Protein 4WRQ (pdb70)

Sequence (462 aa):
MDKNELVQKAKLAEQAERYDDMAACMKSVTEQGAELSNEERNLLSVAYKNVVGARRSSWRVVSSIEQMAREYREKIETELRDICNDVLSLLEKFLIPNASQAESKVFYLKMKGDYYRYLAEVAAGDDKKGIVDQSQQAYQEAFEISKKEMQPTHPIRLGLALNFSVFYYEILNSPEKACSLAKTAFDEAIAELDTLSEESYKDSTLIMQLLRDNLTLWTSMDKNELVQKAKLAEQAERYDDMAACMKSVTEQGAELSNEERNLLSVAYKNVVGARRSSWRVVSSIEQKTEGAEKKQQMAREYREKIETELRDICNDVLSLLEKFLIPNASQAESKVFYLKMKGDYYRYLAEVAAGDDKKGIVDQSQQAYQEAFEISKKEMQPTHPIRLGLALNFSVFYYEILNSPEKACSLAKTAFDEAIAELDTLSEESYKDSTLIMQLLRDNLTLWTSALSNLSALSNLH

Foldseek 3Di:
DDLVVLLVVLVVCVVVVNLVSNLVSLLVSLVVQAADDPSSLVSNVVSLCVVLVVLLVVLVVLVVVPVVSVVVNVVSLVSNVVSLCSLLVSLVPHQCVNPPDLLSNLLSLLVQLVSLLSVLVPDDPVVSVVSLVRSLVSLVVSQVSCVVPHQLLALSNLVSLQVVLVSCCPRVVHLPVSLVSLVVSLVSCVVCVVPDDPVPNVSSVVSSVSSVVSNVVSVD/DDLVVLLVVLVVCVVVVNLVSNLVSLLVNLVVFAADDPSSLVSNVVSLCVVLVVLLVVLVVLVVQLVVCVVPVVSNVVSVVVSVVSLVSNLVSLCSLLVSLVPHQQVNDDDLLSNLVSLLVQLVSLVSVLVPDDPPCNVVSLVSSLVSLVVSQVSCVVPHQLLALSNLVSLLVNLVSCCPRVVDLVVSLVSLVVSLVSCVVPVVPDDPVRNVSSVVSSVSSVVSNVVSD/DAVVPD/DQVVPPD

Secondary structu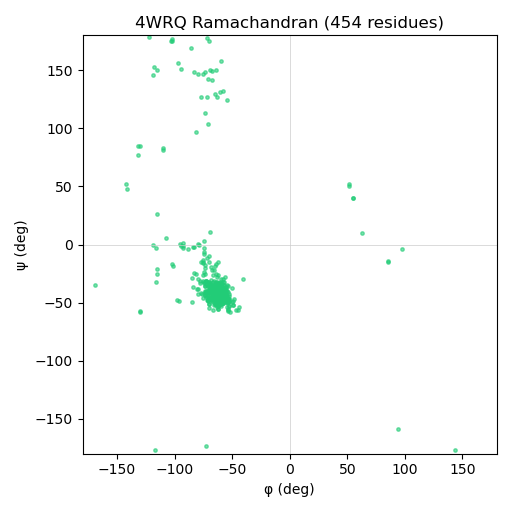re (DSSP, 8-state):
--HHHHHHHHHHHHHTT-HHHHHHHHHHHHHT-SPP-HHHHHHHHHHHHHHHHHHHHHHHHHHHH--HHHHHHHHHHHHHHHHHHHHHHHIIIIITTT--SHHHHHHHHHHHHHHHHHHHHH--STTHHHHHHHHHHHHHHHHHHHHHHS-TT-HHHHHHHHHHHHIIIIIS--HHHHHHHHHHHHHHHHTTGGG--TTTHHHHHHHHHHHHHHHHHHT-/--HHHHHHHHHHHHHTT-HHHHHHHHHHHHHT-SPP-HHHHHHHHHHHHHHHHHHHHHHHHHHHHHHTTTT-HHHHHHHHHHHHHHHHHHHHHHHHHHHHIIIIITTT--SHHHHHHHHHHHHHHHHHHHHH--SSSHHHHHHHHHHHHHHHHHHHHHHS-TT-HHHHHHHHHHHHIIIIIS--HHHHHHHHHHHHHHHHTTGGG--TTTHHHHHHHHHHHHHHHHHH-/------/---TT--

GO terms:
  GO:0005829 cytosol (C, IDA)
  GO:0042149 cellular response to glucose starvation (P, IDA)
  GO:0045824 negative regulation of innate immune response (P, IDA)
  GO:1904262 negative regulation of TORC1 signaling (P, IDA)
  GO:1900181 negative regulation of protein localization to nucleus (P, IDA)
  GO:0140311 protein sequestering activity (F, IDA)
  GO:0044325 transmembrane transporter binding (F, IPI)
  GO:0019903 protein phosphatase binding (F, IPI)
  GO:0031625 ubiquitin protein ligase binding (F, IPI)
  GO:0050815 phosphoserine residue binding (F, IDA)
  GO:0070372 regulation of ERK1 and ERK2 cascade (P, IDA)
  GO:0042470 melanosome (C, EXP)
  GO:0005737 cytoplasm (C, EXP)
  GO:0006468 protein phosphorylation (P, IMP)
  GO:0007165 signal transduction (P, IMP)
  GO:0005515 protein binding (F, IPI)
  GO:0005737 cytoplasm (C, TAS)
  GO:0043066 negative regulation of apoptotic process (P, TAS)
  GO:0007165 signal transduction (P, TAS)
  GO:0005634 nucleus (C, IDA)

Structure (mmCIF, N/CA/C/O backbone):
data_4WRQ
#
_entry.id   4WRQ
#
_cell.length_a   70.830
_cell.length_b   71.960
_cell.length_c   130.990
_cell.angle_alpha   90.000
_cell.angle_beta   90.000
_cell.angle_gamma   90.000
#
_symmetry.space_group_name_H-M   'P 21 21 21'
#
loop_
_entity.id
_entity.type
_entity.pdbx_description
1 polymer '14-3-3 protein zeta/delta'
2 polymer Chibby
3 water water
#
loop_
_atom_site.group_PDB
_atom_site.id
_atom_site.type_symbol
_atom_site.label_atom_id
_atom_site.label_alt_id
_atom_site.label_comp_id
_atom_site.label_asym_id
_atom_site.label_entity_id
_atom_site.label_seq_id
_atom_site.pdbx_PDB_ins_code
_atom_site.Cartn_x
_atom_site.Cartn_y
_atom_site.Cartn_z
_atom_site.occupancy
_atom_site.B_iso_or_equiv
_atom_site.auth_seq_id
_atom_site.auth_comp_id
_atom_site.auth_asym_id
_atom_site.auth_atom_id
_atom_site.pdbx_PDB_model_num
ATOM 1 N N . MET A 1 2 ? -6.705 8.931 51.259 1.00 60.25 1 MET A N 1
ATOM 2 C CA . MET A 1 2 ? -6.100 8.755 49.935 1.00 66.41 1 MET A CA 1
ATOM 3 C C . MET A 1 2 ? -6.488 7.476 49.181 1.00 61.34 1 MET A C 1
ATOM 4 O O . MET A 1 2 ? -7.012 6.521 49.757 1.00 66.87 1 MET A O 1
ATOM 9 N N . ASP A 1 3 ? -6.201 7.478 47.881 1.00 54.29 2 ASP A N 1
ATOM 10 C CA . ASP A 1 3 ? -6.521 6.358 47.002 1.00 47.82 2 ASP A CA 1
ATOM 11 C C . ASP A 1 3 ? -5.293 5.784 46.289 1.00 42.80 2 ASP A C 1
ATOM 12 O O . ASP A 1 3 ? -4.171 6.281 46.450 1.00 38.31 2 ASP A O 1
ATOM 17 N N . LYS A 1 4 ? -5.526 4.741 45.492 1.00 44.44 3 LYS A N 1
ATOM 18 C CA . LYS A 1 4 ? -4.478 4.080 44.715 1.00 35.30 3 LYS A CA 1
ATOM 19 C C . LYS A 1 4 ? -3.681 5.084 43.876 1.00 37.59 3 LYS A C 1
ATOM 20 O O . LYS A 1 4 ? -2.466 5.217 44.050 1.00 39.16 3 LYS A O 1
ATOM 26 N N . ASN A 1 5 ? -4.368 5.815 42.999 1.00 35.73 4 ASN A N 1
ATOM 27 C CA . ASN A 1 5 ? -3.693 6.726 42.080 1.00 36.60 4 ASN A CA 1
ATOM 28 C C . ASN A 1 5 ? -2.879 7.812 42.792 1.00 33.87 4 ASN A C 1
ATOM 29 O O . ASN A 1 5 ? -1.814 8.205 42.328 1.00 30.43 4 ASN A O 1
ATOM 34 N N . GLU A 1 6 ? -3.375 8.291 43.921 1.00 32.90 5 GLU A N 1
ATOM 35 C CA . GLU A 1 6 ? -2.661 9.321 44.652 1.00 34.62 5 GLU A CA 1
ATOM 36 C C . GLU A 1 6 ? -1.395 8.724 45.272 1.00 31.67 5 GLU A C 1
ATOM 37 O O . GLU A 1 6 ? -0.287 9.257 45.109 1.00 25.60 5 GLU A O 1
ATOM 43 N N . LEU A 1 7 ? -1.570 7.613 45.975 1.00 24.46 6 LEU A N 1
ATOM 44 C CA . LEU A 1 7 ? -0.456 6.891 46.554 1.00 27.04 6 LEU A CA 1
ATOM 45 C C . LEU A 1 7 ? 0.610 6.540 45.517 1.00 23.68 6 LEU A C 1
ATOM 46 O O . LEU A 1 7 ? 1.797 6.700 45.774 1.00 21.93 6 LEU A O 1
ATOM 51 N N . VAL A 1 8 ? 0.190 6.066 44.350 1.00 21.72 7 VAL A N 1
ATOM 52 C CA . VAL A 1 8 ? 1.143 5.703 43.307 1.00 17.95 7 VAL A CA 1
ATOM 53 C C . VAL A 1 8 ? 1.907 6.926 42.828 1.00 20.71 7 VAL A C 1
ATOM 54 O O . VAL A 1 8 ? 3.134 6.880 42.599 1.00 18.16 7 VAL A O 1
ATOM 58 N N . GLN A 1 9 ? 1.181 8.031 42.720 1.00 19.38 8 GLN A N 1
ATOM 59 C CA . GLN A 1 9 ? 1.753 9.280 42.254 1.00 21.30 8 GLN A CA 1
ATOM 60 C C . GLN A 1 9 ? 2.738 9.823 43.302 1.00 19.34 8 GLN A C 1
ATOM 61 O O . GLN A 1 9 ? 3.800 10.348 42.946 1.00 12.07 8 GLN A O 1
ATOM 67 N N . LYS A 1 10 ? 2.392 9.678 44.585 1.00 17.44 9 LYS A N 1
ATOM 68 C CA . LYS A 1 10 ? 3.307 10.061 45.664 1.00 18.56 9 LYS A CA 1
ATOM 69 C C . LYS A 1 10 ? 4.570 9.206 45.667 1.00 15.95 9 LYS A C 1
ATOM 70 O O . LYS A 1 10 ? 5.672 9.706 45.946 1.00 15.56 9 LYS A O 1
ATOM 76 N N . ALA A 1 11 ? 4.402 7.911 45.414 1.00 16.04 10 ALA A N 1
ATOM 77 C CA . ALA A 1 11 ? 5.530 6.992 45.291 1.00 13.24 10 ALA A CA 1
ATOM 78 C C . ALA A 1 11 ? 6.487 7.425 44.171 1.00 12.69 10 ALA A C 1
ATOM 79 O O . ALA A 1 11 ? 7.707 7.350 44.330 1.00 12.37 10 ALA A O 1
ATOM 81 N N . LYS A 1 12 ? 5.942 7.911 43.054 1.00 11.50 11 LYS A N 1
ATOM 82 C CA . LYS A 1 12 ? 6.783 8.426 41.967 1.00 13.64 11 LYS A CA 1
ATOM 83 C C . LYS A 1 12 ? 7.535 9.698 42.391 1.00 13.64 11 LYS A C 1
ATOM 84 O O . LYS A 1 12 ? 8.702 9.887 42.022 1.00 13.58 11 LYS A O 1
ATOM 90 N N . LEU A 1 13 ? 6.871 10.566 43.156 1.00 11.00 12 LEU A N 1
ATOM 91 C CA . LEU A 1 13 ? 7.539 11.711 43.759 1.00 11.34 12 LEU A CA 1
ATOM 92 C C . LEU A 1 13 ? 8.646 11.282 44.716 1.00 9.33 12 LEU A C 1
ATOM 93 O O . LEU A 1 13 ? 9.759 11.779 44.624 1.00 8.50 12 LEU A O 1
ATOM 98 N N . ALA A 1 14 ? 8.318 10.401 45.659 1.00 8.65 13 ALA A N 1
ATOM 99 C CA . ALA A 1 14 ? 9.322 9.841 46.571 1.00 10.29 13 ALA A CA 1
ATOM 100 C C . ALA A 1 14 ? 10.558 9.307 45.839 1.00 10.00 13 ALA A C 1
ATOM 101 O O . ALA A 1 14 ? 11.685 9.632 46.207 1.00 10.05 13 ALA A O 1
ATOM 103 N N . GLU A 1 15 ? 10.347 8.511 44.793 1.00 10.68 14 GLU A N 1
ATOM 104 C CA . GLU A 1 15 ? 11.458 8.033 43.975 1.00 10.86 14 GLU A CA 1
ATOM 105 C C . GLU A 1 15 ? 12.327 9.172 43.421 1.00 11.93 14 GLU A C 1
ATOM 106 O O . GLU A 1 15 ? 13.558 9.140 43.527 1.00 12.07 14 GLU A O 1
ATOM 112 N N . GLN A 1 16 ? 11.694 10.181 42.849 1.00 8.44 15 GLN A N 1
ATOM 113 C CA . GLN A 1 16 ? 12.448 11.287 42.261 1.00 13.46 15 GLN A CA 1
ATOM 114 C C . GLN A 1 16 ? 13.271 11.989 43.346 1.00 13.83 15 GLN A C 1
ATOM 115 O O . GLN A 1 16 ? 14.356 12.493 43.092 1.00 10.03 15 GLN A O 1
ATOM 121 N N . ALA A 1 17 ? 12.728 12.020 44.561 1.00 11.18 16 ALA A N 1
ATOM 122 C CA . ALA A 1 17 ? 13.381 12.675 45.678 1.00 9.72 16 ALA A CA 1
ATOM 123 C C . ALA A 1 17 ? 14.405 11.749 46.358 1.00 9.96 16 ALA A C 1
ATOM 124 O O . ALA A 1 17 ? 15.063 12.143 47.325 1.00 5.77 16 ALA A O 1
ATOM 126 N N . GLU A 1 18 ? 14.506 10.517 45.858 1.00 10.32 17 GLU A N 1
ATOM 127 C CA . GLU A 1 18 ? 15.326 9.476 46.472 1.00 10.73 17 GLU A CA 1
ATOM 128 C C . GLU A 1 18 ? 14.989 9.231 47.947 1.00 9.48 17 GLU A C 1
ATOM 129 O O . GLU A 1 18 ? 15.877 9.029 48.773 1.00 5.34 17 GLU A O 1
ATOM 135 N N . ARG A 1 19 ? 13.693 9.264 48.254 1.00 9.09 18 ARG A N 1
ATOM 136 C CA . ARG A 1 19 ? 13.192 9.026 49.601 1.00 8.08 18 ARG A CA 1
ATOM 137 C C . ARG A 1 19 ? 12.475 7.688 49.616 1.00 8.57 18 ARG A C 1
ATOM 138 O O . ARG A 1 19 ? 11.248 7.629 49.483 1.00 11.88 18 ARG A O 1
ATOM 146 N N . TYR A 1 20 ? 13.244 6.614 49.759 1.00 8.43 19 TYR A N 1
ATOM 147 C CA . TYR A 1 20 ? 12.718 5.255 49.540 1.00 10.03 19 TYR A CA 1
ATOM 148 C C . TYR A 1 20 ? 11.833 4.698 50.639 1.00 6.87 19 TYR A C 1
ATOM 149 O O . TYR A 1 20 ? 10.969 3.887 50.363 1.00 8.08 19 TYR A O 1
ATOM 158 N N . ASP A 1 21 ? 12.006 5.155 51.870 1.00 7.29 20 ASP A N 1
ATOM 159 C CA . ASP A 1 21 ? 11.041 4.807 52.908 1.00 9.16 20 ASP A CA 1
ATOM 160 C C . ASP A 1 21 ? 9.654 5.340 52.571 1.00 9.58 20 ASP A C 1
ATOM 161 O O . ASP A 1 21 ? 8.649 4.660 52.793 1.00 12.21 20 ASP A O 1
ATOM 166 N N . ASP A 1 22 ? 9.579 6.576 52.083 1.00 9.96 21 ASP A N 1
ATOM 167 C CA . ASP A 1 22 ? 8.291 7.103 51.633 1.00 8.36 21 ASP A CA 1
ATOM 168 C C . ASP A 1 22 ? 7.768 6.237 50.486 1.00 8.38 21 ASP A C 1
ATOM 169 O O . ASP A 1 22 ? 6.582 5.919 50.416 1.00 10.13 21 ASP A O 1
ATOM 174 N N . MET A 1 23 ? 8.662 5.891 49.571 1.00 5.55 22 MET A N 1
ATOM 175 C CA . MET A 1 23 ? 8.274 5.144 48.405 1.00 8.84 22 MET A CA 1
ATOM 176 C C . MET A 1 23 ? 7.758 3.755 48.833 1.00 11.80 22 MET A C 1
ATOM 177 O O . MET A 1 23 ? 6.690 3.327 48.393 1.00 10.25 22 MET A O 1
ATOM 182 N N . ALA A 1 24 ? 8.470 3.082 49.737 1.00 9.36 23 ALA A N 1
ATOM 183 C CA . ALA A 1 24 ? 8.042 1.751 50.175 1.00 10.34 23 ALA A CA 1
ATOM 184 C C . ALA A 1 24 ? 6.710 1.798 50.898 1.00 10.46 23 ALA A C 1
ATOM 185 O O . ALA A 1 24 ? 5.844 0.961 50.655 1.00 13.69 23 ALA A O 1
ATOM 187 N N . ALA A 1 25 ? 6.555 2.767 51.795 1.00 10.26 24 ALA A N 1
ATOM 188 C CA . ALA A 1 25 ? 5.319 2.930 52.559 1.00 8.01 24 ALA A CA 1
ATOM 189 C C . ALA A 1 25 ? 4.128 3.183 51.642 1.00 9.96 24 ALA A C 1
ATOM 190 O O . ALA A 1 25 ? 3.066 2.595 51.810 1.00 14.35 24 ALA A O 1
ATOM 192 N N . CYS A 1 26 ? 4.318 4.029 50.637 1.00 10.54 25 CYS A N 1
ATOM 193 C CA . CYS A 1 26 ? 3.260 4.300 49.670 1.00 13.47 25 CYS A CA 1
ATOM 194 C C . CYS A 1 26 ? 2.825 3.031 48.945 1.00 21.57 25 CYS A C 1
ATOM 195 O O . CYS A 1 26 ? 1.622 2.764 48.798 1.00 22.16 25 CYS A O 1
ATOM 198 N N . MET A 1 27 ? 3.803 2.255 48.478 1.00 13.52 26 MET A N 1
ATOM 199 C CA . MET A 1 27 ? 3.486 1.085 47.678 1.00 18.52 26 MET A CA 1
ATOM 200 C C . MET A 1 27 ? 2.940 -0.054 48.539 1.00 17.61 26 MET A C 1
ATOM 201 O O . MET A 1 27 ? 2.079 -0.807 48.095 1.00 13.91 26 MET A O 1
ATOM 206 N N . LYS A 1 28 ? 3.425 -0.143 49.774 1.00 16.30 27 LYS A N 1
ATOM 207 C CA . LYS A 1 28 ? 2.889 -1.082 50.750 1.00 18.59 27 LYS A CA 1
ATOM 208 C C . LYS A 1 28 ? 1.386 -0.850 50.928 1.00 19.56 27 LYS A C 1
ATOM 209 O O . LYS A 1 28 ? 0.595 -1.792 50.882 1.00 22.78 27 LYS A O 1
ATOM 215 N N . SER A 1 29 ? 1.006 0.415 51.104 1.00 19.29 28 SER A N 1
ATOM 216 C CA . SER A 1 29 ? -0.393 0.809 51.269 1.00 23.00 28 SER A CA 1
ATOM 217 C C . SER A 1 29 ? -1.249 0.469 50.052 1.00 24.06 28 SER A C 1
ATOM 218 O O . SER A 1 29 ? -2.401 0.021 50.195 1.00 23.39 28 SER A O 1
ATOM 221 N N . VAL A 1 30 ? -0.702 0.730 48.863 1.00 21.44 29 VAL A N 1
ATOM 222 C CA . VAL A 1 30 ? -1.341 0.317 47.615 1.00 22.40 29 VAL A CA 1
ATOM 223 C C . VAL A 1 30 ? -1.561 -1.193 47.633 1.00 21.22 29 VAL A C 1
ATOM 224 O O . VAL A 1 30 ? -2.649 -1.674 47.342 1.00 29.46 29 VAL A O 1
ATOM 228 N N . THR A 1 31 ? -0.519 -1.930 47.993 1.00 17.01 30 THR A N 1
ATOM 229 C CA . THR A 1 31 ? -0.577 -3.384 48.054 1.00 23.86 30 THR A CA 1
ATOM 230 C C . THR A 1 31 ? -1.638 -3.864 49.043 1.00 26.05 30 THR A C 1
ATOM 231 O O . THR A 1 31 ? -2.287 -4.890 48.835 1.00 24.18 30 THR A O 1
ATOM 235 N N . GLU A 1 32 ? -1.831 -3.107 50.114 1.00 28.41 31 GLU A N 1
ATOM 236 C CA . GLU A 1 32 ? -2.745 -3.541 51.164 1.00 28.43 31 GLU A CA 1
ATOM 237 C C . GLU A 1 32 ? -4.231 -3.392 50.808 1.00 27.78 31 GLU A C 1
ATOM 238 O O . GLU A 1 32 ? -5.092 -3.966 51.482 1.00 27.04 31 GLU A O 1
ATOM 244 N N . GLN A 1 33 ? -4.524 -2.653 49.739 1.00 24.15 32 GLN A N 1
ATOM 245 C CA . GLN A 1 33 ? -5.904 -2.492 49.276 1.00 29.23 32 GLN A CA 1
ATOM 246 C C . GLN A 1 33 ? -6.446 -3.744 48.580 1.00 34.05 32 GLN A C 1
ATOM 247 O O . GLN A 1 33 ? -7.618 -3.791 48.209 1.00 35.00 32 GLN A O 1
ATOM 253 N N . GLY A 1 34 ? -5.603 -4.763 48.425 1.00 36.24 33 GLY A N 1
ATOM 254 C CA . GLY A 1 34 ? -6.067 -6.080 48.013 1.00 35.28 33 GLY A CA 1
ATOM 255 C C . GLY A 1 34 ? -6.211 -6.307 46.518 1.00 35.92 33 GLY A C 1
ATOM 256 O O . GLY A 1 34 ? -6.350 -7.445 46.063 1.00 41.91 33 GLY A O 1
ATOM 257 N N . ALA A 1 35 ? -6.192 -5.230 45.745 1.00 29.56 34 ALA A N 1
ATOM 258 C CA . ALA A 1 35 ? -6.320 -5.356 44.304 1.00 32.80 34 ALA A CA 1
ATOM 259 C C . ALA A 1 35 ? -4.970 -5.754 43.728 1.00 40.29 34 ALA A C 1
ATOM 260 O O . ALA A 1 35 ? -3.923 -5.379 44.264 1.00 35.72 34 ALA A O 1
ATOM 262 N N . GLU A 1 36 ? -5.003 -6.535 42.655 1.00 37.27 35 GLU A N 1
ATOM 263 C CA . GLU A 1 36 ? -3.797 -6.903 41.930 1.00 34.77 35 GLU A CA 1
ATOM 264 C C . GLU A 1 36 ? -3.098 -5.653 41.383 1.00 31.12 35 GLU A C 1
ATOM 265 O O . GLU A 1 36 ? -3.734 -4.802 40.766 1.00 32.12 35 GLU A O 1
ATOM 271 N N . LEU A 1 37 ? -1.792 -5.544 41.614 1.00 26.62 36 LEU A N 1
ATOM 272 C CA . LEU A 1 37 ? -1.034 -4.381 41.154 1.00 30.05 36 LEU A CA 1
ATOM 273 C C . LEU A 1 37 ? -0.836 -4.461 39.653 1.00 27.43 36 LEU A C 1
ATOM 274 O O . LEU A 1 37 ? -0.721 -5.545 39.092 1.00 27.22 36 LEU A O 1
ATOM 279 N N . SER A 1 38 ? -0.786 -3.311 38.999 1.00 28.05 37 SER A N 1
ATOM 280 C CA . SER A 1 38 ? -0.418 -3.270 37.592 1.00 24.75 37 SER A CA 1
ATOM 281 C C . SER A 1 38 ? 1.063 -3.567 37.452 1.00 27.15 37 SER A C 1
ATOM 282 O O . SER A 1 38 ? 1.766 -3.750 38.444 1.00 28.17 37 SER A O 1
ATOM 285 N N . ASN A 1 39 ? 1.548 -3.611 36.220 1.00 29.51 38 ASN A N 1
ATOM 286 C CA . ASN A 1 39 ? 2.976 -3.773 35.999 1.00 28.71 38 ASN A CA 1
ATOM 287 C C . ASN A 1 39 ? 3.777 -2.572 36.514 1.00 26.55 38 ASN A C 1
ATOM 288 O O . ASN A 1 39 ? 4.886 -2.731 37.022 1.00 21.84 38 ASN A O 1
ATOM 293 N N . GLU A 1 40 ? 3.203 -1.376 36.368 1.00 27.81 39 GLU A N 1
ATOM 294 C CA . GLU A 1 40 ? 3.829 -0.138 36.829 1.00 24.72 39 GLU A CA 1
ATOM 295 C C . GLU A 1 40 ? 4.014 -0.126 38.340 1.00 22.31 39 GLU A C 1
ATOM 296 O O . GLU A 1 40 ? 5.102 0.143 38.852 1.00 19.61 39 GLU A O 1
ATOM 302 N N . GLU A 1 41 ? 2.930 -0.453 39.032 1.00 19.64 40 GLU A N 1
ATOM 303 C CA . GLU A 1 41 ? 2.881 -0.444 40.476 1.00 20.52 40 GLU A CA 1
ATOM 304 C C . GLU A 1 41 ? 3.817 -1.493 41.034 1.00 18.68 40 GLU A C 1
ATOM 305 O O . GLU A 1 41 ? 4.556 -1.240 41.973 1.00 18.86 40 GLU A O 1
ATOM 311 N N . ARG A 1 42 ? 3.773 -2.672 40.433 1.00 23.19 41 ARG A N 1
ATOM 312 C CA . ARG A 1 42 ? 4.616 -3.793 40.802 1.00 17.96 41 ARG A CA 1
ATOM 313 C C . ARG A 1 42 ? 6.074 -3.389 40.744 1.00 15.64 41 ARG A C 1
ATOM 314 O O . ARG A 1 42 ? 6.844 -3.712 41.632 1.00 16.75 41 ARG A O 1
ATOM 322 N N . ASN A 1 43 ? 6.462 -2.691 39.686 1.00 18.55 42 ASN A N 1
ATOM 323 C CA . ASN A 1 43 ? 7.835 -2.224 39.575 1.00 16.12 42 ASN A CA 1
ATOM 324 C C . ASN A 1 43 ? 8.184 -1.178 40.635 1.00 15.30 42 ASN A C 1
ATOM 325 O O . ASN A 1 43 ? 9.311 -1.146 41.134 1.00 16.50 42 ASN A O 1
ATOM 330 N N . LEU A 1 44 ? 7.222 -0.324 40.966 1.00 13.97 43 LEU A N 1
ATOM 331 C CA . LEU A 1 44 ? 7.433 0.719 41.960 1.00 15.42 43 LEU A CA 1
ATOM 332 C C . LEU A 1 44 ? 7.667 0.104 43.337 1.00 14.34 43 LEU A C 1
ATOM 333 O O . LEU A 1 44 ? 8.557 0.535 44.083 1.00 10.40 43 LEU A O 1
ATOM 338 N N . LEU A 1 45 ? 6.877 -0.919 43.649 1.00 13.08 44 LEU A N 1
ATOM 339 C CA . LEU A 1 45 ? 7.019 -1.660 44.891 1.00 11.08 44 LEU A CA 1
ATOM 340 C C . LEU A 1 45 ? 8.411 -2.287 44.964 1.00 12.88 44 LEU A C 1
ATOM 341 O O . LEU A 1 45 ? 9.154 -2.094 45.929 1.00 11.93 44 LEU A O 1
ATOM 346 N N . SER A 1 46 ? 8.766 -3.019 43.918 1.00 11.66 45 SER A N 1
ATOM 347 C CA . SER A 1 46 ? 10.045 -3.716 43.863 1.00 13.90 45 SER A CA 1
ATOM 348 C C . SER A 1 46 ? 11.258 -2.784 43.964 1.00 9.69 45 SER A C 1
ATOM 349 O O . SER A 1 46 ? 12.193 -3.050 44.722 1.00 8.96 45 SER A O 1
ATOM 352 N N . VAL A 1 47 ? 11.251 -1.708 43.187 1.00 9.52 46 VAL A N 1
ATOM 353 C CA . VAL A 1 47 ? 12.311 -0.700 43.266 1.00 10.91 46 VAL A CA 1
ATOM 354 C C . VAL A 1 47 ? 12.426 -0.075 44.664 1.00 11.68 46 VAL A C 1
ATOM 355 O O . VAL A 1 47 ? 13.533 0.135 45.170 1.00 8.56 46 VAL A O 1
ATOM 359 N N . ALA A 1 48 ? 11.276 0.209 45.281 1.00 13.58 47 ALA A N 1
ATOM 360 C CA . ALA A 1 48 ? 11.233 0.861 46.591 1.00 7.99 47 ALA A CA 1
ATOM 361 C C . ALA A 1 48 ? 11.955 0.016 47.621 1.00 10.27 47 ALA A C 1
ATOM 362 O O . ALA A 1 48 ? 12.825 0.510 48.351 1.00 11.65 47 ALA A O 1
ATOM 364 N N . TYR A 1 49 ? 11.597 -1.262 47.680 1.00 6.91 48 TYR A N 1
ATOM 365 C CA . TYR A 1 49 ? 12.148 -2.129 48.698 1.00 8.79 48 TYR A CA 1
ATOM 366 C C . TYR A 1 49 ? 13.551 -2.612 48.353 1.00 10.19 48 TYR A C 1
ATOM 367 O O . TYR A 1 49 ? 14.354 -2.861 49.246 1.00 9.42 48 TYR A O 1
ATOM 376 N N . LYS A 1 50 ? 13.847 -2.745 47.064 1.00 10.53 49 LYS A N 1
ATOM 377 C CA . LYS A 1 50 ? 15.208 -3.070 46.655 1.00 12.13 49 LYS A CA 1
ATOM 378 C C . LYS A 1 50 ? 16.191 -2.054 47.267 1.00 12.09 49 LYS A C 1
ATOM 379 O O . LYS A 1 50 ? 17.256 -2.412 47.772 1.00 10.57 49 LYS A O 1
ATOM 385 N N . ASN A 1 51 ? 15.796 -0.789 47.263 1.00 12.43 50 ASN A N 1
ATOM 386 C CA . ASN A 1 51 ? 16.616 0.271 47.816 1.00 8.27 50 ASN A CA 1
ATOM 387 C C . ASN A 1 51 ? 16.654 0.275 49.333 1.00 10.07 50 ASN A C 1
ATOM 388 O O . ASN A 1 51 ? 17.711 0.424 49.934 1.00 11.75 50 ASN A O 1
ATOM 393 N N . VAL A 1 52 ? 15.496 0.087 49.953 1.00 11.24 51 VAL A N 1
ATOM 394 C CA . VAL A 1 52 ? 15.410 0.058 51.410 1.00 11.32 51 VAL A CA 1
ATOM 395 C C . VAL A 1 52 ? 16.225 -1.091 51.996 1.00 12.57 51 VAL A C 1
ATOM 396 O O . VAL A 1 52 ? 16.996 -0.895 52.931 1.00 11.84 51 VAL A O 1
ATOM 400 N N . VAL A 1 53 ? 16.048 -2.287 51.438 1.00 13.80 52 VAL A N 1
ATOM 401 C CA . VAL A 1 53 ? 16.786 -3.460 51.885 1.00 9.91 52 VAL A CA 1
ATOM 402 C C . VAL A 1 53 ? 18.233 -3.341 51.466 1.00 12.77 52 VAL A C 1
ATOM 403 O O . VAL A 1 53 ? 19.119 -3.819 52.175 1.00 14.39 52 VAL A O 1
ATOM 407 N N . GLY A 1 54 ? 18.462 -2.699 50.318 1.00 9.98 53 GLY A N 1
ATOM 408 C CA . GLY A 1 54 ? 19.796 -2.546 49.760 1.00 10.76 53 GLY A CA 1
ATOM 409 C C . GLY A 1 54 ? 20.766 -1.778 50.650 1.00 16.90 53 GLY A C 1
ATOM 410 O O . GLY A 1 54 ? 21.943 -2.137 50.755 1.00 16.82 53 GLY A O 1
ATOM 411 N N . ALA A 1 55 ? 20.265 -0.717 51.288 1.00 18.81 54 ALA A N 1
ATOM 412 C CA . ALA A 1 55 ? 21.052 0.086 52.218 1.00 14.10 54 ALA A CA 1
ATOM 413 C C . ALA A 1 55 ? 21.480 -0.777 53.408 1.00 15.66 54 ALA A C 1
ATOM 414 O O . ALA A 1 55 ? 22.626 -0.735 53.843 1.00 16.15 54 ALA A O 1
ATOM 416 N N . ARG A 1 56 ? 20.564 -1.583 53.919 1.00 12.50 55 ARG A N 1
ATOM 417 C CA . ARG A 1 56 ? 20.912 -2.463 55.036 1.00 16.60 55 ARG A CA 1
ATOM 418 C C . ARG A 1 56 ? 21.950 -3.521 54.644 1.00 19.06 55 ARG A C 1
ATOM 419 O O . ARG A 1 56 ? 22.872 -3.790 55.411 1.00 20.76 55 ARG A O 1
ATOM 427 N N . ARG A 1 57 ? 21.817 -4.105 53.455 1.00 15.75 56 ARG A N 1
ATOM 428 C CA . ARG A 1 57 ? 22.739 -5.159 53.037 1.00 19.31 56 ARG A CA 1
ATOM 429 C C . ARG A 1 57 ? 24.133 -4.570 52.903 1.00 19.97 56 ARG A C 1
ATOM 430 O O . ARG A 1 57 ? 25.129 -5.187 53.290 1.00 19.13 56 ARG A O 1
ATOM 438 N N . SER A 1 58 ? 24.185 -3.356 52.368 1.00 18.62 57 SER A N 1
ATOM 439 C CA . SER A 1 58 ? 25.440 -2.652 52.199 1.00 16.35 57 SER A CA 1
ATOM 440 C C . SER A 1 58 ? 26.091 -2.306 53.557 1.00 19.71 57 SER A C 1
ATOM 441 O O . SER A 1 58 ? 27.275 -2.552 53.765 1.00 20.01 57 SER A O 1
ATOM 444 N N . SER A 1 59 ? 25.310 -1.757 54.482 1.00 17.24 58 SER A N 1
ATOM 445 C CA . SER A 1 59 ? 25.811 -1.445 55.818 1.00 20.38 58 SER A CA 1
ATOM 446 C C . SER A 1 59 ? 26.244 -2.698 56.589 1.00 22.84 58 SER A C 1
ATOM 447 O O . SER A 1 59 ? 27.182 -2.647 57.383 1.00 20.59 58 SER A O 1
ATOM 450 N N . TRP A 1 60 ? 25.545 -3.809 56.372 1.00 21.83 59 TRP A N 1
ATOM 451 C CA . TRP A 1 60 ? 25.860 -5.066 57.054 1.00 22.94 59 TRP A CA 1
ATOM 452 C C . TRP A 1 60 ? 27.255 -5.547 56.654 1.00 23.58 59 TRP A C 1
ATOM 453 O O . TRP A 1 60 ? 28.053 -5.955 57.497 1.00 24.51 59 TRP A O 1
ATOM 464 N N . ARG A 1 61 ? 27.562 -5.468 55.369 1.00 21.20 60 ARG A N 1
ATOM 465 C CA . ARG A 1 61 ? 28.834 -5.987 54.878 1.00 24.29 60 ARG A CA 1
ATOM 466 C C . ARG A 1 61 ? 30.047 -5.187 55.330 1.00 26.67 60 ARG A C 1
ATOM 467 O O . ARG A 1 61 ? 31.114 -5.748 55.608 1.00 28.62 60 ARG A O 1
ATOM 475 N N . VAL A 1 62 ? 29.887 -3.872 55.347 1.00 28.47 61 VAL A N 1
ATOM 476 C CA . VAL A 1 62 ? 30.900 -2.983 55.875 1.00 24.41 61 VAL A CA 1
ATOM 477 C C . VAL A 1 62 ? 31.144 -3.293 57.357 1.00 29.05 61 VAL A C 1
ATOM 478 O O . VAL A 1 62 ? 32.280 -3.510 57.778 1.00 31.87 61 VAL A O 1
ATOM 482 N N . VAL A 1 63 ? 30.064 -3.354 58.130 1.00 23.87 62 VAL A N 1
ATOM 483 C CA . VAL A 1 63 ? 30.158 -3.556 59.572 1.00 25.97 62 VAL A CA 1
ATOM 484 C C . VAL A 1 63 ? 30.591 -4.987 59.955 1.00 39.25 62 VAL A C 1
ATOM 485 O O . VAL A 1 63 ? 31.424 -5.172 60.851 1.00 40.56 62 VAL A O 1
ATOM 489 N N . SER A 1 64 ? 30.059 -5.990 59.259 1.00 34.17 63 SER A N 1
ATOM 490 C CA . SER A 1 64 ? 30.481 -7.370 59.477 1.00 34.55 63 SER A CA 1
ATOM 491 C C . SER A 1 64 ? 31.983 -7.499 59.204 1.00 36.54 63 SER A C 1
ATOM 492 O O . SER A 1 64 ? 32.708 -8.121 59.975 1.00 39.83 63 SER A O 1
ATOM 495 N N . SER A 1 65 ? 32.451 -6.865 58.134 1.00 30.53 64 SER A N 1
ATOM 496 C CA . SER A 1 65 ? 33.858 -6.920 57.764 1.00 28.44 64 SER A CA 1
ATOM 497 C C . SER A 1 65 ? 34.758 -6.310 58.828 1.00 39.63 64 SER A C 1
ATOM 498 O O . SER A 1 65 ? 35.764 -6.907 59.211 1.00 43.28 64 SER A O 1
ATOM 501 N N . ILE A 1 66 ? 34.404 -5.106 59.280 1.00 46.82 65 ILE A N 1
ATOM 502 C CA . ILE A 1 66 ? 35.137 -4.416 60.348 1.00 42.78 65 ILE A CA 1
ATOM 503 C C . ILE A 1 66 ? 35.244 -5.281 61.621 1.00 39.06 65 ILE A C 1
ATOM 504 O O . ILE A 1 66 ? 36.315 -5.375 62.225 1.00 47.58 65 ILE A O 1
ATOM 509 N N . GLU A 1 67 ? 34.151 -5.945 61.989 1.00 35.04 66 GLU A N 1
ATOM 510 C CA . GLU A 1 67 ? 34.124 -6.842 63.151 1.00 41.97 66 GLU A CA 1
ATOM 511 C C . GLU A 1 67 ? 35.099 -8.043 63.113 1.00 45.15 66 GLU A C 1
ATOM 512 O O . GLU A 1 67 ? 35.957 -8.170 62.228 1.00 43.55 66 GLU A O 1
ATOM 518 N N . GLN A 1 78 ? 33.235 -6.537 69.966 1.00 41.70 77 GLN A N 1
ATOM 519 C CA . GLN A 1 78 ? 33.482 -5.124 70.198 1.00 49.42 77 GLN A CA 1
ATOM 520 C C . GLN A 1 78 ? 32.193 -4.330 69.933 1.00 58.00 77 GLN A C 1
ATOM 521 O O . GLN A 1 78 ? 31.087 -4.884 70.008 1.00 54.62 77 GLN A O 1
ATOM 527 N N . MET A 1 79 ? 32.346 -3.033 69.667 1.00 50.31 78 MET A N 1
ATOM 528 C CA . MET A 1 79 ? 31.260 -2.142 69.281 1.00 54.49 78 MET A CA 1
ATOM 529 C C . MET A 1 79 ? 30.587 -2.671 68.027 1.00 49.75 78 MET A C 1
ATOM 530 O O . MET A 1 79 ? 29.363 -2.604 67.875 1.00 41.07 78 MET A O 1
ATOM 535 N N . ALA A 1 80 ? 31.422 -3.198 67.137 1.00 44.59 79 ALA A N 1
ATOM 536 C CA . ALA A 1 80 ? 30.985 -3.706 65.853 1.00 40.81 79 ALA A CA 1
ATOM 537 C C . ALA A 1 80 ? 29.882 -4.747 65.968 1.00 48.66 79 ALA A C 1
ATOM 538 O O . ALA A 1 80 ? 28.824 -4.577 65.355 1.00 44.93 79 ALA A O 1
ATOM 540 N N . ARG A 1 81 ? 30.116 -5.794 66.763 1.00 44.72 80 ARG A N 1
ATOM 541 C CA . ARG A 1 81 ? 29.143 -6.877 66.927 1.00 47.16 80 ARG A CA 1
ATOM 542 C C . ARG A 1 81 ? 27.780 -6.357 67.340 1.00 42.19 80 ARG A C 1
ATOM 543 O O . ARG A 1 81 ? 26.765 -6.768 66.790 1.00 47.40 80 ARG A O 1
ATOM 551 N N . GLU A 1 82 ? 27.761 -5.452 68.307 1.00 41.39 81 GLU A N 1
ATOM 552 C CA . GLU A 1 82 ? 26.506 -4.945 68.840 1.00 44.23 81 GLU A CA 1
ATOM 553 C C . GLU A 1 82 ? 25.731 -4.140 67.788 1.00 37.48 81 GLU A C 1
ATOM 554 O O . GLU A 1 82 ? 24.493 -4.169 67.744 1.00 33.37 81 GLU A O 1
ATOM 560 N N . TYR A 1 83 ? 26.480 -3.437 66.940 1.00 30.46 82 TYR A N 1
ATOM 561 C CA . TYR A 1 83 ? 25.921 -2.575 65.894 1.00 38.06 82 TYR A CA 1
ATOM 562 C C . TYR A 1 83 ? 25.485 -3.372 64.676 1.00 31.51 82 TYR A C 1
ATOM 563 O O . TYR A 1 83 ? 24.425 -3.115 64.092 1.00 26.09 82 TYR A O 1
ATOM 572 N N . ARG A 1 84 ? 26.324 -4.332 64.298 1.00 35.90 83 ARG A N 1
ATOM 573 C CA . ARG A 1 84 ? 26.035 -5.222 63.184 1.00 34.56 83 ARG A CA 1
ATOM 574 C C . ARG A 1 84 ? 24.717 -5.934 63.462 1.00 32.22 83 ARG A C 1
ATOM 575 O O . ARG A 1 84 ? 23.950 -6.212 62.545 1.00 34.86 83 ARG A O 1
ATOM 583 N N . GLU A 1 85 ? 24.468 -6.241 64.731 1.00 32.16 84 GLU A N 1
ATOM 584 C CA . GLU A 1 85 ? 23.232 -6.911 65.122 1.00 28.42 84 GLU A CA 1
ATOM 585 C C . GLU A 1 85 ? 22.036 -5.996 64.967 1.00 27.43 84 GLU A C 1
ATOM 586 O O . GLU A 1 85 ? 20.948 -6.434 64.591 1.00 30.22 84 GLU A O 1
ATOM 592 N N . LYS A 1 86 ? 22.241 -4.719 65.273 1.00 33.16 85 LYS A N 1
ATOM 593 C CA . LYS A 1 86 ? 21.198 -3.711 65.130 1.00 25.18 85 LYS A CA 1
ATOM 594 C C . LYS A 1 86 ? 20.729 -3.616 63.678 1.00 23.71 85 LYS A C 1
ATOM 595 O O . LYS A 1 86 ? 19.524 -3.640 63.396 1.00 21.43 85 LYS A O 1
ATOM 601 N N . ILE A 1 87 ? 21.699 -3.531 62.770 1.00 21.56 86 ILE A N 1
ATOM 602 C CA . ILE A 1 87 ? 21.445 -3.424 61.341 1.00 21.08 86 ILE A CA 1
ATOM 603 C C . ILE A 1 87 ? 20.732 -4.680 60.839 1.00 23.76 86 ILE A C 1
ATOM 604 O O . ILE A 1 87 ? 19.751 -4.600 60.095 1.00 19.24 86 ILE A O 1
ATOM 609 N N . GLU A 1 88 ? 21.217 -5.831 61.302 1.00 24.40 87 GLU A N 1
ATOM 610 C CA . GLU A 1 88 ? 20.678 -7.133 60.947 1.00 23.04 87 GLU A CA 1
ATOM 611 C C . GLU A 1 88 ? 19.203 -7.276 61.319 1.00 22.60 87 GLU A C 1
ATOM 612 O O . GLU A 1 88 ? 18.408 -7.794 60.528 1.00 27.31 87 GLU A O 1
ATOM 618 N N . THR A 1 89 ? 18.835 -6.822 62.513 1.00 17.40 88 THR A N 1
ATOM 619 C CA . THR A 1 89 ? 17.438 -6.826 62.935 1.00 15.56 88 THR A CA 1
ATOM 620 C C . THR A 1 89 ? 16.585 -5.946 62.005 1.00 23.47 88 THR A C 1
ATOM 621 O O . THR A 1 89 ? 15.453 -6.309 61.675 1.00 20.47 88 THR A O 1
ATOM 625 N N . GLU A 1 90 ? 17.134 -4.797 61.578 1.00 20.59 89 GLU A N 1
ATOM 626 C CA . GLU A 1 90 ? 16.456 -3.939 60.605 1.00 17.32 89 GLU A CA 1
ATOM 627 C C . GLU A 1 90 ? 16.277 -4.689 59.292 1.00 17.24 89 GLU A C 1
ATOM 628 O O . GLU A 1 90 ? 15.172 -4.781 58.741 1.00 16.73 89 GLU A O 1
ATOM 634 N N . LEU A 1 91 ? 17.391 -5.221 58.805 1.00 17.89 90 LEU A N 1
ATOM 635 C CA . LEU A 1 91 ? 17.432 -6.033 57.604 1.00 16.99 90 LEU A CA 1
ATOM 636 C C . LEU A 1 91 ? 16.415 -7.174 57.675 1.00 21.46 90 LEU A C 1
ATOM 637 O O . LEU A 1 91 ? 15.657 -7.391 56.729 1.00 22.83 90 LEU A O 1
ATOM 642 N N . ARG A 1 92 ? 16.378 -7.885 58.798 1.00 21.07 91 ARG A N 1
ATOM 643 C CA . ARG A 1 92 ? 15.403 -8.955 58.961 1.00 21.27 91 ARG A CA 1
ATOM 644 C C . ARG A 1 92 ? 13.971 -8.452 58.946 1.00 18.39 91 ARG A C 1
ATOM 645 O O . ARG A 1 92 ? 13.110 -9.084 58.337 1.00 19.09 91 ARG A O 1
ATOM 653 N N . ASP A 1 93 ? 13.714 -7.331 59.621 1.00 18.87 92 ASP A N 1
ATOM 654 C CA . ASP A 1 93 ? 12.369 -6.753 59.670 1.00 16.63 92 ASP A CA 1
ATOM 655 C C . ASP A 1 93 ? 11.884 -6.311 58.294 1.00 16.61 92 ASP A C 1
ATOM 656 O O . ASP A 1 93 ? 10.693 -6.410 57.974 1.00 14.47 92 ASP A O 1
ATOM 661 N N . ILE A 1 94 ? 12.806 -5.801 57.487 1.00 12.36 93 ILE A N 1
ATOM 662 C CA . ILE A 1 94 ? 12.456 -5.401 56.131 1.00 15.15 93 ILE A CA 1
ATOM 663 C C . ILE A 1 94 ? 12.108 -6.613 55.256 1.00 15.97 93 ILE A C 1
ATOM 664 O O . ILE A 1 94 ? 11.079 -6.615 54.566 1.00 12.81 93 ILE A O 1
ATOM 669 N N . CYS A 1 95 ? 12.949 -7.646 55.299 1.00 14.20 94 CYS A N 1
ATOM 670 C CA . CYS A 1 95 ? 12.665 -8.862 54.535 1.00 14.44 94 CYS A CA 1
ATOM 671 C C . CYS A 1 95 ? 11.322 -9.446 54.943 1.00 13.41 94 CYS A C 1
ATOM 672 O O . CYS A 1 95 ? 10.488 -9.745 54.092 1.00 16.22 94 CYS A O 1
ATOM 675 N N . ASN A 1 96 ? 11.089 -9.555 56.242 1.00 14.82 95 ASN A N 1
ATOM 676 C CA . ASN A 1 96 ? 9.814 -10.065 56.727 1.00 16.31 95 ASN A CA 1
ATOM 677 C C . ASN A 1 96 ? 8.611 -9.256 56.265 1.00 15.81 95 ASN A C 1
ATOM 678 O O . ASN A 1 96 ? 7.563 -9.811 55.969 1.00 22.48 95 ASN A O 1
ATOM 683 N N . ASP A 1 97 ? 8.778 -7.947 56.171 1.00 19.06 96 ASP A N 1
ATOM 684 C CA . ASP A 1 97 ? 7.723 -7.069 55.697 1.00 18.41 96 ASP A CA 1
ATOM 685 C C . ASP A 1 97 ? 7.339 -7.444 54.259 1.00 18.50 96 ASP A C 1
ATOM 686 O O . ASP A 1 97 ? 6.157 -7.576 53.923 1.00 18.95 96 ASP A O 1
ATOM 691 N N . VAL A 1 98 ? 8.352 -7.621 53.416 1.00 17.80 97 VAL A N 1
ATOM 692 C CA . VAL A 1 98 ? 8.148 -7.928 52.007 1.00 18.07 97 VAL A CA 1
ATOM 693 C C . VAL A 1 98 ? 7.633 -9.362 51.808 1.00 21.40 97 VAL A C 1
ATOM 694 O O . VAL A 1 98 ? 6.749 -9.610 50.987 1.00 21.19 97 VAL A O 1
ATOM 698 N N . LEU A 1 99 ? 8.196 -10.305 52.558 1.00 18.76 98 LEU A N 1
ATOM 699 C CA . LEU A 1 99 ? 7.753 -11.683 52.479 1.00 18.78 98 LEU A CA 1
ATOM 700 C C . LEU A 1 99 ? 6.312 -11.791 52.964 1.00 23.41 98 LEU A C 1
ATOM 701 O O . LEU A 1 99 ? 5.528 -12.569 52.418 1.00 26.43 98 LEU A O 1
ATOM 706 N N . SER A 1 100 ? 5.958 -10.991 53.967 1.00 20.70 99 SER A N 1
ATOM 707 C CA . SER A 1 100 ? 4.570 -10.943 54.429 1.00 24.64 99 SER A CA 1
ATOM 708 C C . SER A 1 100 ? 3.606 -10.435 53.342 1.00 22.71 99 SER A C 1
ATOM 709 O O . SER A 1 100 ? 2.553 -11.032 53.118 1.00 25.20 99 SER A O 1
ATOM 712 N N . LEU A 1 101 ? 3.973 -9.356 52.652 1.00 21.10 100 LEU A N 1
ATOM 713 C CA . LEU A 1 101 ? 3.122 -8.814 51.595 1.00 20.73 100 LEU A CA 1
ATOM 714 C C . LEU A 1 101 ? 2.963 -9.816 50.465 1.00 26.37 100 LEU A C 1
ATOM 715 O O . LEU A 1 101 ? 1.947 -9.805 49.756 1.00 22.50 100 LEU A O 1
ATOM 720 N N . LEU A 1 102 ? 3.971 -10.673 50.294 1.00 20.79 101 LEU A N 1
ATOM 721 C CA . LEU A 1 102 ? 3.955 -11.652 49.216 1.00 19.69 101 LEU A CA 1
ATOM 722 C C . LEU A 1 102 ? 2.963 -12.789 49.521 1.00 22.45 101 LEU A C 1
ATOM 723 O O . LEU A 1 102 ? 2.225 -13.220 48.640 1.00 19.77 101 LEU A O 1
ATOM 728 N N . GLU A 1 103 ? 2.938 -13.257 50.768 1.00 21.55 102 GLU A N 1
ATOM 729 C CA . GLU A 1 103 ? 1.991 -14.300 51.171 1.00 25.84 102 GLU A CA 1
ATOM 730 C C . GLU A 1 103 ? 0.554 -13.805 51.248 1.00 24.88 102 GLU A C 1
ATOM 731 O O . GLU A 1 103 ? -0.349 -14.452 50.726 1.00 27.80 102 GLU A O 1
ATOM 737 N N . LYS A 1 104 ? 0.346 -12.666 51.906 1.00 26.28 103 LYS A N 1
ATOM 738 C CA . LYS A 1 104 ? -0.998 -12.146 52.138 1.00 25.13 103 LYS A CA 1
ATOM 739 C C . LYS A 1 104 ? -1.674 -11.569 50.894 1.00 28.30 103 LYS A C 1
ATOM 740 O O . LYS A 1 104 ? -2.896 -11.634 50.778 1.00 34.26 103 LYS A O 1
ATOM 746 N N . PHE A 1 105 ? -0.904 -11.003 49.968 1.00 26.26 104 PHE A N 1
ATOM 747 C CA . PHE A 1 105 ? -1.516 -10.260 48.861 1.00 24.51 104 PHE A CA 1
ATOM 748 C C . PHE A 1 105 ? -1.033 -10.629 47.458 1.00 26.23 104 PHE A C 1
ATOM 749 O O . PHE A 1 105 ? -1.828 -11.002 46.597 1.00 26.17 104 PHE A O 1
ATOM 757 N N . LEU A 1 106 ? 0.271 -10.502 47.234 1.00 26.24 105 LEU A N 1
ATOM 758 C CA . LEU A 1 106 ? 0.832 -10.514 45.888 1.00 22.60 105 LEU A CA 1
ATOM 759 C C . LEU A 1 106 ? 0.822 -11.871 45.198 1.00 27.38 105 LEU A C 1
ATOM 760 O O . LEU A 1 106 ? 0.437 -11.983 44.040 1.00 24.54 105 LEU A O 1
ATOM 765 N N . ILE A 1 107 ? 1.259 -12.902 45.899 1.00 25.71 106 ILE A N 1
ATOM 766 C CA . ILE A 1 107 ? 1.274 -14.221 45.293 1.00 27.01 106 ILE A CA 1
ATOM 767 C C . ILE A 1 107 ? -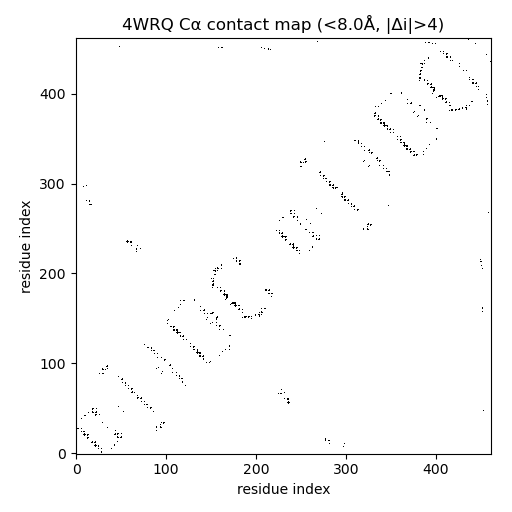0.132 -14.822 45.098 1.00 33.62 106 ILE A C 1
ATOM 768 O O . ILE A 1 107 ? -0.447 -15.300 44.003 1.00 33.54 106 ILE A O 1
ATOM 773 N N . PRO A 1 108 ? -0.990 -14.787 46.141 1.00 35.32 107 PRO A N 1
ATOM 774 C CA . PRO A 1 108 ? -2.332 -15.348 45.908 1.00 39.87 107 PRO A CA 1
ATOM 775 C C . PRO A 1 108 ? -3.158 -14.633 44.826 1.00 35.09 107 PRO A C 1
ATOM 776 O O . PRO A 1 108 ? -4.002 -15.278 44.214 1.00 39.33 107 PRO A O 1
ATOM 780 N N . ASN A 1 109 ? -2.904 -13.353 44.573 1.00 34.75 108 ASN A N 1
ATOM 781 C CA . ASN A 1 109 ? -3.667 -12.613 43.567 1.00 31.94 108 ASN A CA 1
ATOM 782 C C . ASN A 1 109 ? -3.004 -12.565 42.205 1.00 34.27 108 ASN A C 1
ATOM 783 O O . ASN A 1 109 ? -3.518 -11.941 41.279 1.00 37.08 108 ASN A O 1
ATOM 788 N N . ALA A 1 110 ? -1.842 -13.187 42.077 1.00 35.58 109 ALA A N 1
ATOM 789 C CA . ALA A 1 110 ? -1.180 -13.159 40.790 1.00 35.42 109 ALA A CA 1
ATOM 790 C C . ALA A 1 110 ? -1.989 -14.056 39.856 1.00 37.70 109 ALA A C 1
ATOM 791 O O . ALA A 1 110 ? -1.901 -15.285 39.925 1.00 33.34 109 ALA A O 1
ATOM 793 N N . SER A 1 111 ? -2.766 -13.426 38.978 1.00 35.26 110 SER A N 1
ATOM 794 C CA . SER A 1 111 ? -3.645 -14.149 38.061 1.00 36.51 110 SER A CA 1
ATOM 795 C C . SER A 1 111 ? -2.866 -14.588 36.837 1.00 35.20 110 SER A C 1
ATOM 796 O O . SER A 1 111 ? -3.118 -15.652 36.288 1.00 45.56 110 SER A O 1
ATOM 799 N N . GLN A 1 112 ? -1.933 -13.748 36.402 1.00 34.23 111 GLN A N 1
ATOM 800 C CA . GLN A 1 112 ? -1.165 -14.006 35.191 1.00 33.96 111 GLN A CA 1
ATOM 801 C C . GLN A 1 112 ? 0.163 -14.694 35.507 1.00 33.66 111 GLN A C 1
ATOM 802 O O . GLN A 1 112 ? 0.742 -14.487 36.573 1.00 30.82 111 GLN A O 1
ATOM 808 N N . ALA A 1 113 ? 0.656 -15.489 34.561 1.00 34.89 112 ALA A N 1
ATOM 809 C CA . ALA A 1 113 ? 1.899 -16.233 34.741 1.00 23.47 112 ALA A CA 1
ATOM 810 C C . ALA A 1 113 ? 3.098 -15.302 34.999 1.00 23.55 112 ALA A C 1
ATOM 811 O O . ALA A 1 113 ? 3.921 -15.582 35.859 1.00 23.50 112 ALA A O 1
ATOM 813 N N . GLU A 1 114 ? 3.184 -14.202 34.256 1.00 21.22 113 GLU A N 1
ATOM 814 C CA . GLU A 1 114 ? 4.278 -13.243 34.415 1.00 28.44 113 GLU A CA 1
ATOM 815 C C . GLU A 1 114 ? 4.413 -12.712 35.847 1.00 23.02 113 GLU A C 1
ATOM 816 O O . GLU A 1 114 ? 5.522 -12.561 36.356 1.00 21.74 113 GLU A O 1
ATOM 822 N N . SER A 1 115 ? 3.278 -12.452 36.484 1.00 20.26 114 SER A N 1
ATOM 823 C CA . SER A 1 115 ? 3.244 -11.899 37.830 1.00 21.32 114 SER A CA 1
ATOM 824 C C . SER A 1 115 ? 3.627 -12.948 38.850 1.00 20.81 114 SER A C 1
ATOM 825 O O . SER A 1 115 ? 4.238 -12.648 39.871 1.00 24.12 114 SER A O 1
ATOM 828 N N . LYS A 1 116 ? 3.218 -14.175 38.590 1.00 18.70 115 LYS A N 1
ATOM 829 C CA . LYS A 1 116 ? 3.508 -15.285 39.472 1.00 19.25 115 LYS A CA 1
ATOM 830 C C . LYS A 1 116 ? 5.024 -15.524 39.501 1.00 20.48 115 LYS A C 1
ATOM 831 O O . LYS A 1 116 ? 5.610 -15.748 40.560 1.00 17.90 115 LYS A O 1
ATOM 837 N N . VAL A 1 117 ? 5.655 -15.457 38.330 1.00 19.29 116 VAL A N 1
ATOM 838 C CA . VAL A 1 117 ? 7.108 -15.591 38.210 1.00 18.45 116 VAL A CA 1
ATOM 839 C C . VAL A 1 117 ? 7.828 -14.433 38.927 1.00 16.67 116 VAL A C 1
ATOM 840 O O . VAL A 1 117 ? 8.696 -14.646 39.793 1.00 11.33 116 VAL A O 1
ATOM 844 N N . PHE A 1 118 ? 7.426 -13.218 38.582 1.00 12.57 117 PHE A N 1
ATOM 845 C CA . PHE A 1 118 ? 7.932 -12.009 39.216 1.00 15.37 117 PHE A CA 1
ATOM 846 C C . PHE A 1 118 ? 7.891 -12.107 40.739 1.00 15.84 117 PHE A C 1
ATOM 847 O O . PHE A 1 118 ? 8.899 -11.872 41.405 1.00 17.01 117 PHE A O 1
ATOM 855 N N . TYR A 1 119 ? 6.731 -12.460 41.285 1.00 13.49 118 TYR A N 1
ATOM 856 C CA . TYR A 1 119 ? 6.560 -12.523 42.733 1.00 13.48 118 TYR A CA 1
ATOM 857 C C . TYR A 1 119 ? 7.270 -13.703 43.393 1.00 15.76 118 TYR A C 1
ATOM 858 O O . TYR A 1 119 ? 7.834 -13.566 44.474 1.00 17.20 118 TYR A O 1
ATOM 867 N N . LEU A 1 120 ? 7.239 -14.863 42.750 1.00 13.46 119 LEU A N 1
ATOM 868 C CA . LEU A 1 120 ? 7.964 -16.009 43.274 1.00 16.66 119 LEU A CA 1
ATOM 869 C C . LEU A 1 120 ? 9.472 -15.735 43.259 1.00 14.24 119 LEU A C 1
ATOM 870 O O . LEU A 1 120 ? 10.191 -16.162 44.174 1.00 14.49 119 LEU A O 1
ATOM 875 N N . LYS A 1 121 ? 9.939 -14.998 42.251 1.00 11.13 120 LYS A N 1
ATOM 876 C CA . LYS A 1 121 ? 11.345 -14.599 42.211 1.00 12.95 120 LYS A CA 1
ATOM 877 C C . LYS A 1 121 ? 11.663 -13.684 43.385 1.00 11.56 120 LYS A C 1
ATOM 878 O O . LYS A 1 121 ? 12.659 -13.871 44.098 1.00 10.02 120 LYS A O 1
ATOM 884 N N . MET A 1 122 ? 10.790 -12.708 43.594 1.00 16.03 121 MET A N 1
ATOM 885 C CA . MET A 1 122 ? 10.948 -11.746 44.687 1.00 15.80 121 MET A CA 1
ATOM 886 C C . MET A 1 122 ? 11.022 -12.468 46.028 1.00 13.70 121 MET A C 1
ATOM 887 O O . MET A 1 122 ? 11.876 -12.147 46.868 1.00 10.56 121 MET A O 1
ATOM 892 N N . LYS A 1 123 ? 10.170 -13.482 46.191 1.00 12.52 122 LYS A N 1
ATOM 893 C CA . LYS A 1 123 ? 10.183 -14.317 47.390 1.00 13.73 122 LYS A CA 1
ATOM 894 C C . LYS A 1 123 ? 11.511 -15.061 47.555 1.00 12.33 122 LYS A C 1
ATOM 895 O O . LYS A 1 123 ? 12.047 -15.163 48.656 1.00 12.91 122 LYS A O 1
ATOM 901 N N . GLY A 1 124 ? 12.030 -15.589 46.460 1.00 13.80 123 GLY A N 1
ATOM 902 C CA . GLY A 1 124 ? 13.345 -16.203 46.468 1.00 13.72 123 GLY A CA 1
ATOM 903 C C . GLY A 1 124 ? 14.410 -15.191 46.835 1.00 12.24 123 GLY A C 1
ATOM 904 O O . GLY A 1 124 ? 15.274 -15.472 47.663 1.00 10.00 123 GLY A O 1
ATOM 905 N N . ASP A 1 125 ? 14.349 -14.022 46.197 1.00 11.61 124 ASP A N 1
ATOM 906 C CA . ASP A 1 125 ? 15.295 -12.933 46.468 1.00 12.02 124 ASP A CA 1
ATOM 907 C C . ASP A 1 125 ? 15.365 -12.592 47.963 1.00 11.35 124 ASP A C 1
ATOM 908 O O . ASP A 1 125 ? 16.440 -12.575 48.557 1.00 13.14 124 ASP A O 1
ATOM 913 N N . TYR A 1 126 ? 14.211 -12.342 48.570 1.00 10.55 125 TYR A N 1
ATOM 914 C CA . TYR A 1 126 ? 14.161 -11.903 49.961 1.00 12.72 125 TYR A CA 1
ATOM 915 C C . TYR A 1 126 ? 14.465 -13.003 50.981 1.00 16.07 125 TYR A C 1
ATOM 916 O O . TYR A 1 126 ? 14.834 -12.709 52.119 1.00 20.19 125 TYR A O 1
ATOM 925 N N . TYR A 1 127 ? 14.327 -14.265 50.590 1.00 14.75 126 TYR A N 1
ATOM 926 C CA . TYR A 1 127 ? 14.865 -15.330 51.437 1.00 12.32 126 TYR A CA 1
ATOM 927 C C . TYR A 1 127 ? 16.352 -15.421 51.264 1.00 11.05 126 TYR A C 1
ATOM 928 O O . TYR A 1 127 ? 17.070 -15.716 52.216 1.00 15.00 126 TYR A O 1
ATOM 937 N N . ARG A 1 128 ? 16.830 -15.129 50.062 1.00 11.11 127 ARG A N 1
ATOM 938 C CA . ARG A 1 128 ? 18.275 -15.071 49.834 1.00 11.69 127 ARG A CA 1
ATOM 939 C C . ARG A 1 128 ? 18.915 -13.975 50.692 1.00 15.25 127 ARG A C 1
ATOM 940 O O . ARG A 1 128 ? 19.992 -14.174 51.266 1.00 16.25 127 ARG A O 1
ATOM 948 N N . TYR A 1 129 ? 18.244 -12.831 50.814 1.00 14.05 128 TYR A N 1
ATOM 949 C CA . TYR A 1 129 ? 18.809 -11.730 51.602 1.00 14.22 128 TYR A CA 1
ATOM 950 C C . TYR A 1 129 ? 18.835 -12.111 53.079 1.00 13.99 128 TYR A C 1
ATOM 951 O O . TYR A 1 129 ? 19.803 -11.834 53.777 1.00 19.10 128 TYR A O 1
ATOM 960 N N . LEU A 1 130 ? 17.784 -12.775 53.546 1.00 14.34 129 LEU A N 1
ATOM 961 C CA . LEU A 1 130 ? 17.798 -13.382 54.872 1.00 16.71 129 LEU A CA 1
ATOM 962 C C . LEU A 1 130 ? 18.938 -14.421 55.032 1.00 21.66 129 LEU A C 1
ATOM 963 O O . LEU A 1 130 ? 19.650 -14.425 56.039 1.00 21.72 129 LEU A O 1
ATOM 968 N N . ALA A 1 131 ? 19.133 -15.275 54.028 1.00 18.40 130 ALA A N 1
ATOM 969 C CA . ALA A 1 131 ? 20.195 -16.287 54.088 1.00 17.25 130 ALA A CA 1
ATOM 970 C C . ALA A 1 131 ? 21.584 -15.696 54.181 1.00 22.33 130 ALA A C 1
ATOM 971 O O . ALA A 1 131 ? 22.464 -16.286 54.807 1.00 24.94 130 ALA A O 1
ATOM 973 N N . GLU A 1 132 ? 21.781 -14.536 53.551 1.00 20.21 131 GLU A N 1
ATOM 974 C CA . GLU A 1 132 ? 23.072 -13.866 53.586 1.00 18.06 131 GLU A CA 1
ATOM 975 C C . GLU A 1 132 ? 23.541 -13.604 55.019 1.00 21.67 131 GLU A C 1
ATOM 976 O O . GLU A 1 132 ? 24.747 -13.568 55.275 1.00 22.25 131 GLU A O 1
ATOM 982 N N . VAL A 1 133 ? 22.596 -13.460 55.949 1.00 20.17 132 VAL A N 1
ATOM 983 C CA . VAL A 1 133 ? 22.928 -13.110 57.328 1.00 24.87 132 VAL A CA 1
ATOM 984 C C . VAL A 1 133 ? 22.569 -14.196 58.354 1.00 23.91 132 VAL A C 1
ATOM 985 O O . VAL A 1 133 ? 22.803 -14.023 59.547 1.00 27.31 132 VAL A O 1
ATOM 989 N N . ALA A 1 134 ? 21.959 -15.287 57.904 1.00 26.93 133 ALA A N 1
ATOM 990 C CA . ALA A 1 134 ? 21.627 -16.399 58.804 1.00 32.43 133 ALA A CA 1
ATOM 991 C C . ALA A 1 134 ? 22.887 -17.223 59.106 1.00 32.57 133 ALA A C 1
ATOM 992 O O . ALA A 1 134 ? 23.597 -17.646 58.187 1.00 32.06 133 ALA A O 1
ATOM 994 N N . ALA A 1 135 ? 23.173 -17.435 60.387 1.00 39.46 134 ALA A N 1
ATOM 995 C CA . ALA A 1 135 ? 24.346 -18.217 60.784 1.00 44.06 134 ALA A CA 1
ATOM 996 C C . ALA A 1 135 ? 24.014 -19.514 61.523 1.00 52.47 134 ALA A C 1
ATOM 997 O O . ALA A 1 135 ? 24.742 -20.503 61.404 1.00 57.69 134 ALA A O 1
ATOM 999 N N . GLY A 1 136 ? 22.925 -19.507 62.289 1.00 61.12 135 GLY A N 1
ATOM 1000 C CA . GLY A 1 136 ? 22.540 -20.662 63.087 1.00 55.77 135 GLY A CA 1
ATOM 1001 C C . GLY A 1 136 ? 22.008 -21.787 62.223 1.00 55.51 135 GLY A C 1
ATOM 1002 O O . GLY A 1 136 ? 22.046 -21.702 60.997 1.00 58.01 135 GLY A O 1
ATOM 1003 N N . ASP A 1 137 ? 21.506 -22.845 62.855 1.00 62.55 136 ASP A N 1
ATOM 1004 C CA . ASP A 1 137 ? 20.845 -23.939 62.130 1.00 63.02 136 ASP A CA 1
ATOM 1005 C C . ASP A 1 137 ? 19.498 -23.499 61.543 1.00 55.28 136 ASP A C 1
ATOM 1006 O O . ASP A 1 137 ? 18.698 -24.315 61.084 1.00 52.92 136 ASP A O 1
ATOM 1011 N N . ASP A 1 138 ? 19.274 -22.190 61.585 1.00 58.54 137 ASP A N 1
ATOM 1012 C CA . ASP A 1 138 ? 18.082 -21.534 61.083 1.00 48.05 137 ASP A CA 1
ATOM 1013 C C . ASP A 1 138 ? 18.260 -21.277 59.586 1.00 41.76 137 ASP A C 1
ATOM 1014 O O . ASP A 1 138 ? 17.292 -21.201 58.825 1.00 37.67 137 ASP A O 1
ATOM 1019 N N . LYS A 1 139 ? 19.519 -21.107 59.194 1.00 36.82 138 LYS A N 1
ATOM 1020 C CA . LYS A 1 139 ? 19.918 -20.853 57.816 1.00 32.62 138 LYS A CA 1
ATOM 1021 C C . LYS A 1 139 ? 19.306 -21.861 56.840 1.00 34.22 138 LYS A C 1
ATOM 1022 O O . LYS A 1 139 ? 18.744 -21.486 55.801 1.00 26.65 138 LYS A O 1
ATOM 1028 N N . LYS A 1 140 ? 19.459 -23.138 57.191 1.00 37.23 139 LYS A N 1
ATOM 1029 C CA . LYS A 1 140 ? 18.992 -24.299 56.424 1.00 34.61 139 LYS A CA 1
ATOM 1030 C C . LYS A 1 140 ? 17.565 -24.165 55.878 1.00 23.84 139 LYS A C 1
ATOM 1031 O O . LYS A 1 140 ? 17.334 -24.288 54.674 1.00 23.18 139 LYS A O 1
ATOM 1037 N N . GLY A 1 141 ? 16.617 -23.912 56.773 1.00 22.17 140 GLY A N 1
ATOM 1038 C CA . GLY A 1 141 ? 15.226 -23.732 56.396 1.00 19.69 140 GLY A CA 1
ATOM 1039 C C . GLY A 1 141 ? 15.025 -22.519 55.504 1.00 24.00 140 GLY A C 1
ATOM 1040 O O . GLY A 1 141 ? 14.223 -22.544 54.566 1.00 21.27 140 GLY A O 1
ATOM 1041 N N . ILE A 1 142 ? 15.762 -21.450 55.802 1.00 26.10 141 ILE A N 1
ATOM 1042 C CA . ILE A 1 142 ? 15.715 -20.232 55.004 1.00 21.79 141 ILE A CA 1
ATOM 1043 C C . ILE A 1 142 ? 16.250 -20.476 53.601 1.00 18.29 141 ILE A C 1
ATOM 1044 O O . ILE A 1 142 ? 15.588 -20.146 52.617 1.00 15.85 141 ILE A O 1
ATOM 1049 N N . VAL A 1 143 ? 17.447 -21.059 53.523 1.00 19.62 142 VAL A N 1
ATOM 1050 C CA . VAL A 1 143 ? 18.070 -21.392 52.247 1.00 18.20 142 VAL A CA 1
ATOM 1051 C C . VAL A 1 143 ? 17.125 -22.243 51.411 1.00 24.18 142 VAL A C 1
ATOM 1052 O O . VAL A 1 143 ? 16.952 -22.020 50.195 1.00 21.63 142 VAL A O 1
ATOM 1056 N N . ASP A 1 144 ? 16.453 -23.167 52.086 1.00 19.95 143 ASP A N 1
ATOM 1057 C CA . ASP A 1 144 ? 15.542 -24.072 51.408 1.00 23.93 143 ASP A CA 1
ATOM 1058 C C . ASP A 1 144 ? 14.334 -23.302 50.884 1.00 21.45 143 ASP A C 1
ATOM 1059 O O . ASP A 1 144 ? 13.853 -23.557 49.773 1.00 21.99 143 ASP A O 1
ATOM 1064 N N . GLN A 1 145 ? 13.844 -22.371 51.702 1.00 20.48 144 GLN A N 1
ATOM 1065 C CA . GLN A 1 145 ? 12.748 -21.477 51.323 1.00 20.89 144 GLN A CA 1
ATOM 1066 C C . GLN A 1 145 ? 13.073 -20.672 50.069 1.00 19.79 144 GLN A C 1
ATOM 1067 O O . GLN A 1 145 ? 12.229 -20.521 49.189 1.00 19.92 144 GLN A O 1
ATOM 1073 N N . SER A 1 146 ? 14.303 -20.178 49.978 1.00 16.62 145 SER A N 1
ATOM 1074 C CA . SER A 1 146 ? 14.711 -19.401 48.811 1.00 16.65 145 SER A CA 1
ATOM 1075 C C . SER A 1 146 ? 14.708 -20.301 47.575 1.00 17.22 145 SER A C 1
ATOM 1076 O O . SER A 1 146 ? 14.190 -19.933 46.515 1.00 17.48 145 SER A O 1
ATOM 1079 N N . GLN A 1 147 ? 15.266 -21.497 47.717 1.00 16.89 146 GLN A N 1
ATOM 1080 C CA . GLN A 1 147 ? 15.307 -22.422 46.589 1.00 16.07 146 GLN A CA 1
ATOM 1081 C C . GLN A 1 147 ? 13.932 -22.882 46.124 1.00 13.91 146 GLN A C 1
ATOM 1082 O O . GLN A 1 147 ? 13.690 -22.987 44.920 1.00 14.16 146 GLN A O 1
ATOM 1088 N N . GLN A 1 148 ? 13.032 -23.142 47.066 1.00 11.95 147 GLN A N 1
ATOM 1089 C CA . GLN A 1 148 ? 11.669 -23.531 46.698 1.00 20.26 147 GLN A CA 1
ATOM 1090 C C . GLN A 1 148 ? 10.964 -22.475 45.854 1.00 17.73 147 GLN A C 1
ATOM 1091 O O . GLN A 1 148 ? 10.353 -22.793 44.830 1.00 14.91 147 GLN A O 1
ATOM 1097 N N . ALA A 1 149 ? 11.072 -21.219 46.286 1.00 17.60 148 ALA A N 1
ATOM 1098 C CA . ALA A 1 149 ? 10.481 -20.096 45.565 1.00 14.73 148 ALA A CA 1
ATOM 1099 C C . ALA A 1 149 ? 11.109 -19.885 44.184 1.00 15.55 148 ALA A C 1
ATOM 1100 O O . ALA A 1 149 ? 10.394 -19.710 43.186 1.00 11.23 148 ALA A O 1
ATOM 1102 N N . TYR A 1 150 ? 12.441 -19.876 44.141 1.00 13.78 149 TYR A N 1
ATOM 1103 C CA . TYR A 1 150 ? 13.169 -19.812 42.875 1.00 14.87 149 TYR A CA 1
ATOM 1104 C C . TYR A 1 150 ? 12.802 -20.952 41.904 1.00 15.66 149 TYR A C 1
ATOM 1105 O O . TYR A 1 150 ? 12.555 -20.698 40.715 1.00 14.03 149 TYR A O 1
ATOM 1114 N N . GLN A 1 151 ? 12.784 -22.193 42.407 1.00 13.70 150 GLN A N 1
ATOM 1115 C CA . GLN A 1 151 ? 12.509 -23.384 41.575 1.00 15.81 150 GLN A CA 1
ATOM 1116 C C . GLN A 1 151 ? 11.134 -23.373 40.887 1.00 17.54 150 GLN A C 1
ATOM 1117 O O . GLN A 1 151 ? 11.018 -23.653 39.687 1.00 18.58 150 GLN A O 1
ATOM 1123 N N . GLU A 1 152 ? 10.096 -23.071 41.659 1.00 13.41 151 GLU A N 1
ATOM 1124 C CA . GLU A 1 152 ? 8.741 -23.000 41.134 1.00 16.89 151 GLU A CA 1
ATOM 1125 C C . GLU A 1 152 ? 8.581 -21.879 40.080 1.00 18.16 151 GLU A C 1
ATOM 1126 O O . GLU A 1 152 ? 7.955 -22.076 39.032 1.00 16.11 151 GLU A O 1
ATOM 1132 N N . ALA A 1 153 ? 9.152 -20.711 40.366 1.00 14.19 152 ALA A N 1
ATOM 1133 C CA . ALA A 1 153 ? 9.143 -19.582 39.434 1.00 14.94 152 ALA A CA 1
ATOM 1134 C C . ALA A 1 153 ? 9.840 -19.970 38.147 1.00 14.99 152 ALA A C 1
ATOM 1135 O O . ALA A 1 153 ? 9.378 -19.628 37.050 1.00 14.07 152 ALA A O 1
ATOM 1137 N N . PHE A 1 154 ? 10.967 -20.664 38.303 1.00 13.55 153 PHE A N 1
ATOM 1138 C CA . PHE A 1 154 ? 11.736 -21.177 37.184 1.00 15.75 153 PHE A CA 1
ATOM 1139 C C . PHE A 1 154 ? 10.870 -22.076 36.294 1.00 18.06 153 PHE A C 1
ATOM 1140 O O . PHE A 1 154 ? 10.830 -21.905 35.070 1.00 16.93 153 PHE A O 1
ATOM 1148 N N . GLU A 1 155 ? 10.137 -22.997 36.916 1.00 20.34 154 GLU A N 1
ATOM 1149 C CA . GLU A 1 155 ? 9.326 -23.945 36.151 1.00 19.33 154 GLU A CA 1
ATOM 1150 C C . GLU A 1 155 ? 8.221 -23.244 35.366 1.00 16.85 154 GLU A C 1
ATOM 1151 O O . GLU A 1 155 ? 7.993 -23.540 34.182 1.00 17.36 154 GLU A O 1
ATOM 1157 N N . ILE A 1 156 ? 7.573 -22.274 36.003 1.00 15.20 155 ILE A N 1
ATOM 1158 C CA . ILE A 1 156 ? 6.535 -21.495 35.325 1.00 17.64 155 ILE A CA 1
ATOM 1159 C C . ILE A 1 156 ? 7.087 -20.646 34.181 1.00 13.73 155 ILE A C 1
ATOM 1160 O O . I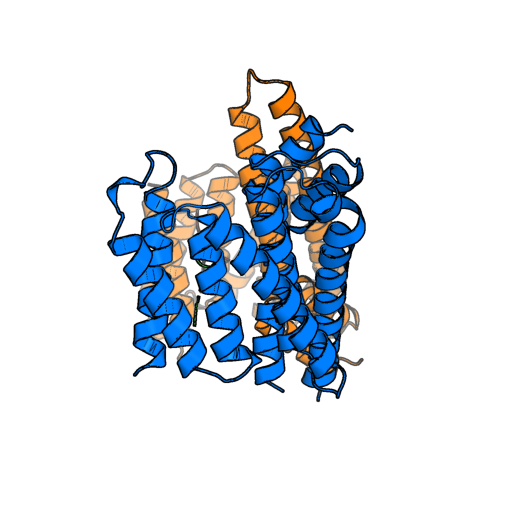LE A 1 156 ? 6.494 -20.615 33.115 1.00 16.54 155 ILE A O 1
ATOM 1165 N N . SER A 1 157 ? 8.235 -20.000 34.368 1.00 16.71 156 SER A N 1
ATOM 1166 C CA . SER A 1 157 ? 8.812 -19.182 33.294 1.00 15.03 156 SER A CA 1
ATOM 1167 C C . SER A 1 157 ? 9.235 -20.007 32.071 1.00 18.22 156 SER A C 1
ATOM 1168 O O . SER A 1 157 ? 9.129 -19.540 30.927 1.00 17.09 156 SER A O 1
ATOM 1171 N N . LYS A 1 158 ? 9.721 -21.222 32.313 1.00 17.24 157 LYS A N 1
ATOM 1172 C CA . LYS A 1 158 ? 10.094 -22.130 31.220 1.00 23.23 157 LYS A CA 1
ATOM 1173 C C . LYS A 1 158 ? 8.863 -22.573 30.427 1.00 23.19 157 LYS A C 1
ATOM 1174 O O . LYS A 1 158 ? 8.847 -22.565 29.192 1.00 21.26 157 LYS A O 1
ATOM 1180 N N . LYS A 1 159 ? 7.821 -22.934 31.159 1.00 19.24 158 LYS A N 1
ATOM 1181 C CA . LYS A 1 159 ? 6.555 -23.293 30.547 1.00 21.36 158 LYS A CA 1
ATOM 1182 C C . LYS A 1 159 ? 5.898 -22.119 29.827 1.00 19.35 158 LYS A C 1
ATOM 1183 O O . LYS A 1 159 ? 5.470 -22.249 28.684 1.00 18.70 158 LYS A O 1
ATOM 1189 N N . GLU A 1 160 ? 5.855 -20.960 30.473 1.00 18.64 159 GLU A N 1
ATOM 1190 C CA . GLU A 1 160 ? 4.995 -19.886 29.978 1.00 17.43 159 GLU A CA 1
ATOM 1191 C C . GLU A 1 160 ? 5.670 -18.757 29.219 1.00 16.71 159 GLU A C 1
ATOM 1192 O O . GLU A 1 160 ? 4.992 -18.021 28.509 1.00 15.98 159 GLU A O 1
ATOM 1198 N N . MET A 1 161 ? 6.990 -18.621 29.342 1.00 16.98 160 MET A N 1
ATOM 1199 C CA . MET A 1 161 ? 7.671 -17.465 28.740 1.00 25.98 160 MET A CA 1
ATOM 1200 C C . MET A 1 161 ? 8.714 -17.813 27.655 1.00 22.79 160 MET A C 1
ATOM 1201 O O . MET A 1 161 ? 9.286 -18.908 27.649 1.00 17.13 160 MET A O 1
ATOM 1206 N N . GLN A 1 162 ? 8.933 -16.877 26.735 1.00 17.28 161 GLN A N 1
ATOM 1207 C CA . GLN A 1 162 ? 10.017 -16.990 25.770 1.00 22.76 161 GLN A CA 1
ATOM 1208 C C . GLN A 1 162 ? 11.342 -16.874 26.531 1.00 17.49 161 GLN A C 1
ATOM 1209 O O . GLN A 1 162 ? 11.395 -16.202 27.561 1.00 15.04 161 GLN A O 1
ATOM 1215 N N . PRO A 1 163 ? 12.399 -17.544 26.037 1.00 18.47 162 PRO A N 1
ATOM 1216 C CA . PRO A 1 163 ? 13.747 -17.509 26.632 1.00 17.78 162 PRO A CA 1
ATOM 1217 C C . PRO A 1 163 ? 14.401 -16.120 26.596 1.00 16.06 162 PRO A C 1
ATOM 1218 O O . PRO A 1 163 ? 15.365 -15.873 27.327 1.00 16.50 162 PRO A O 1
ATOM 1222 N N . THR A 1 164 ? 13.870 -15.227 25.767 1.00 14.99 163 THR A N 1
ATOM 1223 C CA . THR A 1 164 ? 14.327 -13.843 25.708 1.00 13.41 163 THR A CA 1
ATOM 1224 C C . THR A 1 164 ? 13.539 -12.907 26.611 1.00 16.15 163 THR A C 1
ATOM 1225 O O . THR A 1 164 ? 13.823 -11.711 26.667 1.00 17.05 163 THR A O 1
ATOM 1229 N N . HIS A 1 165 ? 12.540 -13.434 27.298 1.00 13.74 164 HIS A N 1
ATOM 1230 C CA . HIS A 1 165 ? 11.728 -12.587 28.155 1.00 19.14 164 HIS A CA 1
ATOM 1231 C C . HIS A 1 165 ? 12.579 -12.033 29.296 1.00 14.64 164 HIS A C 1
ATOM 1232 O O . HIS A 1 165 ? 13.264 -12.789 29.972 1.00 15.28 164 HIS A O 1
ATOM 1239 N N . PRO A 1 166 ? 12.538 -10.711 29.511 1.00 15.84 165 PRO A N 1
ATOM 1240 C CA . PRO A 1 166 ? 13.362 -10.128 30.581 1.00 17.72 165 PRO A CA 1
ATOM 1241 C C . PRO A 1 166 ? 13.117 -10.709 31.985 1.00 13.33 165 PRO A C 1
ATOM 1242 O O . PRO A 1 166 ? 14.083 -10.896 32.716 1.00 11.00 165 PRO A O 1
ATOM 1246 N N . ILE A 1 167 ? 11.874 -11.020 32.334 1.00 15.66 166 ILE A N 1
ATOM 1247 C CA . ILE A 1 167 ? 11.552 -11.536 33.665 1.00 13.17 166 ILE A CA 1
ATOM 1248 C C . ILE A 1 167 ? 12.117 -12.952 33.822 1.00 13.75 166 ILE A C 1
ATOM 1249 O O . ILE A 1 167 ? 12.565 -13.346 34.900 1.00 12.18 166 ILE A O 1
ATOM 1254 N N . ARG A 1 168 ? 12.120 -13.706 32.731 1.00 13.39 167 ARG A N 1
ATOM 1255 C CA . ARG A 1 168 ? 12.655 -15.064 32.758 1.00 15.57 167 ARG A CA 1
ATOM 1256 C C . ARG A 1 168 ? 14.187 -15.035 32.858 1.00 12.45 167 ARG A C 1
ATOM 1257 O O . ARG A 1 168 ? 14.786 -15.771 33.650 1.00 12.22 167 ARG A O 1
ATOM 1265 N N . LEU A 1 169 ? 14.814 -14.179 32.058 1.00 9.53 168 LEU A N 1
ATOM 1266 C CA . LEU A 1 169 ? 16.269 -13.992 32.106 1.00 9.76 168 LEU A CA 1
ATOM 1267 C C . LEU A 1 169 ? 16.755 -13.497 33.472 1.00 10.84 168 LEU A C 1
ATOM 1268 O O . LEU A 1 169 ? 17.813 -13.930 33.958 1.00 7.17 168 LEU A O 1
ATOM 1273 N N . GLY A 1 170 ? 15.992 -12.566 34.063 1.00 8.83 169 GLY A N 1
ATOM 1274 C CA . GLY A 1 170 ? 16.308 -12.003 35.364 1.00 6.99 169 GLY A CA 1
ATOM 1275 C C . GLY A 1 170 ? 16.224 -13.038 36.468 1.00 8.71 169 GLY A C 1
ATOM 1276 O O . GLY A 1 170 ? 17.022 -13.049 37.406 1.00 8.37 169 GLY A O 1
ATOM 1277 N N . LEU A 1 171 ? 15.270 -13.945 36.339 1.00 9.73 170 LEU A N 1
ATOM 1278 C CA . LEU A 1 171 ? 15.124 -15.025 37.306 1.00 11.91 170 LEU A CA 1
ATOM 1279 C C . LEU A 1 171 ? 16.316 -15.992 37.258 1.00 11.24 170 LEU A C 1
ATOM 1280 O O . LEU A 1 171 ? 16.873 -16.365 38.302 1.00 8.44 170 LEU A O 1
ATOM 1285 N N . ALA A 1 172 ? 16.718 -16.373 36.046 1.00 12.21 171 ALA A N 1
ATOM 1286 C CA . ALA A 1 172 ? 17.879 -17.241 35.872 1.00 10.57 171 ALA A CA 1
ATOM 1287 C C . ALA A 1 172 ? 19.104 -16.600 36.521 1.00 12.08 171 ALA A C 1
ATOM 1288 O O . ALA A 1 172 ? 19.883 -17.263 37.229 1.00 11.19 171 ALA A O 1
ATOM 1290 N N . LEU A 1 173 ? 19.257 -15.302 36.275 1.00 10.36 172 LEU A N 1
ATOM 1291 C CA . LEU A 1 173 ? 20.334 -14.522 36.863 1.00 8.40 172 LEU A CA 1
ATOM 1292 C C . LEU A 1 173 ? 20.406 -14.619 38.390 1.00 9.30 172 LEU A C 1
ATOM 1293 O O . LEU A 1 173 ? 21.453 -14.961 38.946 1.00 8.96 172 LEU A O 1
ATOM 1298 N N . ASN A 1 174 ? 19.305 -14.302 39.062 1.00 7.90 173 ASN A N 1
ATOM 1299 C CA . ASN A 1 174 ? 19.291 -14.278 40.515 1.00 8.15 173 ASN A CA 1
ATOM 1300 C C . ASN A 1 174 ? 19.367 -15.680 41.106 1.00 11.66 173 ASN A C 1
ATOM 1301 O O . ASN A 1 174 ? 19.986 -15.887 42.158 1.00 10.60 173 ASN A O 1
ATOM 1306 N N . PHE A 1 175 ? 18.724 -16.627 40.418 1.00 9.56 174 PHE A N 1
ATOM 1307 C CA . PHE A 1 175 ? 18.721 -18.024 40.813 1.00 12.29 174 PHE A CA 1
ATOM 1308 C C . PHE A 1 175 ? 20.125 -18.595 40.671 1.00 11.77 174 PHE A C 1
ATOM 1309 O O . PHE A 1 175 ? 20.577 -19.361 41.522 1.00 11.13 174 PHE A O 1
ATOM 1317 N N . SER A 1 176 ? 20.832 -18.200 39.616 1.00 10.21 175 SER A N 1
ATOM 1318 C CA . SER A 1 176 ? 22.201 -18.669 39.453 1.00 11.40 175 SER A CA 1
ATOM 1319 C C . SER A 1 176 ? 23.095 -18.063 40.534 1.00 14.54 175 SER A C 1
ATOM 1320 O O . SER A 1 176 ? 23.954 -18.761 41.080 1.00 15.24 175 SER A O 1
ATOM 1323 N N . VAL A 1 177 ? 22.881 -16.779 40.851 1.00 12.68 176 VAL A N 1
ATOM 1324 C CA . VAL A 1 177 ? 23.546 -16.136 41.980 1.00 10.05 176 VAL A CA 1
ATOM 1325 C C . VAL A 1 177 ? 23.247 -16.881 43.286 1.00 10.73 176 VAL A C 1
ATOM 1326 O O . VAL A 1 177 ? 24.117 -17.028 44.133 1.00 13.87 176 VAL A O 1
ATOM 1330 N N . PHE A 1 178 ? 22.018 -17.337 43.462 1.00 8.47 177 PHE A N 1
ATOM 1331 C CA . PHE A 1 178 ? 21.690 -18.168 44.619 1.00 11.98 177 PHE A CA 1
ATOM 1332 C C . PHE A 1 178 ? 22.615 -19.402 44.722 1.00 15.97 177 PHE A C 1
ATOM 1333 O O . PHE A 1 178 ? 23.163 -19.698 45.787 1.00 12.23 177 PHE A O 1
ATOM 1341 N N . TYR A 1 179 ? 22.775 -20.125 43.617 1.00 11.64 178 TYR A N 1
ATOM 1342 C CA . TYR A 1 179 ? 23.625 -21.308 43.643 1.00 16.44 178 TYR A CA 1
ATOM 1343 C C . TYR A 1 179 ? 25.076 -20.971 43.984 1.00 16.84 178 TYR A C 1
ATOM 1344 O O . TYR A 1 179 ? 25.704 -21.651 44.803 1.00 17.52 178 TYR A O 1
ATOM 1353 N N . TYR A 1 180 ? 25.600 -19.914 43.375 1.00 14.59 179 TYR A N 1
ATOM 1354 C CA . TYR A 1 180 ? 26.987 -19.538 43.618 1.00 17.75 179 TYR A CA 1
ATOM 1355 C C . TYR A 1 180 ? 27.190 -19.069 45.060 1.00 18.89 179 TYR A C 1
ATOM 1356 O O . TYR A 1 180 ? 27.995 -19.638 45.780 1.00 21.23 179 TYR A O 1
ATOM 1365 N N . GLU A 1 181 ? 26.430 -18.068 45.494 1.00 17.83 180 GLU A N 1
ATOM 1366 C CA . GLU A 1 181 ? 26.689 -17.410 46.775 1.00 18.58 180 GLU A CA 1
ATOM 1367 C C . GLU A 1 181 ? 26.179 -18.171 47.984 1.00 18.46 180 GLU A C 1
ATOM 1368 O O . GLU A 1 181 ? 26.829 -18.183 49.018 1.00 20.03 180 GLU A O 1
ATOM 1374 N N . ILE A 1 182 ? 25.015 -18.797 47.859 1.00 19.34 181 ILE A N 1
ATOM 1375 C CA . ILE A 1 182 ? 24.348 -19.379 49.012 1.00 16.25 181 ILE A CA 1
ATOM 1376 C C . ILE A 1 182 ? 24.635 -20.867 49.161 1.00 19.82 181 ILE A C 1
ATOM 1377 O O . ILE A 1 182 ? 24.975 -21.333 50.252 1.00 24.77 181 ILE A O 1
ATOM 1382 N N . LEU A 1 183 ? 24.483 -21.611 48.072 1.00 18.61 182 LEU A N 1
ATOM 1383 C CA . LEU A 1 183 ? 24.691 -23.062 48.094 1.00 19.79 182 LEU A CA 1
ATOM 1384 C C . LEU A 1 183 ? 26.121 -23.460 47.713 1.00 21.09 182 LEU A C 1
ATOM 1385 O O . LEU A 1 183 ? 26.438 -24.645 47.620 1.00 20.39 182 LEU A O 1
ATOM 1390 N N . ASN A 1 184 ? 26.966 -22.467 47.448 1.00 24.35 183 ASN A N 1
ATOM 1391 C CA . ASN A 1 184 ? 28.359 -22.718 47.078 1.00 22.12 183 ASN A CA 1
ATOM 1392 C C . ASN A 1 184 ? 28.475 -23.716 45.943 1.00 22.27 183 ASN A C 1
ATOM 1393 O O . ASN A 1 184 ? 29.223 -24.681 46.044 1.00 24.99 183 ASN A O 1
ATOM 1398 N N . SER A 1 185 ? 27.737 -23.490 44.864 1.00 19.77 184 SER A N 1
ATOM 1399 C CA . SER A 1 185 ? 27.744 -24.438 43.765 1.00 17.35 184 SER A CA 1
ATOM 1400 C C . SER A 1 185 ? 27.947 -23.778 42.419 1.00 16.68 184 SER A C 1
ATOM 1401 O O . SER A 1 185 ? 27.003 -23.666 41.642 1.00 14.69 184 SER A O 1
ATOM 1404 N N . PRO A 1 186 ? 29.201 -23.407 42.118 1.00 18.60 185 PRO A N 1
ATOM 1405 C CA . PRO A 1 186 ? 29.594 -22.672 40.908 1.00 15.66 185 PRO A CA 1
ATOM 1406 C C . PRO A 1 186 ? 29.249 -23.423 39.640 1.00 16.76 185 PRO A C 1
ATOM 1407 O O . PRO A 1 186 ? 29.045 -22.786 38.604 1.00 19.51 185 PRO A O 1
ATOM 1411 N N . GLU A 1 187 ? 29.239 -24.752 39.703 1.00 18.36 186 GLU A N 1
ATOM 1412 C CA . GLU A 1 187 ? 28.952 -25.559 38.517 1.00 18.23 186 GLU A CA 1
ATOM 1413 C C . GLU A 1 187 ? 27.499 -25.420 38.128 1.00 14.71 186 GLU A C 1
ATOM 1414 O O . GLU A 1 187 ? 27.199 -25.223 36.963 1.00 15.11 186 GLU A O 1
ATOM 1420 N N . LYS A 1 188 ? 26.600 -25.506 39.106 1.00 15.98 187 LYS A N 1
ATOM 1421 C CA . LYS A 1 188 ? 25.171 -25.333 38.848 1.00 15.87 187 LYS A CA 1
ATOM 1422 C C . LYS A 1 188 ? 24.887 -23.897 38.419 1.00 15.01 187 LYS A C 1
ATOM 1423 O O . LYS A 1 188 ? 24.106 -23.653 37.500 1.00 17.47 187 LYS A O 1
ATOM 1429 N N . ALA A 1 189 ? 25.538 -22.955 39.097 1.00 13.78 188 ALA A N 1
ATOM 1430 C CA . ALA A 1 189 ? 25.410 -21.539 38.798 1.00 14.40 188 ALA A CA 1
ATOM 1431 C C . ALA A 1 189 ? 25.800 -21.295 37.351 1.00 14.49 188 ALA A C 1
ATOM 1432 O O . ALA A 1 189 ? 25.039 -20.674 36.594 1.00 12.04 188 ALA A O 1
ATOM 1434 N N . CYS A 1 190 ? 26.951 -21.835 36.951 1.00 12.01 189 CYS A N 1
ATOM 1435 C CA . CYS A 1 190 ? 27.418 -21.667 35.582 1.00 12.70 189 CYS A CA 1
ATOM 1436 C C . CYS A 1 190 ? 26.490 -22.353 34.605 1.00 12.07 189 CYS A C 1
ATOM 1437 O O . CYS A 1 190 ? 26.162 -21.824 33.544 1.00 14.15 189 CYS A O 1
ATOM 1440 N N . SER A 1 191 ? 26.073 -23.544 34.976 1.00 14.14 190 SER A N 1
ATOM 1441 C CA . SER A 1 191 ? 25.248 -24.362 34.117 1.00 14.44 190 SER A CA 1
ATOM 1442 C C . SER A 1 191 ? 23.934 -23.627 33.848 1.00 12.85 190 SER A C 1
ATOM 1443 O O . SER A 1 191 ? 23.504 -23.504 32.703 1.00 14.62 190 SER A O 1
ATOM 1446 N N . LEU A 1 192 ? 23.313 -23.109 34.904 1.00 13.55 191 LEU A N 1
ATOM 1447 C CA . LEU A 1 192 ? 22.071 -22.337 34.782 1.00 11.25 191 LEU A CA 1
ATOM 1448 C C . LEU A 1 192 ? 22.263 -21.063 33.964 1.00 14.10 191 LEU A C 1
ATOM 1449 O O . LEU A 1 192 ? 21.444 -20.735 33.092 1.00 11.75 191 LEU A O 1
ATOM 1454 N N . ALA A 1 193 ? 23.358 -20.352 34.238 1.00 13.13 192 ALA A N 1
ATOM 1455 C CA . ALA A 1 193 ? 23.636 -19.083 33.570 1.00 13.48 192 ALA A CA 1
ATOM 1456 C C . ALA A 1 193 ? 23.906 -19.296 32.085 1.00 10.87 192 ALA A C 1
ATOM 1457 O O . ALA A 1 193 ? 23.427 -18.544 31.245 1.00 10.59 192 ALA A O 1
ATOM 1459 N N . LYS A 1 194 ? 24.665 -20.337 31.767 1.00 12.55 193 LYS A N 1
ATOM 1460 C CA . LYS A 1 194 ? 25.011 -20.620 30.385 1.00 13.55 193 LYS A CA 1
ATOM 1461 C C . LYS A 1 194 ? 23.773 -21.031 29.600 1.00 12.10 193 LYS A C 1
ATOM 1462 O O . LYS A 1 194 ? 23.509 -20.506 28.517 1.00 15.47 193 LYS A O 1
ATOM 1468 N N . THR A 1 195 ? 22.999 -21.949 30.153 1.00 10.62 194 THR A N 1
ATOM 1469 C CA . THR A 1 195 ? 21.774 -22.380 29.485 1.00 15.11 194 THR A CA 1
ATOM 1470 C C . THR A 1 195 ? 20.845 -21.190 29.215 1.00 14.78 194 THR A C 1
ATOM 1471 O O . THR A 1 195 ? 20.293 -21.062 28.120 1.00 14.97 194 THR A O 1
ATOM 1475 N N . ALA A 1 196 ? 20.687 -20.318 30.206 1.00 10.31 195 ALA A N 1
ATOM 1476 C CA . ALA A 1 196 ? 19.757 -19.208 30.057 1.00 14.47 195 ALA A CA 1
ATOM 1477 C C . ALA A 1 196 ? 20.228 -18.302 28.936 1.00 13.90 195 ALA A C 1
ATOM 1478 O O . ALA A 1 196 ? 19.435 -17.889 28.104 1.00 12.18 195 ALA A O 1
ATOM 1480 N N . PHE A 1 197 ? 21.538 -18.053 28.899 1.00 13.20 196 PHE A N 1
ATOM 1481 C CA . PHE A 1 197 ? 22.150 -17.237 27.870 1.00 9.34 196 PHE A CA 1
ATOM 1482 C C . PHE A 1 197 ? 22.035 -17.862 26.481 1.00 13.65 196 PHE A C 1
ATOM 1483 O O . PHE A 1 197 ? 21.634 -17.191 25.528 1.00 14.31 196 PHE A O 1
ATOM 1491 N N . ASP A 1 198 ? 22.422 -19.132 26.350 1.00 14.41 197 ASP A N 1
ATOM 1492 C CA . ASP A 1 198 ? 22.415 -19.790 25.036 1.00 13.10 197 ASP A CA 1
ATOM 1493 C C . ASP A 1 198 ? 21.016 -19.931 24.434 1.00 10.32 197 ASP A C 1
ATOM 1494 O O . ASP A 1 198 ? 20.837 -19.755 23.234 1.00 12.17 197 ASP A O 1
ATOM 1499 N N . GLU A 1 199 ? 20.033 -20.253 25.265 1.00 9.24 198 GLU A N 1
ATOM 1500 C CA . GLU A 1 199 ? 18.657 -20.382 24.790 1.00 13.09 198 GLU A CA 1
ATOM 1501 C C . GLU A 1 199 ? 18.074 -19.049 24.338 1.00 15.42 198 GLU A C 1
ATOM 1502 O O . GLU A 1 199 ? 17.273 -19.005 23.401 1.00 17.86 198 GLU A O 1
ATOM 1508 N N . ALA A 1 200 ? 18.493 -17.964 24.982 1.00 11.53 199 ALA A N 1
ATOM 1509 C CA . ALA A 1 200 ? 18.087 -16.640 24.532 1.00 12.66 199 ALA A CA 1
ATOM 1510 C C . ALA A 1 200 ? 18.758 -16.326 23.188 1.00 18.87 199 ALA A C 1
ATOM 1511 O O . ALA A 1 200 ? 18.100 -15.861 22.242 1.00 19.22 199 ALA A O 1
ATOM 1513 N N . ILE A 1 201 ? 20.062 -16.594 23.100 1.00 13.02 200 ILE A N 1
ATOM 1514 C CA . ILE A 1 201 ? 20.806 -16.406 21.853 1.00 14.45 200 ILE A CA 1
ATOM 1515 C C . ILE A 1 201 ? 20.146 -17.170 20.690 1.00 18.45 200 ILE A C 1
ATOM 1516 O O . ILE A 1 201 ? 20.131 -16.697 19.559 1.00 20.85 200 ILE A O 1
ATOM 1521 N N . ALA A 1 202 ? 19.570 -18.333 20.983 1.00 16.85 201 ALA A N 1
ATOM 1522 C CA . ALA A 1 202 ? 18.959 -19.177 19.948 1.00 23.13 201 ALA A CA 1
ATOM 1523 C C . ALA A 1 202 ? 17.639 -18.635 19.382 1.00 25.66 201 ALA A C 1
ATOM 1524 O O . ALA A 1 202 ? 17.152 -19.122 18.371 1.00 22.60 201 ALA A O 1
ATOM 1526 N N . GLU A 1 203 ? 17.064 -17.627 20.026 1.00 23.26 202 GLU A N 1
ATOM 1527 C CA 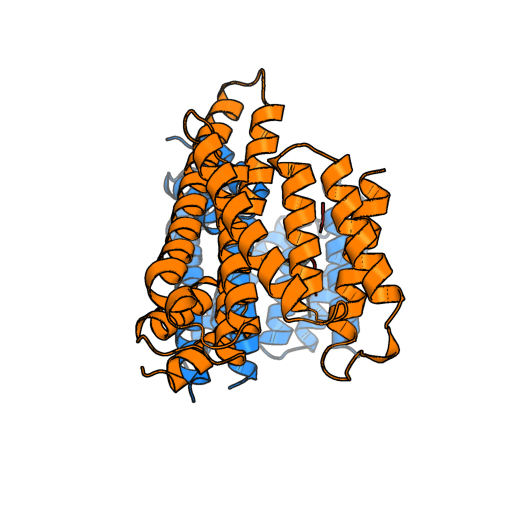. GLU A 1 203 ? 15.769 -17.121 19.602 1.00 24.82 202 GLU A CA 1
ATOM 1528 C C . GLU A 1 203 ? 15.657 -15.612 19.717 1.00 28.65 202 GLU A C 1
ATOM 1529 O O . GLU A 1 203 ? 14.704 -15.105 20.305 1.00 27.21 202 GLU A O 1
ATOM 1535 N N . LEU A 1 204 ? 16.622 -14.899 19.146 1.00 24.36 203 LEU A N 1
ATOM 1536 C CA . LEU A 1 204 ? 16.628 -13.441 19.208 1.00 30.32 203 LEU A CA 1
ATOM 1537 C C . LEU A 1 204 ? 15.455 -12.784 18.484 1.00 31.08 203 LEU A C 1
ATOM 1538 O O . LEU A 1 204 ? 15.124 -11.630 18.765 1.00 32.69 203 LEU A O 1
ATOM 1543 N N . ASP A 1 205 ? 14.804 -13.519 17.587 1.00 28.89 204 ASP A N 1
ATOM 1544 C CA . ASP A 1 205 ? 13.641 -12.980 16.875 1.00 33.28 204 ASP A CA 1
ATOM 1545 C C . ASP A 1 205 ? 12.475 -12.726 17.828 1.00 29.62 204 ASP A C 1
ATOM 1546 O O . ASP A 1 205 ? 11.581 -11.952 17.518 1.00 28.97 204 ASP A O 1
ATOM 1551 N N . THR A 1 206 ? 12.484 -13.400 18.978 1.00 36.43 205 THR A N 1
ATOM 1552 C CA . THR A 1 206 ? 11.431 -13.232 19.975 1.00 28.78 205 THR A CA 1
ATOM 1553 C C . THR A 1 206 ? 11.635 -11.976 20.817 1.00 31.22 205 THR A C 1
ATOM 1554 O O . THR A 1 206 ? 10.834 -11.689 21.702 1.00 35.14 205 THR A O 1
ATOM 1558 N N . LEU A 1 207 ? 12.692 -11.218 20.543 1.00 29.33 206 LEU A N 1
ATOM 1559 C CA . LEU A 1 207 ? 12.867 -9.949 21.234 1.00 30.68 206 LEU A CA 1
ATOM 1560 C C . LEU A 1 207 ? 11.765 -9.000 20.792 1.00 34.04 206 LEU A C 1
ATOM 1561 O O . LEU A 1 207 ? 11.393 -8.996 19.622 1.00 30.50 206 LEU A O 1
ATOM 1566 N N . SER A 1 208 ? 11.237 -8.209 21.723 1.00 34.69 207 SER A N 1
ATOM 1567 C CA . SER A 1 208 ? 10.229 -7.206 21.381 1.00 33.01 207 SER A CA 1
ATOM 1568 C C . SER A 1 208 ? 10.844 -5.820 21.339 1.00 32.80 207 SER A C 1
ATOM 1569 O O . SER A 1 208 ? 12.021 -5.628 21.656 1.00 32.84 207 SER A O 1
ATOM 1572 N N . GLU A 1 209 ? 10.039 -4.846 20.946 1.00 38.29 208 GLU A N 1
ATOM 1573 C CA . GLU A 1 209 ? 10.514 -3.478 20.906 1.00 35.99 208 GLU A CA 1
ATOM 1574 C C . GLU A 1 209 ? 10.670 -2.951 22.328 1.00 34.26 208 GLU A C 1
ATOM 1575 O O . GLU A 1 209 ? 11.682 -2.337 22.678 1.00 35.62 208 GLU A O 1
ATOM 1581 N N . GLU A 1 210 ? 9.668 -3.225 23.157 1.00 36.48 209 GLU A N 1
ATOM 1582 C CA . GLU A 1 210 ? 9.633 -2.689 24.510 1.00 34.28 209 GLU A CA 1
ATOM 1583 C C . GLU A 1 210 ? 10.604 -3.384 25.464 1.00 33.80 209 GLU A C 1
ATOM 1584 O O . GLU A 1 210 ? 10.895 -2.868 26.543 1.00 37.15 209 GLU A O 1
ATOM 1590 N N . SER A 1 211 ? 11.116 -4.544 25.074 1.00 28.03 210 SER A N 1
ATOM 1591 C CA . SER A 1 211 ? 11.894 -5.343 26.012 1.00 29.00 210 SER A CA 1
ATOM 1592 C C . SER A 1 211 ? 13.370 -5.542 25.684 1.00 21.42 210 SER A C 1
ATOM 1593 O O . SER A 1 211 ? 14.134 -5.876 26.572 1.00 22.66 210 SER A O 1
ATOM 1596 N N . TYR A 1 212 ? 13.762 -5.365 24.425 1.00 23.17 211 TYR A N 1
ATOM 1597 C CA . TYR A 1 212 ? 15.057 -5.860 23.951 1.00 23.28 211 TYR A CA 1
ATOM 1598 C C . TYR A 1 212 ? 16.265 -5.258 24.675 1.00 21.77 211 TYR A C 1
ATOM 1599 O O . TYR A 1 212 ? 17.289 -5.922 24.840 1.00 18.51 211 TYR A O 1
ATOM 1608 N N . LYS A 1 213 ? 16.146 -4.008 25.109 1.00 23.48 212 LYS A N 1
ATOM 1609 C CA . LYS A 1 213 ? 17.213 -3.386 25.879 1.00 22.12 212 LYS A CA 1
ATOM 1610 C C . LYS A 1 213 ? 17.418 -4.137 27.188 1.00 15.36 212 LYS A C 1
ATOM 1611 O O . LYS A 1 213 ? 18.532 -4.528 27.495 1.00 16.86 212 LYS A O 1
ATOM 1617 N N . ASP A 1 214 ? 16.354 -4.323 27.963 1.00 16.36 213 ASP A N 1
ATOM 1618 C CA . ASP A 1 214 ? 16.463 -5.062 29.219 1.00 16.63 213 ASP A CA 1
ATOM 1619 C C . ASP A 1 214 ? 16.982 -6.467 28.984 1.00 17.69 213 ASP A C 1
ATOM 1620 O O . ASP A 1 214 ? 17.905 -6.916 29.669 1.00 18.62 213 ASP A O 1
ATOM 1625 N N . SER A 1 215 ? 16.404 -7.148 28.002 1.00 14.55 214 SER A N 1
ATOM 1626 C CA . SER A 1 215 ? 16.802 -8.510 27.693 1.00 15.88 214 SER A CA 1
ATOM 1627 C C . SER A 1 215 ? 18.293 -8.621 27.361 1.00 14.81 214 SER A C 1
ATOM 1628 O O . SER A 1 215 ? 18.970 -9.532 27.815 1.00 11.24 214 SER A O 1
ATOM 1631 N N . THR A 1 216 ? 18.811 -7.705 26.559 1.00 15.33 215 THR A N 1
ATOM 1632 C CA . THR A 1 216 ? 20.217 -7.802 26.197 1.00 15.55 215 THR A CA 1
ATOM 1633 C C . THR A 1 216 ? 21.172 -7.425 27.351 1.00 13.34 215 THR A C 1
ATOM 1634 O O . THR A 1 216 ? 22.234 -8.018 27.492 1.00 12.58 215 THR A O 1
ATOM 1638 N N . LEU A 1 217 ? 20.772 -6.478 28.195 1.00 13.78 216 LEU A N 1
ATOM 1639 C CA . LEU A 1 217 ? 21.558 -6.116 29.368 1.00 12.65 216 LEU A CA 1
ATOM 1640 C C . LEU A 1 217 ? 21.673 -7.279 30.369 1.00 11.80 216 LEU A C 1
ATOM 1641 O O . LEU A 1 217 ? 22.758 -7.554 30.883 1.00 11.83 216 LEU A O 1
ATOM 1646 N N . ILE A 1 218 ? 20.549 -7.938 30.659 1.00 11.98 217 ILE A N 1
ATOM 1647 C CA . ILE A 1 218 ? 20.515 -9.102 31.555 1.00 10.32 217 ILE A CA 1
ATOM 1648 C C . ILE A 1 218 ? 21.369 -10.261 31.017 1.00 10.95 217 ILE A C 1
ATOM 1649 O O . ILE A 1 218 ? 22.030 -10.979 31.786 1.00 9.62 217 ILE A O 1
ATOM 1654 N N . MET A 1 219 ? 21.353 -10.437 29.697 1.00 8.27 218 MET A N 1
ATOM 1655 C CA . MET A 1 219 ? 22.202 -11.436 29.067 1.00 10.94 218 MET A CA 1
ATOM 1656 C C . MET A 1 219 ? 23.676 -11.125 29.313 1.00 12.50 218 MET A C 1
ATOM 1657 O O . MET A 1 219 ? 24.457 -12.009 29.648 1.00 11.65 218 MET A O 1
ATOM 1662 N N . GLN A 1 220 ? 24.043 -9.857 29.173 1.00 9.85 219 GLN A N 1
ATOM 1663 C CA . GLN A 1 220 ? 25.414 -9.454 29.411 1.00 11.69 219 GLN A CA 1
ATOM 1664 C C . GLN A 1 220 ? 25.801 -9.736 30.851 1.00 12.32 219 GLN A C 1
ATOM 1665 O O . GLN A 1 220 ? 26.910 -10.208 31.111 1.00 11.68 219 GLN A O 1
ATOM 1671 N N . LEU A 1 221 ? 24.884 -9.464 31.781 1.00 11.24 220 LEU A N 1
ATOM 1672 C CA . LEU A 1 221 ? 25.135 -9.748 33.192 1.00 9.79 220 LEU A CA 1
ATOM 1673 C C . LEU A 1 221 ? 25.393 -11.238 33.426 1.00 11.05 220 LEU A C 1
ATOM 1674 O O . LEU A 1 221 ? 26.372 -11.595 34.082 1.00 10.37 220 LEU A O 1
ATOM 1679 N N . LEU A 1 222 ? 24.516 -12.088 32.877 1.00 9.67 221 LEU A N 1
ATOM 1680 C CA . LEU A 1 222 ? 24.680 -13.540 32.931 1.00 9.96 221 LEU A CA 1
ATOM 1681 C C . LEU A 1 222 ? 26.052 -13.938 32.425 1.00 10.38 221 LEU A C 1
ATOM 1682 O O . LEU A 1 222 ? 26.760 -14.730 33.038 1.00 11.13 221 LEU A O 1
ATOM 1687 N N . ARG A 1 223 ? 26.437 -13.375 31.298 1.00 9.47 222 ARG A N 1
ATOM 1688 C CA . ARG A 1 223 ? 27.721 -13.727 30.735 1.00 14.20 222 ARG A CA 1
ATOM 1689 C C . ARG A 1 223 ? 28.890 -13.197 31.588 1.00 16.20 222 ARG A C 1
ATOM 1690 O O . ARG A 1 223 ? 29.936 -13.869 31.694 1.00 14.50 222 ARG A O 1
ATOM 1698 N N . ASP A 1 224 ? 28.707 -12.020 32.202 1.00 9.94 223 ASP A N 1
ATOM 1699 C CA . ASP A 1 224 ? 29.722 -11.474 33.111 1.00 10.49 223 ASP A CA 1
ATOM 1700 C C . ASP A 1 224 ? 29.893 -12.433 34.296 1.00 11.33 223 ASP A C 1
ATOM 1701 O O . ASP A 1 224 ? 31.010 -12.726 34.715 1.00 13.41 223 ASP A O 1
ATOM 1706 N N . ASN A 1 225 ? 28.783 -12.889 34.859 1.00 8.48 224 ASN A N 1
ATOM 1707 C CA . ASN A 1 225 ? 28.841 -13.877 35.929 1.00 12.02 224 ASN A CA 1
ATOM 1708 C C . ASN A 1 225 ? 29.519 -15.179 35.482 1.00 14.50 224 ASN A C 1
ATOM 1709 O O . ASN A 1 225 ? 30.393 -15.689 36.185 1.00 16.68 224 ASN A O 1
ATOM 1714 N N . LEU A 1 226 ? 29.139 -15.701 34.315 1.00 12.89 225 LEU A N 1
ATOM 1715 C CA . LEU A 1 226 ? 29.798 -16.893 33.784 1.00 15.55 225 LEU A CA 1
ATOM 1716 C C . LEU A 1 226 ? 31.303 -16.712 33.734 1.00 17.34 225 LEU A C 1
ATOM 1717 O O . LEU A 1 226 ? 32.050 -17.559 34.212 1.00 21.49 225 LEU A O 1
ATOM 1722 N N . THR A 1 227 ? 31.737 -15.596 33.165 1.00 16.12 226 THR A N 1
ATOM 1723 C CA . THR A 1 227 ? 33.158 -15.320 32.999 1.00 16.57 226 THR A CA 1
ATOM 1724 C C . THR A 1 227 ? 33.923 -15.324 34.325 1.00 19.90 226 THR A C 1
ATOM 1725 O O . THR A 1 227 ? 34.933 -16.011 34.470 1.00 28.17 226 THR A O 1
ATOM 1729 N N . LEU A 1 228 ? 33.411 -14.587 35.298 1.00 19.21 227 LEU A N 1
ATOM 1730 C CA . LEU A 1 228 ? 33.984 -14.541 36.643 1.00 22.38 227 LEU A CA 1
ATOM 1731 C C . LEU A 1 228 ? 34.09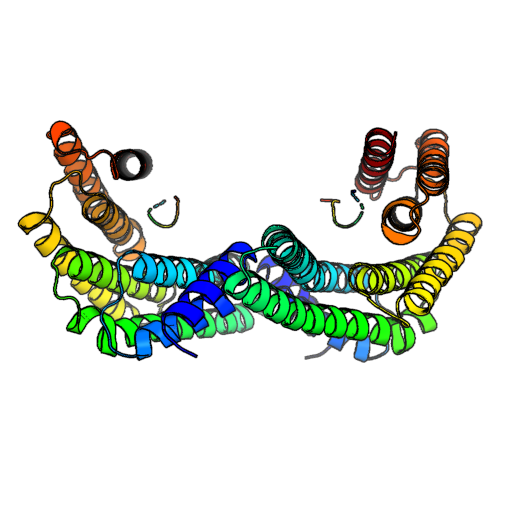0 -15.923 37.298 1.00 26.64 227 LEU A C 1
ATOM 1732 O O . LEU A 1 228 ? 35.120 -16.283 37.853 1.00 31.92 227 LEU A O 1
ATOM 1737 N N . TRP A 1 229 ? 33.006 -16.684 37.233 1.00 25.18 228 TRP A N 1
ATOM 1738 C CA . TRP A 1 229 ? 32.878 -17.934 37.967 1.00 23.78 228 TRP A CA 1
ATOM 1739 C C . TRP A 1 229 ? 33.699 -19.098 37.406 1.00 29.47 228 TRP A C 1
ATOM 1740 O O . TRP A 1 229 ? 33.922 -20.097 38.096 1.00 27.89 228 TRP A O 1
ATOM 1751 N N . THR A 1 230 ? 34.132 -18.979 36.154 1.00 27.45 229 THR A N 1
ATOM 1752 C CA . THR A 1 230 ? 34.932 -20.027 35.531 1.00 28.63 229 THR A CA 1
ATOM 1753 C C . THR A 1 230 ? 36.385 -19.569 35.406 1.00 35.14 229 THR A C 1
ATOM 1754 O O . THR A 1 230 ? 37.208 -20.250 34.805 1.00 40.37 229 THR A O 1
ATOM 1758 N N . SER A 1 231 ? 36.680 -18.398 35.970 1.00 39.31 230 SER A N 1
ATOM 1759 C CA . SER A 1 231 ? 38.031 -17.849 36.004 1.00 34.53 230 SER A CA 1
ATOM 1760 C C . SER A 1 231 ? 38.789 -18.383 37.214 1.00 45.80 230 SER A C 1
ATOM 1761 O O . SER A 1 231 ? 38.364 -18.191 38.359 1.00 48.61 230 SER A O 1
ATOM 1763 N N . MET B 1 2 ? 25.910 4.553 77.153 1.00 42.37 1 MET B N 1
ATOM 1764 C CA . MET B 1 2 ? 27.304 4.661 76.718 1.00 46.10 1 MET B CA 1
ATOM 1765 C C . MET B 1 2 ? 27.955 5.965 77.223 1.00 45.23 1 MET B C 1
ATOM 1766 O O . MET B 1 2 ? 27.273 6.881 77.681 1.00 41.79 1 MET B O 1
ATOM 1771 N N . ASP B 1 3 ? 29.274 6.058 77.114 1.00 40.54 2 ASP B N 1
ATOM 1772 C CA . ASP B 1 3 ? 29.980 7.255 77.545 1.00 40.39 2 ASP B CA 1
ATOM 1773 C C . ASP B 1 3 ? 30.637 7.864 76.299 1.00 35.27 2 ASP B C 1
ATOM 1774 O O . ASP B 1 3 ? 30.444 7.354 75.197 1.00 33.95 2 ASP B O 1
ATOM 1779 N N . LYS B 1 4 ? 31.396 8.942 76.467 1.00 37.42 3 LYS B N 1
ATOM 1780 C CA . LYS B 1 4 ? 32.018 9.632 75.337 1.00 30.35 3 LYS B CA 1
ATOM 1781 C C . LYS B 1 4 ? 32.691 8.680 74.369 1.00 32.90 3 LYS B C 1
ATOM 1782 O O . LYS B 1 4 ? 32.365 8.682 73.193 1.00 36.39 3 LYS B O 1
ATOM 1788 N N . ASN B 1 5 ? 33.620 7.868 74.858 1.00 34.25 4 ASN B N 1
ATOM 1789 C CA . ASN B 1 5 ? 34.408 7.017 73.976 1.00 36.05 4 ASN B CA 1
ATOM 1790 C C . ASN B 1 5 ? 33.596 6.024 73.158 1.00 33.71 4 ASN B C 1
ATOM 1791 O O . ASN B 1 5 ? 33.913 5.756 71.997 1.00 32.07 4 ASN B O 1
ATOM 1796 N N . GLU B 1 6 ? 32.551 5.481 73.769 1.00 34.27 5 GLU B N 1
ATOM 1797 C CA . GLU B 1 6 ? 31.705 4.514 73.087 1.00 36.41 5 GLU B CA 1
ATOM 1798 C C . GLU B 1 6 ? 30.896 5.194 71.991 1.00 30.55 5 GLU B C 1
ATOM 1799 O O . GLU B 1 6 ? 30.918 4.760 70.845 1.00 27.00 5 GLU B O 1
ATOM 1805 N N . LEU B 1 7 ? 30.219 6.279 72.347 1.00 27.52 6 LEU B N 1
ATOM 1806 C CA . LEU B 1 7 ? 29.455 7.074 71.397 1.00 27.90 6 LEU B CA 1
ATOM 1807 C C . LEU B 1 7 ? 30.295 7.493 70.186 1.00 28.02 6 LEU B C 1
ATOM 1808 O O . LEU B 1 7 ? 29.843 7.405 69.040 1.00 26.31 6 LEU B O 1
ATOM 1813 N N . VAL B 1 8 ? 31.517 7.943 70.447 1.00 26.10 7 VAL B N 1
ATOM 1814 C CA . VAL B 1 8 ? 32.402 8.406 69.385 1.00 22.40 7 VAL B CA 1
ATOM 1815 C C . VAL B 1 8 ? 32.785 7.250 68.475 1.00 24.81 7 VAL B C 1
ATOM 1816 O O . VAL B 1 8 ? 32.871 7.414 67.259 1.00 27.26 7 VAL B O 1
ATOM 1820 N N . GLN B 1 9 ? 33.012 6.075 69.054 1.00 28.91 8 GLN B N 1
ATOM 1821 C CA . GLN B 1 9 ? 33.303 4.908 68.230 1.00 27.59 8 GLN B CA 1
ATOM 1822 C C . GLN B 1 9 ? 32.088 4.444 67.441 1.00 27.76 8 GLN B C 1
ATOM 1823 O O . GLN B 1 9 ? 32.211 4.079 66.271 1.00 29.30 8 GLN B O 1
ATOM 1829 N N . LYS B 1 10 ? 30.917 4.499 68.063 1.00 23.48 9 LYS B N 1
ATOM 1830 C CA . LYS B 1 10 ? 29.695 4.151 67.366 1.00 24.55 9 LYS B CA 1
ATOM 1831 C C . LYS B 1 10 ? 29.508 5.125 66.194 1.00 25.00 9 LYS B C 1
ATOM 1832 O O . LYS B 1 10 ? 29.240 4.704 65.070 1.00 21.18 9 LYS B O 1
ATOM 1838 N N . ALA B 1 11 ? 29.739 6.414 66.438 1.00 22.70 10 ALA B N 1
ATOM 1839 C CA . ALA B 1 11 ? 29.654 7.412 65.375 1.00 19.87 10 ALA B CA 1
ATOM 1840 C C . ALA B 1 11 ? 30.591 7.100 64.204 1.00 19.55 10 ALA B C 1
ATOM 1841 O O . ALA B 1 11 ? 30.213 7.272 63.040 1.00 17.55 10 ALA B O 1
ATOM 1843 N N . LYS B 1 12 ? 31.803 6.641 64.506 1.00 19.58 11 LYS B N 1
ATOM 1844 C CA . LYS B 1 12 ? 32.745 6.247 63.458 1.00 21.46 11 LYS B CA 1
ATOM 1845 C C . LYS B 1 12 ? 32.253 5.004 62.725 1.00 22.94 11 LYS B C 1
ATOM 1846 O O . LYS B 1 12 ? 32.470 4.861 61.522 1.00 22.83 11 LYS B O 1
ATOM 1852 N N . LEU B 1 13 ? 31.614 4.098 63.463 1.00 22.89 12 LEU B N 1
ATOM 1853 C CA . LEU B 1 13 ? 31.011 2.910 62.867 1.00 25.55 12 LEU B CA 1
ATOM 1854 C C . LEU B 1 13 ? 29.903 3.330 61.890 1.00 24.94 12 LEU B C 1
ATOM 1855 O O . LEU B 1 13 ? 29.945 2.990 60.702 1.00 22.28 12 LEU B O 1
ATOM 1860 N N . ALA B 1 14 ? 28.947 4.106 62.399 1.00 20.69 13 ALA B N 1
ATOM 1861 C CA . ALA B 1 14 ? 27.858 4.667 61.598 1.00 17.46 13 ALA B CA 1
ATOM 1862 C C . ALA B 1 14 ? 28.339 5.325 60.315 1.00 18.09 13 ALA B C 1
ATOM 1863 O O . ALA B 1 14 ? 27.771 5.077 59.253 1.00 19.68 13 ALA B O 1
ATOM 1865 N N . GLU B 1 15 ? 29.385 6.150 60.409 1.00 23.12 14 GLU B N 1
ATOM 1866 C CA . GLU B 1 15 ? 29.963 6.802 59.229 1.00 17.78 14 GLU B CA 1
ATOM 1867 C C . GLU B 1 15 ? 30.341 5.785 58.160 1.00 20.04 14 GLU B C 1
ATOM 1868 O O . GLU B 1 15 ? 30.043 5.987 56.983 1.00 17.70 14 GLU B O 1
ATOM 1874 N N . GLN B 1 16 ? 31.031 4.721 58.579 1.00 20.26 15 GLN B N 1
ATOM 1875 C CA . GLN B 1 16 ? 31.468 3.663 57.667 1.00 26.05 15 GLN B CA 1
ATOM 1876 C C . GLN B 1 16 ? 30.309 2.877 57.059 1.00 18.68 15 GLN B C 1
ATOM 1877 O O . GLN B 1 16 ? 30.400 2.394 55.940 1.00 24.75 15 GLN B O 1
ATOM 1883 N N . ALA B 1 17 ? 29.234 2.748 57.818 1.00 16.52 16 ALA B N 1
ATOM 1884 C CA . ALA B 1 17 ? 28.035 2.059 57.371 1.00 19.34 16 ALA B CA 1
ATOM 1885 C C . ALA B 1 17 ? 27.169 3.014 56.553 1.00 17.43 16 ALA B C 1
ATOM 1886 O O . ALA B 1 17 ? 26.117 2.637 56.052 1.00 16.77 16 ALA B O 1
ATOM 1888 N N . GLU B 1 18 ? 27.621 4.259 56.445 1.00 22.08 17 GLU B N 1
ATOM 1889 C CA . GLU B 1 18 ? 26.860 5.319 55.793 1.00 16.56 17 GLU B CA 1
ATOM 1890 C C . GLU B 1 18 ? 25.467 5.479 56.393 1.00 12.47 17 GLU B C 1
ATOM 1891 O O . GLU B 1 18 ? 24.504 5.658 55.671 1.00 13.66 17 GLU B O 1
ATOM 1897 N N . ARG B 1 19 ? 25.370 5.378 57.713 1.00 12.59 18 ARG B N 1
ATOM 1898 C CA . ARG B 1 19 ? 24.108 5.533 58.430 1.00 10.37 18 ARG B CA 1
ATOM 1899 C C . ARG B 1 19 ? 24.182 6.849 59.199 1.00 10.38 18 ARG B C 1
ATOM 1900 O O . ARG B 1 19 ? 24.472 6.889 60.391 1.00 13.83 18 ARG B O 1
ATOM 1908 N N . TYR B 1 20 ? 23.916 7.936 58.501 1.00 9.40 19 TYR B N 1
ATOM 1909 C CA . TYR B 1 20 ? 24.195 9.247 59.029 1.00 11.59 19 TYR B CA 1
ATOM 1910 C C . TYR B 1 20 ? 23.252 9.754 60.125 1.00 11.65 19 TYR B C 1
ATOM 1911 O O . TYR B 1 20 ? 23.661 10.566 60.928 1.00 12.13 19 TYR B O 1
ATOM 1920 N N . ASP B 1 21 ? 22.016 9.270 60.181 1.00 11.30 20 ASP B N 1
ATOM 1921 C CA . ASP B 1 21 ? 21.151 9.600 61.309 1.00 12.03 20 ASP B CA 1
ATOM 1922 C C . ASP B 1 21 ? 21.729 9.079 62.613 1.00 13.63 20 ASP B C 1
ATOM 1923 O O . ASP B 1 21 ? 21.774 9.810 63.604 1.00 14.22 20 ASP B O 1
ATOM 1928 N N . ASP B 1 22 ? 22.173 7.820 62.611 1.00 12.63 21 ASP B N 1
ATOM 1929 C CA . ASP B 1 22 ? 22.787 7.233 63.793 1.00 9.38 21 ASP B CA 1
ATOM 1930 C C . ASP B 1 22 ? 24.005 8.054 64.164 1.00 14.87 21 ASP B C 1
ATOM 1931 O O . ASP B 1 22 ? 24.194 8.403 65.326 1.00 18.15 21 ASP B O 1
ATOM 1936 N N . MET B 1 23 ? 24.811 8.379 63.157 1.00 10.02 22 MET B N 1
ATOM 1937 C CA . MET B 1 23 ? 26.049 9.092 63.371 1.00 11.92 22 MET B CA 1
ATOM 1938 C C . MET B 1 23 ? 25.756 10.426 64.016 1.00 14.40 22 MET B C 1
ATOM 1939 O O . MET B 1 23 ? 26.436 10.827 64.969 1.00 14.49 22 MET B O 1
ATOM 1944 N N . ALA B 1 24 ? 24.737 11.102 63.498 1.00 10.57 23 ALA B N 1
ATOM 1945 C CA . ALA B 1 24 ? 24.368 12.412 64.007 1.00 13.32 23 ALA B CA 1
ATOM 1946 C C . ALA B 1 24 ? 23.867 12.310 65.439 1.00 14.42 23 ALA B C 1
ATOM 1947 O O . ALA B 1 24 ? 24.259 13.094 66.311 1.00 14.44 23 ALA B O 1
ATOM 1949 N N . ALA B 1 25 ? 23.010 11.326 65.678 1.00 14.11 24 ALA B N 1
ATOM 1950 C CA . ALA B 1 25 ? 22.430 11.137 66.992 1.00 14.56 24 ALA B CA 1
ATOM 1951 C C . ALA B 1 25 ? 23.519 10.867 68.021 1.00 16.75 24 ALA B C 1
ATOM 1952 O O . ALA B 1 25 ? 23.433 11.334 69.154 1.00 14.32 24 ALA B O 1
ATOM 1954 N N . CYS B 1 26 ? 24.528 10.093 67.620 1.00 17.69 25 CYS B N 1
ATOM 1955 C CA . CYS B 1 26 ? 25.668 9.808 68.479 1.00 17.67 25 CYS B CA 1
ATOM 1956 C C . CYS B 1 26 ? 26.429 11.071 68.864 1.00 21.32 25 CYS B C 1
ATOM 1957 O O . CYS B 1 26 ? 26.751 11.272 70.036 1.00 23.06 25 CYS B O 1
ATOM 1960 N N . MET B 1 27 ? 26.718 11.912 67.875 1.00 19.54 26 MET B N 1
ATOM 1961 C CA . MET B 1 27 ? 27.530 13.104 68.095 1.00 20.23 26 MET B CA 1
ATOM 1962 C C . MET B 1 27 ? 26.747 14.204 68.810 1.00 20.10 26 MET B C 1
ATOM 1963 O O . MET B 1 27 ? 27.307 14.989 69.573 1.00 17.37 26 MET B O 1
ATOM 1968 N N . LYS B 1 28 ? 25.450 14.254 68.555 1.00 16.50 27 LYS B N 1
ATOM 1969 C CA . LYS B 1 28 ? 24.591 15.136 69.309 1.00 18.02 27 LYS B CA 1
ATOM 1970 C C . LYS B 1 28 ? 24.697 14.816 70.807 1.00 23.96 27 LYS B C 1
ATOM 1971 O O . LYS B 1 28 ? 24.842 15.718 71.634 1.00 26.57 27 LYS B O 1
ATOM 1977 N N . SER B 1 29 ? 24.618 13.535 71.155 1.00 21.83 28 SER B N 1
ATOM 1978 C CA . SER B 1 29 ? 24.718 13.136 72.555 1.00 23.04 28 SER B CA 1
ATOM 1979 C C . SER B 1 29 ? 26.070 13.529 73.141 1.00 25.44 28 SER B C 1
ATOM 1980 O O . SER B 1 29 ? 26.151 14.023 74.266 1.00 25.39 28 SER B O 1
ATOM 1983 N N . VAL B 1 30 ? 27.127 13.307 72.365 1.00 23.30 29 VAL B N 1
ATOM 1984 C CA . VAL B 1 30 ? 28.457 13.706 72.779 1.00 24.51 29 VAL B CA 1
ATOM 1985 C C . VAL B 1 30 ? 28.493 15.198 73.085 1.00 26.76 29 VAL B C 1
ATOM 1986 O O . VAL B 1 30 ? 28.966 15.603 74.142 1.00 29.07 29 VAL B O 1
ATOM 1990 N N . THR B 1 31 ? 27.953 16.001 72.175 1.00 27.44 30 THR B N 1
ATOM 1991 C CA . THR B 1 31 ? 27.928 17.446 72.343 1.00 22.32 30 THR B CA 1
ATOM 1992 C C . THR B 1 31 ? 27.165 17.838 73.601 1.00 23.68 30 THR B C 1
ATOM 1993 O O . THR B 1 31 ? 27.492 18.817 74.254 1.00 26.79 30 THR B O 1
ATOM 1997 N N . GLU B 1 32 ? 26.138 17.071 73.933 1.00 23.37 31 GLU B N 1
ATOM 1998 C CA . GLU B 1 32 ? 25.276 17.413 75.059 1.00 29.77 31 GLU B CA 1
ATOM 1999 C C . GLU B 1 32 ? 25.887 17.107 76.447 1.00 30.43 31 GLU B C 1
ATOM 2000 O O . GLU B 1 32 ? 25.417 17.607 77.466 1.00 37.04 31 GLU B O 1
ATOM 2006 N N . GLN B 1 33 ? 26.947 16.313 76.485 1.00 28.33 32 GLN B N 1
ATOM 2007 C CA . GLN B 1 33 ? 27.663 16.089 77.736 1.00 34.49 32 GLN B CA 1
ATOM 2008 C C . GLN B 1 33 ? 28.520 17.299 78.135 1.00 34.75 32 GLN B C 1
ATOM 2009 O O . GLN B 1 33 ? 29.273 17.227 79.102 1.00 34.45 32 GLN B O 1
ATOM 2015 N N . GLY B 1 34 ? 28.443 18.376 77.352 1.00 31.71 33 GLY B N 1
ATOM 2016 C CA . GLY B 1 34 ? 28.923 19.690 77.765 1.00 25.08 33 GLY B CA 1
ATOM 2017 C C . GLY B 1 34 ? 30.379 20.079 77.582 1.00 25.65 33 GLY B C 1
ATOM 2018 O O . GLY B 1 34 ? 30.712 21.255 77.677 1.00 25.34 33 GLY B O 1
ATOM 2019 N N . ALA B 1 35 ? 31.248 19.105 77.334 1.00 27.74 34 ALA B N 1
ATOM 2020 C CA . ALA B 1 35 ? 32.673 19.372 77.169 1.00 24.40 34 ALA B CA 1
ATOM 2021 C C . ALA B 1 35 ? 33.044 19.831 75.756 1.00 26.39 34 ALA B C 1
ATOM 2022 O O . ALA B 1 35 ? 32.438 19.399 74.781 1.00 30.89 34 ALA B O 1
ATOM 2024 N N . GLU B 1 36 ? 34.065 20.679 75.656 1.00 25.89 35 GLU B N 1
ATOM 2025 C CA . GLU B 1 36 ? 34.581 21.133 74.368 1.00 25.56 35 GLU B CA 1
ATOM 2026 C C . GLU B 1 36 ? 35.020 19.954 73.523 1.00 28.83 35 GLU B C 1
ATOM 2027 O O . GLU B 1 36 ? 35.735 19.073 73.995 1.00 30.99 35 GLU B O 1
ATOM 2033 N N . LEU B 1 37 ? 34.587 19.935 72.269 1.00 28.10 36 LEU B N 1
ATOM 2034 C CA . LEU B 1 37 ? 34.895 18.814 71.398 1.00 27.03 36 LEU B CA 1
ATOM 2035 C C . LEU B 1 37 ? 36.331 18.858 70.930 1.00 27.00 36 LEU B C 1
ATOM 2036 O O . LEU B 1 37 ? 36.886 19.937 70.698 1.00 26.53 36 LEU B O 1
ATOM 2041 N N . SER B 1 38 ? 36.920 17.677 70.757 1.00 25.06 37 SER B N 1
ATOM 2042 C CA . SER B 1 38 ? 38.226 17.579 70.134 1.00 22.99 37 SER B CA 1
ATOM 2043 C C . SER B 1 38 ? 38.069 17.913 68.655 1.00 25.14 37 SER B C 1
ATOM 2044 O O . SER B 1 38 ? 36.957 18.114 68.171 1.00 26.46 37 SER B O 1
ATOM 2047 N N . ASN B 1 39 ? 39.176 17.975 67.932 1.00 22.42 38 ASN B N 1
ATOM 2048 C CA . ASN B 1 39 ? 39.085 18.161 66.500 1.00 25.12 38 ASN B CA 1
ATOM 2049 C C . ASN B 1 39 ? 38.412 16.961 65.824 1.00 26.73 38 ASN B C 1
ATOM 2050 O O . ASN B 1 39 ? 37.628 17.132 64.891 1.00 23.24 38 ASN B O 1
ATOM 2055 N N . GLU B 1 40 ? 38.702 15.756 66.317 1.00 24.48 39 GLU B N 1
ATOM 2056 C CA . GLU B 1 40 ? 38.142 14.540 65.743 1.00 24.82 39 GLU B CA 1
ATOM 2057 C C . GLU B 1 40 ? 36.628 14.555 65.917 1.00 24.72 39 GLU B C 1
ATOM 2058 O O . GLU B 1 40 ? 35.892 14.261 64.981 1.00 23.25 39 GLU B O 1
ATOM 2064 N N . GLU B 1 41 ? 36.168 14.907 67.113 1.00 22.31 40 GLU B N 1
ATOM 2065 C CA . GLU B 1 41 ? 34.740 14.895 67.409 1.00 23.09 40 GLU B CA 1
ATOM 2066 C C . GLU B 1 41 ? 33.974 15.950 66.607 1.00 21.62 40 GLU B C 1
ATOM 2067 O O . GLU B 1 41 ? 32.888 15.686 66.081 1.00 19.20 40 GLU B O 1
ATOM 2073 N N . ARG B 1 42 ? 34.548 17.144 66.543 1.00 20.79 41 ARG B N 1
ATOM 2074 C CA . ARG B 1 42 ? 33.994 18.253 65.788 1.00 17.65 41 ARG B CA 1
ATOM 2075 C C . ARG B 1 42 ? 33.721 17.830 64.339 1.00 19.95 41 ARG B C 1
ATOM 2076 O O . ARG B 1 42 ? 32.619 18.027 63.828 1.00 16.63 41 ARG B O 1
ATOM 2084 N N . ASN B 1 43 ? 34.705 17.204 63.697 1.00 18.72 42 ASN B N 1
ATOM 2085 C CA . ASN B 1 43 ? 34.539 16.779 62.318 1.00 18.19 42 ASN B CA 1
ATOM 2086 C C . ASN B 1 43 ? 33.466 15.703 62.171 1.00 19.51 42 ASN B C 1
ATOM 2087 O O . ASN B 1 43 ? 32.692 15.740 61.223 1.00 17.08 42 ASN B O 1
ATOM 2092 N N . LEU B 1 44 ? 33.385 14.789 63.133 1.00 16.85 43 LEU B N 1
ATOM 2093 C CA . LEU B 1 44 ? 32.378 13.735 63.092 1.00 15.25 43 LEU B CA 1
ATOM 2094 C C . LEU B 1 44 ? 30.992 14.340 63.193 1.00 13.28 43 LEU B C 1
ATOM 2095 O O . LEU B 1 44 ? 30.069 13.915 62.503 1.00 15.47 43 LEU B O 1
ATOM 2100 N N . LEU B 1 45 ? 30.846 15.322 64.072 1.00 13.62 44 LEU B N 1
ATOM 2101 C CA . LEU B 1 45 ? 29.576 16.028 64.219 1.00 16.90 44 LEU B CA 1
ATOM 2102 C C . LEU B 1 45 ? 29.213 16.732 62.913 1.00 11.84 44 LEU B C 1
ATOM 2103 O O . LEU B 1 45 ? 28.107 16.570 62.399 1.00 9.04 44 LEU B O 1
ATOM 2108 N N . SER B 1 46 ? 30.163 17.492 62.380 1.00 10.03 45 SER B N 1
ATOM 2109 C CA . SER B 1 46 ? 29.942 18.256 61.161 1.00 10.60 45 SER B CA 1
ATOM 2110 C C . SER B 1 46 ? 29.573 17.369 59.969 1.00 9.56 45 SER B C 1
ATOM 2111 O O . SER B 1 46 ? 28.616 17.655 59.256 1.00 8.04 45 SER B O 1
ATOM 2114 N N . VAL B 1 47 ? 30.337 16.297 59.774 1.00 10.40 46 VAL B N 1
ATOM 2115 C CA . VAL B 1 47 ? 30.084 15.312 58.728 1.00 10.83 46 VAL B CA 1
ATOM 2116 C C . VAL B 1 47 ? 28.699 14.675 58.867 1.00 10.94 46 VAL B C 1
ATOM 2117 O O . VAL B 1 47 ? 27.989 14.502 57.876 1.00 12.84 46 VAL B O 1
ATOM 2121 N N . ALA B 1 48 ? 28.308 14.346 60.092 1.00 10.54 47 ALA B N 1
ATOM 2122 C CA . ALA B 1 48 ? 27.035 13.660 60.332 1.00 8.66 47 ALA B CA 1
ATOM 2123 C C . ALA B 1 48 ? 25.849 14.503 59.876 1.00 10.52 47 ALA B C 1
ATOM 2124 O O . ALA B 1 48 ? 24.971 14.028 59.146 1.00 7.35 47 ALA B O 1
ATOM 2126 N N . TYR B 1 49 ? 25.836 15.760 60.305 1.00 6.67 48 TYR B N 1
ATOM 2127 C CA . TYR B 1 49 ? 24.715 16.626 60.016 1.00 8.70 48 TYR B CA 1
ATOM 2128 C C . TYR B 1 49 ? 24.752 17.155 58.581 1.00 8.19 48 TYR B C 1
ATOM 2129 O O . TYR B 1 49 ? 23.700 17.389 57.975 1.00 7.86 48 TYR B O 1
ATOM 2138 N N . LYS B 1 50 ? 25.948 17.342 58.039 1.00 6.40 49 LYS B N 1
ATOM 2139 C CA . LYS B 1 50 ? 26.069 17.715 56.638 1.00 8.93 49 LYS B CA 1
ATOM 2140 C C . LYS B 1 50 ? 25.352 16.705 55.727 1.00 10.44 49 LYS B C 1
ATOM 2141 O O . LYS B 1 50 ? 24.740 17.089 54.725 1.00 7.38 49 LYS B O 1
ATOM 2147 N N . ASN B 1 51 ? 25.448 15.418 56.070 1.00 8.54 50 ASN B N 1
ATOM 2148 C CA . ASN B 1 51 ? 24.764 14.378 55.303 1.00 8.92 50 ASN B CA 1
ATOM 2149 C C . ASN B 1 51 ? 23.269 14.328 55.600 1.00 7.03 50 ASN B C 1
ATOM 2150 O O . ASN B 1 51 ? 22.452 14.173 54.701 1.00 7.90 50 ASN B O 1
ATOM 2155 N N . VAL B 1 52 ? 22.913 14.438 56.872 1.00 7.20 51 VAL B N 1
ATOM 2156 C CA . VAL B 1 52 ? 21.505 14.430 57.263 1.00 8.49 51 VAL B CA 1
ATOM 2157 C C . VAL B 1 52 ? 20.759 15.623 56.626 1.00 7.81 51 VAL B C 1
ATOM 2158 O O . VAL B 1 52 ? 19.679 15.447 56.060 1.00 7.11 51 VAL B O 1
ATOM 2162 N N . VAL B 1 53 ? 21.335 16.822 56.709 1.00 6.58 52 VAL B N 1
ATOM 2163 C CA . VAL B 1 53 ? 20.697 17.980 56.110 1.00 6.23 52 VAL B CA 1
ATOM 2164 C C . VAL B 1 53 ? 20.811 17.955 54.571 1.00 8.04 52 VAL B C 1
ATOM 2165 O O . VAL B 1 53 ? 19.856 18.340 53.866 1.00 5.25 52 VAL B O 1
ATOM 2169 N N . GLY B 1 54 ? 21.940 17.451 54.061 1.00 5.96 53 GLY B N 1
ATOM 2170 C CA . GLY B 1 54 ? 22.176 17.377 52.632 1.00 4.14 53 GLY B CA 1
ATOM 2171 C C . GLY B 1 54 ? 21.137 16.538 51.899 1.00 6.21 53 GLY B C 1
ATOM 2172 O O . GLY B 1 54 ? 20.716 16.899 50.805 1.00 5.83 53 GLY B O 1
ATOM 2173 N N . ALA B 1 55 ? 20.699 15.434 52.505 1.00 5.88 54 ALA B N 1
ATOM 2174 C CA . ALA B 1 55 ? 19.679 14.600 51.877 1.00 8.16 54 ALA B CA 1
ATOM 2175 C C . ALA B 1 55 ? 18.382 15.391 51.651 1.00 6.86 54 ALA B C 1
ATOM 2176 O O . ALA B 1 55 ? 17.784 15.329 50.557 1.00 5.24 54 ALA B O 1
ATOM 2178 N N . ARG B 1 56 ? 17.979 16.166 52.663 1.00 6.98 55 ARG B N 1
ATOM 2179 C CA . ARG B 1 56 ? 16.765 16.988 52.563 1.00 4.92 55 ARG B CA 1
ATOM 2180 C C . ARG B 1 56 ? 16.917 18.110 51.548 1.00 5.38 55 ARG B C 1
ATOM 2181 O O . ARG B 1 56 ? 15.999 18.364 50.778 1.00 4.55 55 ARG B O 1
ATOM 2189 N N . ARG B 1 57 ? 18.079 18.769 51.522 1.00 6.16 56 ARG B N 1
ATOM 2190 C CA . ARG B 1 57 ? 18.251 19.892 50.608 1.00 5.97 56 ARG B CA 1
ATOM 2191 C C . ARG B 1 57 ? 18.146 19.392 49.177 1.00 7.91 56 ARG B C 1
ATOM 2192 O O . ARG B 1 57 ? 17.526 20.026 48.327 1.00 8.95 56 ARG B O 1
ATOM 2200 N N . SER B 1 58 ? 18.742 18.235 48.928 1.00 6.08 57 SER B N 1
ATOM 2201 C CA . SER B 1 58 ? 18.676 17.614 47.622 1.00 8.40 57 SER B CA 1
ATOM 2202 C C . SER B 1 58 ? 17.232 17.202 47.285 1.00 8.89 57 SER B C 1
ATOM 2203 O O . SER B 1 58 ? 16.742 17.503 46.198 1.00 8.41 57 SER B O 1
ATOM 2206 N N . SER B 1 59 ? 16.545 16.542 48.214 1.00 6.85 58 SER B N 1
ATOM 2207 C CA . SER B 1 59 ? 15.150 16.163 47.962 1.00 6.96 58 SER B CA 1
ATOM 2208 C C . SER B 1 59 ? 14.257 17.407 47.739 1.00 8.55 58 SER B C 1
ATOM 2209 O O . SER B 1 59 ? 13.357 17.404 46.884 1.00 7.76 58 SER B O 1
ATOM 2212 N N . TRP B 1 60 ? 14.543 18.471 48.478 1.00 6.67 59 TRP B N 1
ATOM 2213 C CA . TRP B 1 60 ? 13.784 19.706 48.369 1.00 9.79 59 TRP B CA 1
ATOM 2214 C C . TRP B 1 60 ? 13.915 20.299 46.980 1.00 11.75 59 TRP B C 1
ATOM 2215 O O . TRP B 1 60 ? 12.928 20.722 46.387 1.00 12.72 59 TRP B O 1
ATOM 2226 N N . ARG B 1 61 ? 15.126 20.320 46.451 1.00 9.06 60 ARG B N 1
ATOM 2227 C CA . ARG B 1 61 ? 15.315 20.960 45.167 1.00 11.96 60 ARG B CA 1
ATOM 2228 C C . ARG B 1 61 ? 14.629 20.175 44.053 1.00 11.24 60 ARG B C 1
ATOM 2229 O O . ARG B 1 61 ? 13.964 20.763 43.210 1.00 13.14 60 ARG B O 1
ATOM 2237 N N . VAL B 1 62 ? 14.751 18.848 44.092 1.00 9.78 61 VAL B N 1
ATOM 2238 C CA . VAL B 1 62 ? 14.094 17.967 43.131 1.00 9.11 61 VAL B CA 1
ATOM 2239 C C . VAL B 1 62 ? 12.570 18.179 43.152 1.00 14.32 61 VAL B C 1
ATOM 2240 O O . VAL B 1 62 ? 11.948 18.409 42.116 1.00 13.32 61 VAL B O 1
ATOM 2244 N N . VAL B 1 63 ? 11.985 18.142 44.344 1.00 11.17 62 VAL B N 1
ATOM 2245 C CA . VAL B 1 63 ? 10.541 18.259 44.496 1.00 11.30 62 VAL B CA 1
ATOM 2246 C C . VAL B 1 63 ? 10.027 19.676 44.189 1.00 20.35 62 VAL B C 1
ATOM 2247 O O . VAL B 1 63 ? 8.983 19.834 43.547 1.00 21.31 62 VAL B O 1
ATOM 2251 N N . SER B 1 64 ? 10.771 20.690 44.643 1.00 17.89 63 SER B N 1
ATOM 2252 C CA . SER B 1 64 ? 10.518 22.097 44.314 1.00 16.70 63 SER B CA 1
ATOM 2253 C C . SER B 1 64 ? 10.595 22.364 42.829 1.00 18.68 63 SER B C 1
ATOM 2254 O O . SER B 1 64 ? 9.821 23.154 42.296 1.00 22.04 63 SER B O 1
ATOM 2257 N N . SER B 1 65 ? 11.566 21.750 42.161 1.00 18.64 64 SER B N 1
ATOM 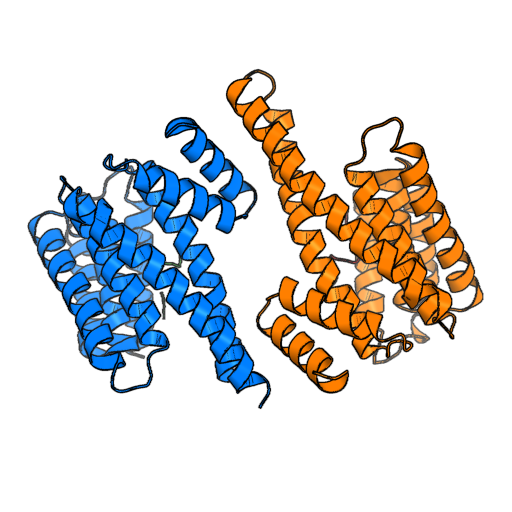2258 C CA . SER B 1 65 ? 11.691 21.944 40.718 1.00 21.04 64 SER B CA 1
ATOM 2259 C C . SER B 1 65 ? 10.457 21.379 40.028 1.00 26.83 64 SER B C 1
ATOM 2260 O O . SER B 1 65 ? 9.837 22.054 39.206 1.00 27.98 64 SER B O 1
ATOM 2263 N N . ILE B 1 66 ? 10.109 20.142 40.388 1.00 21.33 65 ILE B N 1
ATOM 2264 C CA . ILE B 1 66 ? 8.904 19.494 39.903 1.00 18.14 65 ILE B CA 1
ATOM 2265 C C . ILE B 1 66 ? 7.663 20.364 40.134 1.00 27.04 65 ILE B C 1
ATOM 2266 O O . ILE B 1 66 ? 6.815 20.491 39.254 1.00 25.83 65 ILE B O 1
ATOM 2271 N N . GLU B 1 67 ? 7.575 20.985 41.306 1.00 21.44 66 GLU B N 1
ATOM 2272 C CA . GLU B 1 67 ? 6.467 21.883 41.600 1.00 25.69 66 GLU B CA 1
ATOM 2273 C C . GLU B 1 67 ? 6.352 23.091 40.655 1.00 30.24 66 GLU B C 1
ATOM 2274 O O . GLU B 1 67 ? 5.248 23.422 40.215 1.00 30.76 66 GLU B O 1
ATOM 2280 N N . GLN B 1 68 ? 7.471 23.741 40.336 1.00 29.71 67 GLN B N 1
ATOM 2281 C CA . GLN B 1 68 ? 7.437 24.894 39.428 1.00 31.75 67 GLN B CA 1
ATOM 2282 C C . GLN B 1 68 ? 7.179 24.467 37.978 1.00 36.58 67 GLN B C 1
ATOM 2283 O O . GLN B 1 68 ? 6.552 25.194 37.209 1.00 42.79 67 GLN B O 1
ATOM 2289 N N . LYS B 1 69 ? 7.653 23.280 37.617 1.00 33.01 68 LYS B N 1
ATOM 2290 C CA . LYS B 1 69 ? 7.435 22.722 36.286 1.00 28.31 68 LYS B CA 1
ATOM 2291 C C . LYS B 1 69 ? 6.010 22.209 36.044 1.00 33.59 68 LYS B C 1
ATOM 2292 O O . LYS B 1 69 ? 5.676 21.796 34.931 1.00 32.55 68 LYS B O 1
ATOM 2298 N N . THR B 1 70 ? 5.175 22.200 37.079 1.00 35.50 69 THR B N 1
ATOM 2299 C CA . THR B 1 70 ? 3.830 21.641 36.933 1.00 37.03 69 THR B CA 1
ATOM 2300 C C . THR B 1 70 ? 2.737 22.695 37.100 1.00 36.29 69 THR B C 1
ATOM 2301 O O . THR B 1 70 ? 1.615 22.387 37.512 1.00 37.15 69 THR B O 1
ATOM 2305 N N . GLU B 1 71 ? 3.093 23.939 36.800 1.00 38.57 70 GLU B N 1
ATOM 2306 C CA . GLU B 1 71 ? 2.113 24.973 36.495 1.00 43.11 70 GLU B CA 1
ATOM 2307 C C . GLU B 1 71 ? 1.239 24.437 35.357 1.00 40.12 70 GLU B C 1
ATOM 2308 O O . GLU B 1 71 ? 1.756 24.005 34.323 1.00 40.20 70 GLU B O 1
ATOM 2314 N N . GLY B 1 72 ? -0.073 24.410 35.563 1.00 37.31 71 GLY B N 1
ATOM 2315 C CA . GLY B 1 72 ? -0.984 23.904 34.545 1.00 37.29 71 GLY B CA 1
ATOM 2316 C C . GLY B 1 72 ? -1.435 22.461 34.706 1.00 34.23 71 GLY B C 1
ATOM 2317 O O . GLY B 1 72 ? -2.237 21.959 33.916 1.00 30.78 71 GLY B O 1
ATOM 2318 N N . ALA B 1 73 ? -0.899 21.779 35.711 1.00 35.16 72 ALA B N 1
ATOM 2319 C CA . ALA B 1 73 ? -1.388 20.452 36.073 1.00 27.04 72 ALA B CA 1
ATOM 2320 C C . ALA B 1 73 ? -1.605 20.435 37.578 1.00 24.70 72 ALA B C 1
ATOM 2321 O O . ALA B 1 73 ? -0.730 20.012 38.331 1.00 28.30 72 ALA B O 1
ATOM 2323 N N . GLU B 1 74 ? -2.776 20.904 38.009 1.00 20.57 73 GLU B N 1
ATOM 2324 C CA . GLU B 1 74 ? -2.976 21.287 39.403 1.00 23.17 73 GLU B CA 1
ATOM 2325 C C . GLU B 1 74 ? -2.956 20.121 40.375 1.00 20.78 73 GLU B C 1
ATOM 2326 O O . GLU B 1 74 ? -2.588 20.312 41.527 1.00 17.29 73 GLU B O 1
ATOM 2332 N N . LYS B 1 75 ? -3.385 18.935 39.934 1.00 17.44 74 LYS B N 1
ATOM 2333 C CA . LYS B 1 75 ? -3.349 17.771 40.815 1.00 17.28 74 LYS B CA 1
ATOM 2334 C C . LYS B 1 75 ? -1.902 17.428 41.118 1.00 16.81 74 LYS B C 1
ATOM 2335 O O . LYS B 1 75 ? -1.536 17.330 42.281 1.00 17.77 74 LYS B O 1
ATOM 2341 N N . LYS B 1 76 ? -1.076 17.285 40.081 1.00 16.25 75 LYS B N 1
ATOM 2342 C CA . LYS B 1 76 ? 0.366 17.088 40.286 1.00 20.53 75 LYS B CA 1
ATOM 2343 C C . LYS B 1 76 ? 1.017 18.245 41.069 1.00 17.21 75 LYS B C 1
ATOM 2344 O O . LYS B 1 76 ? 1.760 18.005 42.018 1.00 18.62 75 LYS B O 1
ATOM 2350 N N . GLN B 1 77 ? 0.713 19.487 40.705 1.00 15.69 76 GLN B N 1
ATOM 2351 C CA . GLN B 1 77 ? 1.340 20.619 41.378 1.00 19.72 76 GLN B CA 1
ATOM 2352 C C . GLN B 1 77 ? 0.981 20.657 42.860 1.00 17.93 76 GLN B C 1
ATOM 2353 O O . GLN B 1 77 ? 1.813 21.009 43.700 1.00 18.17 76 GLN B O 1
ATOM 2359 N N . GLN B 1 78 ? -0.244 20.256 43.184 1.00 16.97 77 GLN B N 1
ATOM 2360 C CA . GLN B 1 78 ? -0.664 20.180 44.583 1.00 19.87 77 GLN B CA 1
ATOM 2361 C C . GLN B 1 78 ? 0.076 19.100 45.381 1.00 16.11 77 GLN B C 1
ATOM 2362 O O . GLN B 1 78 ? 0.568 19.360 46.482 1.00 13.70 77 GLN B O 1
ATOM 2368 N N . MET B 1 79 ? 0.127 17.889 44.829 1.00 13.98 78 MET B N 1
ATOM 2369 C CA . MET B 1 79 ? 0.880 16.798 45.436 1.00 15.08 78 MET B CA 1
ATOM 2370 C C . MET B 1 79 ? 2.348 17.210 45.644 1.00 15.06 78 MET B C 1
ATOM 2371 O O . MET B 1 79 ? 2.912 16.957 46.709 1.00 11.58 78 MET B O 1
ATOM 2376 N N . ALA B 1 80 ? 2.943 17.874 44.648 1.00 12.09 79 ALA B N 1
ATOM 2377 C CA . ALA B 1 80 ? 4.319 18.376 44.764 1.00 12.94 79 ALA B CA 1
ATOM 2378 C C . ALA B 1 80 ? 4.498 19.367 45.906 1.00 13.73 79 ALA B C 1
ATOM 2379 O O . ALA B 1 80 ? 5.410 19.218 46.708 1.00 16.76 79 ALA B O 1
ATOM 2381 N N . ARG B 1 81 ? 3.644 20.385 45.956 1.00 15.04 80 ARG B N 1
ATOM 2382 C CA . ARG B 1 81 ? 3.700 21.396 47.004 1.00 16.43 80 ARG B CA 1
ATOM 2383 C C . ARG B 1 81 ? 3.642 20.779 48.392 1.00 13.36 80 ARG B C 1
ATOM 2384 O O . ARG B 1 81 ? 4.454 21.111 49.254 1.00 17.49 80 ARG B O 1
ATOM 2392 N N . GLU B 1 82 ? 2.687 19.887 48.614 1.00 10.68 81 GLU B N 1
ATOM 2393 C CA . GLU B 1 82 ? 2.498 19.305 49.942 1.00 16.63 81 GLU B CA 1
ATOM 2394 C C . GLU B 1 82 ? 3.710 18.480 50.349 1.00 15.43 81 GLU B C 1
ATOM 2395 O O . GLU B 1 82 ? 4.056 18.397 51.529 1.00 12.82 81 GLU B O 1
ATOM 2401 N N . TYR B 1 83 ? 4.348 17.871 49.359 1.00 12.21 82 TYR B N 1
ATOM 2402 C CA . TYR B 1 83 ? 5.503 17.056 49.620 1.00 14.53 82 TYR B CA 1
ATOM 2403 C C . TYR B 1 83 ? 6.672 17.993 49.863 1.00 12.86 82 TYR B C 1
ATOM 2404 O O . TYR B 1 83 ? 7.458 17.760 50.779 1.00 14.53 82 TYR B O 1
ATOM 2413 N N . ARG B 1 84 ? 6.782 19.061 49.077 1.00 10.56 83 ARG B N 1
ATOM 2414 C CA . ARG B 1 84 ? 7.829 20.033 49.355 1.00 11.71 83 ARG B CA 1
ATOM 2415 C C . ARG B 1 84 ? 7.732 20.554 50.780 1.00 15.21 83 ARG B C 1
ATOM 2416 O O . ARG B 1 84 ? 8.744 20.675 51.469 1.00 12.34 83 ARG B O 1
ATOM 2424 N N . GLU B 1 85 ? 6.507 20.777 51.247 1.00 13.65 84 GLU B N 1
ATOM 2425 C CA . GLU B 1 85 ? 6.290 21.292 52.594 1.00 11.02 84 GLU B CA 1
ATOM 2426 C C . GLU B 1 85 ? 6.653 20.297 53.699 1.00 11.33 84 GLU B C 1
ATOM 2427 O O . GLU B 1 85 ? 7.212 20.686 54.716 1.00 9.78 84 GLU B O 1
ATOM 2433 N N . LYS B 1 86 ? 6.344 19.014 53.490 1.00 11.73 85 LYS B N 1
ATOM 2434 C CA . LYS B 1 86 ? 6.731 17.944 54.416 1.00 11.22 85 LYS B CA 1
ATOM 2435 C C . LYS B 1 86 ? 8.267 17.850 54.540 1.00 12.92 85 LYS B C 1
ATOM 2436 O O . LYS B 1 86 ? 8.818 17.734 55.635 1.00 11.23 85 LYS B O 1
ATOM 2442 N N . ILE B 1 87 ? 8.942 17.905 53.398 1.00 12.23 86 ILE B N 1
ATOM 2443 C CA . ILE B 1 87 ? 10.395 17.903 53.340 1.00 12.88 86 ILE B CA 1
ATOM 2444 C C . ILE B 1 87 ? 10.978 19.148 54.014 1.00 10.21 86 ILE B C 1
ATOM 2445 O O . ILE B 1 87 ? 11.945 19.071 54.769 1.00 10.65 86 ILE B O 1
ATOM 2450 N N . GLU B 1 88 ? 10.358 20.286 53.757 1.00 10.40 87 GLU B N 1
ATOM 2451 C CA . GLU B 1 88 ? 10.789 21.555 54.335 1.00 14.41 87 GLU B CA 1
ATOM 2452 C C . GLU B 1 88 ? 10.763 21.551 55.865 1.00 15.98 87 GLU B C 1
ATOM 2453 O O . GLU B 1 88 ? 11.686 22.061 56.514 1.00 18.15 87 GLU B O 1
ATOM 2459 N N . THR B 1 89 ? 9.708 20.978 56.438 1.00 10.74 88 THR B N 1
ATOM 2460 C CA . THR B 1 89 ? 9.618 20.841 57.881 1.00 10.59 88 THR B CA 1
ATOM 2461 C C . THR B 1 89 ? 10.771 19.983 58.437 1.00 14.28 88 THR B C 1
ATOM 2462 O O . THR B 1 89 ? 11.358 20.318 59.475 1.00 16.06 88 THR B O 1
ATOM 2466 N N . GLU B 1 90 ? 11.118 18.899 57.742 1.00 11.23 89 GLU B N 1
ATOM 2467 C CA . GLU B 1 90 ? 12.258 18.078 58.148 1.00 12.39 89 GLU B CA 1
ATOM 2468 C C . GLU B 1 90 ? 13.545 18.913 58.081 1.00 12.56 89 GLU B C 1
ATOM 2469 O O . GLU B 1 90 ? 14.358 18.908 59.005 1.00 12.53 89 GLU B O 1
ATOM 2475 N N . LEU B 1 91 ? 13.721 19.615 56.970 1.00 11.47 90 LEU B N 1
ATOM 2476 C CA . LEU B 1 91 ? 14.867 20.492 56.775 1.00 11.34 90 LEU B CA 1
ATOM 2477 C C . LEU B 1 91 ? 14.991 21.533 57.897 1.00 14.62 90 LEU B C 1
ATOM 2478 O O . LEU B 1 91 ? 16.065 21.709 58.488 1.00 13.19 90 LEU B O 1
ATOM 2483 N N . ARG B 1 92 ? 13.889 22.199 58.218 1.00 14.13 91 ARG B N 1
ATOM 2484 C CA . ARG B 1 92 ? 13.917 23.209 59.276 1.00 16.79 91 ARG B CA 1
ATOM 2485 C C . ARG B 1 92 ? 14.256 22.633 60.639 1.00 14.45 91 ARG B C 1
ATOM 2486 O O . ARG B 1 92 ? 15.069 23.200 61.382 1.00 15.02 91 ARG B O 1
ATOM 2494 N N . ASP B 1 93 ? 13.644 21.497 60.957 1.00 11.88 92 ASP B N 1
ATOM 2495 C CA . ASP B 1 93 ? 13.865 20.876 62.250 1.00 10.67 92 ASP B CA 1
ATOM 2496 C C . ASP B 1 93 ? 15.316 20.462 62.420 1.00 11.27 92 ASP B C 1
ATOM 2497 O O . ASP B 1 93 ? 15.860 20.583 63.512 1.00 11.69 92 ASP B O 1
ATOM 2502 N N . ILE B 1 94 ? 15.940 20.006 61.335 1.00 8.92 93 ILE B N 1
ATOM 2503 C CA . ILE B 1 94 ? 17.345 19.623 61.369 1.00 10.23 93 ILE B CA 1
ATOM 2504 C C . ILE B 1 94 ? 18.259 20.849 61.567 1.00 10.67 93 ILE B C 1
ATOM 2505 O O . ILE B 1 94 ? 19.178 20.816 62.392 1.00 10.63 93 ILE B O 1
ATOM 2510 N N . CYS B 1 95 ? 18.024 21.918 60.814 1.00 7.77 94 CYS B N 1
ATOM 2511 C CA . CYS B 1 95 ? 18.808 23.145 60.989 1.00 9.86 94 CYS B CA 1
ATOM 2512 C C . CYS B 1 95 ? 18.652 23.714 62.421 1.00 11.15 94 CYS B C 1
ATOM 2513 O O . CYS B 1 95 ? 19.639 24.032 63.083 1.00 7.98 94 CYS B O 1
ATOM 2516 N N . ASN B 1 96 ? 17.407 23.804 62.897 1.00 12.16 95 ASN B N 1
ATOM 2517 C CA . ASN B 1 96 ? 17.133 24.256 64.270 1.00 12.73 95 ASN B CA 1
ATOM 2518 C C . ASN B 1 96 ? 17.825 23.400 65.300 1.00 10.84 95 ASN B C 1
ATOM 2519 O O . ASN B 1 96 ? 18.240 23.877 66.340 1.00 12.37 95 ASN B O 1
ATOM 2524 N N . ASP B 1 97 ? 17.920 22.118 65.002 1.00 8.93 96 ASP B N 1
ATOM 2525 C CA . ASP B 1 97 ? 18.596 21.184 65.870 1.00 11.68 96 ASP B CA 1
ATOM 2526 C C . ASP B 1 97 ? 20.081 21.583 65.996 1.00 11.90 96 ASP B C 1
ATOM 2527 O O . ASP B 1 97 ? 20.605 21.689 67.093 1.00 14.52 96 ASP B O 1
ATOM 2532 N N . VAL B 1 98 ? 20.732 21.850 64.868 1.00 10.60 97 VAL B N 1
ATOM 2533 C CA . VAL B 1 98 ? 22.161 22.165 64.825 1.00 11.49 97 VAL B CA 1
ATOM 2534 C C . VAL B 1 98 ? 22.480 23.577 65.364 1.00 15.01 97 VAL B C 1
ATOM 2535 O O . VAL B 1 98 ? 23.479 23.783 66.067 1.00 12.27 97 VAL B O 1
ATOM 2539 N N . LEU B 1 99 ? 21.632 24.543 65.025 1.00 10.95 98 LEU B N 1
ATOM 2540 C CA . LEU B 1 99 ? 21.790 25.902 65.536 1.00 17.62 98 LEU B CA 1
ATOM 2541 C C . LEU B 1 99 ? 21.648 25.894 67.060 1.00 18.80 98 LEU B C 1
ATOM 2542 O O . LEU B 1 99 ? 22.361 26.612 67.771 1.00 15.93 98 LEU B O 1
ATOM 2547 N N . SER B 1 100 ? 20.747 25.045 67.550 1.00 14.86 99 SER B N 1
ATOM 2548 C CA . SER B 1 100 ? 20.556 24.899 68.979 1.00 13.90 99 SER B CA 1
ATOM 2549 C C . SER B 1 100 ? 21.822 24.377 69.659 1.00 18.43 99 SER B C 1
ATOM 2550 O O . SER B 1 100 ? 22.211 24.887 70.711 1.00 24.30 99 SER B O 1
ATOM 2553 N N . LEU B 1 101 ? 22.473 23.374 69.070 1.00 16.72 100 LEU B N 1
ATOM 2554 C CA . LEU B 1 101 ? 23.722 22.863 69.645 1.00 19.92 100 LEU B CA 1
ATOM 2555 C C . LEU B 1 101 ? 24.816 23.918 69.568 1.00 21.65 100 LEU B C 1
ATOM 2556 O O . LEU B 1 101 ? 25.758 23.920 70.360 1.00 19.35 100 LEU B O 1
ATOM 2561 N N . LEU B 1 102 ? 24.698 24.812 68.593 1.00 23.07 101 LEU B N 1
ATOM 2562 C CA . LEU B 1 102 ? 25.717 25.837 68.401 1.00 23.14 101 LEU B CA 1
ATOM 2563 C C . LEU B 1 102 ? 25.653 26.933 69.476 1.00 23.90 101 LEU B C 1
ATOM 2564 O O . LEU B 1 102 ? 26.678 27.330 70.009 1.00 27.07 101 LEU B O 1
ATOM 2569 N N . GLU B 1 103 ? 24.455 27.393 69.817 1.00 22.38 102 GLU B N 1
ATOM 2570 C CA . GLU B 1 103 ? 24.319 28.421 70.842 1.00 23.68 102 GLU B CA 1
ATOM 2571 C C . GLU B 1 103 ? 24.625 27.865 72.220 1.00 32.24 102 GLU B C 1
ATOM 2572 O O . GLU B 1 103 ? 25.393 28.461 72.977 1.00 34.91 102 GLU B O 1
ATOM 2578 N N . LYS B 1 104 ? 24.036 26.715 72.537 1.00 27.54 103 LYS B N 1
ATOM 2579 C CA . LYS B 1 104 ? 24.141 26.160 73.879 1.00 29.68 103 LYS B CA 1
ATOM 2580 C C . LYS B 1 104 ? 25.509 25.573 74.227 1.00 29.89 103 LYS B C 1
ATOM 2581 O O . LYS B 1 104 ? 25.931 25.625 75.383 1.00 33.59 103 LYS B O 1
ATOM 2587 N N . PHE B 1 105 ? 26.213 25.029 73.243 1.00 26.10 104 PHE B N 1
ATOM 2588 C CA . PHE B 1 105 ? 27.413 24.254 73.549 1.00 24.52 104 PHE B CA 1
ATOM 2589 C C . PHE B 1 105 ? 28.658 24.635 72.759 1.00 27.95 104 PHE B C 1
ATOM 2590 O O . PHE B 1 105 ? 29.709 24.937 73.326 1.00 34.11 104 PHE B O 1
ATOM 2598 N N . LEU B 1 106 ? 28.549 24.579 71.440 1.00 25.14 105 LEU B N 1
ATOM 2599 C CA . LEU B 1 106 ? 29.725 24.620 70.604 1.00 20.96 105 LEU B CA 1
ATOM 2600 C C . LEU B 1 106 ? 30.377 26.011 70.588 1.00 25.12 105 LEU B C 1
ATOM 2601 O O . LEU B 1 106 ? 31.585 26.125 70.742 1.00 24.10 105 LEU B O 1
ATOM 2606 N N . ILE B 1 107 ? 29.588 27.064 70.412 1.00 21.50 106 ILE B N 1
ATOM 2607 C CA . ILE B 1 107 ? 30.160 28.409 70.355 1.00 25.46 106 ILE B CA 1
ATOM 2608 C C . ILE B 1 107 ? 30.697 28.959 71.693 1.00 30.93 106 ILE B C 1
ATOM 2609 O O . ILE B 1 107 ? 31.828 29.450 71.737 1.00 34.30 106 ILE B O 1
ATOM 2614 N N . PRO B 1 108 ? 29.907 28.874 72.786 1.00 30.37 107 PRO B N 1
ATOM 2615 C CA . PRO B 1 108 ? 30.431 29.334 74.081 1.00 28.80 107 PRO B CA 1
ATOM 2616 C C . PRO B 1 108 ? 31.631 28.539 74.615 1.00 33.73 107 PRO B C 1
ATOM 2617 O O . PRO B 1 108 ? 32.413 29.077 75.402 1.00 40.15 107 PRO B O 1
ATOM 2621 N N . ASN B 1 109 ? 31.781 27.282 74.209 1.00 30.47 108 ASN B N 1
ATOM 2622 C CA . ASN B 1 109 ? 32.874 26.456 74.727 1.00 30.62 108 ASN B CA 1
ATOM 2623 C C . ASN B 1 109 ? 34.116 26.454 73.851 1.00 30.22 108 ASN B C 1
ATOM 2624 O O . ASN B 1 109 ? 35.117 25.810 74.176 1.00 29.35 108 ASN B O 1
ATOM 2629 N N . ALA B 1 110 ? 34.047 27.173 72.738 1.00 28.02 109 ALA B N 1
ATOM 2630 C CA . ALA B 1 110 ? 35.162 27.244 71.804 1.00 31.64 109 ALA B CA 1
ATOM 2631 C C . ALA B 1 110 ? 36.286 28.113 72.386 1.00 44.68 109 ALA B C 1
ATOM 2632 O O . ALA B 1 110 ? 36.119 29.323 72.597 1.00 36.32 109 ALA B O 1
ATOM 2634 N N . SER B 1 111 ? 37.418 27.481 72.687 1.00 47.44 110 SER B N 1
ATOM 2635 C CA . SER B 1 111 ? 38.518 28.189 73.325 1.00 43.27 110 SER B CA 1
ATOM 2636 C C . SER B 1 111 ? 39.421 28.924 72.340 1.00 41.74 110 SER B C 1
ATOM 2637 O O . SER B 1 111 ? 39.681 30.110 72.505 1.00 43.42 110 SER B O 1
ATOM 2640 N N . GLN B 1 112 ? 39.848 28.234 71.289 1.00 39.72 111 GLN B N 1
ATOM 2641 C CA . GLN B 1 112 ? 40.796 28.796 70.329 1.00 34.98 111 GLN B CA 1
ATOM 2642 C C . GLN B 1 112 ? 40.100 29.369 69.096 1.00 40.29 111 GLN B C 1
ATOM 2643 O O . GLN B 1 112 ? 38.971 28.983 68.773 1.00 38.19 111 GLN B O 1
ATOM 2649 N N . ALA B 1 113 ? 40.770 30.308 68.430 1.00 34.02 112 ALA B N 1
ATOM 2650 C CA . ALA B 1 113 ? 40.184 31.044 67.313 1.00 30.06 112 ALA B CA 1
ATOM 2651 C C . ALA B 1 113 ? 39.700 30.126 66.195 1.00 33.06 112 ALA B C 1
ATOM 2652 O O . ALA B 1 113 ? 38.635 30.351 65.609 1.00 34.52 112 ALA B O 1
ATOM 2654 N N . GLU B 1 114 ? 40.501 29.107 65.905 1.00 26.28 113 GLU B N 1
ATOM 2655 C CA . GLU B 1 114 ? 40.204 28.141 64.863 1.00 32.09 113 GLU B CA 1
ATOM 2656 C C . GLU B 1 114 ? 38.848 27.464 65.066 1.00 34.37 113 GLU B C 1
ATOM 2657 O O . GLU B 1 114 ? 38.110 27.212 64.110 1.00 27.89 113 GLU B O 1
ATOM 2663 N N . SER B 1 115 ? 38.528 27.182 66.321 1.00 36.65 114 SER B N 1
ATOM 2664 C CA . SER B 1 115 ? 37.269 26.545 66.655 1.00 30.48 114 SER B CA 1
ATOM 2665 C C . SER B 1 115 ? 36.141 27.537 66.518 1.00 27.85 114 SER B C 1
ATOM 2666 O O . SER B 1 115 ? 35.078 27.198 66.006 1.00 24.72 114 SER B O 1
ATOM 2669 N N . LYS B 1 116 ? 36.376 28.769 66.964 1.00 27.94 115 LYS B N 1
ATOM 2670 C CA . LYS B 1 116 ? 35.328 29.782 66.911 1.00 27.69 115 LYS B CA 1
ATOM 2671 C C . LYS B 1 116 ? 34.966 30.102 65.462 1.00 24.15 115 LYS B C 1
ATOM 2672 O O . LYS B 1 116 ? 33.801 30.289 65.149 1.00 21.78 115 LYS B O 1
ATOM 2678 N N . VAL B 1 117 ? 35.959 30.141 64.581 1.00 24.53 116 VAL B N 1
ATOM 2679 C CA . VAL B 1 117 ? 35.691 30.324 63.160 1.00 22.84 116 VAL B CA 1
ATOM 2680 C C . VAL B 1 117 ? 34.858 29.163 62.603 1.00 21.07 116 VAL B C 1
ATOM 2681 O O . VAL B 1 117 ? 33.820 29.388 61.967 1.00 14.48 116 VAL B O 1
ATOM 2685 N N . PHE B 1 118 ? 35.314 27.931 62.855 1.00 20.47 117 PHE B N 1
ATOM 2686 C CA . PHE B 1 118 ? 34.590 26.716 62.453 1.00 15.57 117 PHE B CA 1
ATOM 2687 C C . PHE B 1 118 ? 33.124 26.741 62.863 1.00 15.05 117 PHE B C 1
ATOM 2688 O O . PHE B 1 118 ? 32.253 26.524 62.039 1.00 15.85 117 PHE B O 1
ATOM 2696 N N . TYR B 1 119 ? 32.849 27.001 64.133 1.00 16.18 118 TYR B N 1
ATOM 2697 C CA . TYR B 1 119 ? 31.473 27.003 64.613 1.00 15.54 118 TYR B CA 1
ATOM 2698 C C . TYR B 1 119 ? 30.649 28.184 64.106 1.00 18.22 118 TYR B C 1
ATOM 2699 O O . TYR B 1 119 ? 29.474 28.019 63.773 1.00 17.22 118 TYR B O 1
ATOM 2708 N N . LEU B 1 120 ? 31.249 29.371 64.038 1.00 18.96 119 LEU B N 1
ATOM 2709 C CA . LEU B 1 120 ? 30.528 30.524 63.493 1.00 17.84 119 LEU B CA 1
ATOM 2710 C C . LEU B 1 120 ? 30.204 30.325 62.008 1.00 16.08 119 LEU B C 1
ATOM 2711 O O . LEU B 1 120 ? 29.154 30.764 61.527 1.00 15.32 119 LEU B O 1
ATOM 2716 N N . LYS B 1 121 ? 31.106 29.663 61.288 1.00 13.10 120 LYS B N 1
ATOM 2717 C CA . LYS B 1 121 ? 30.875 29.366 59.880 1.00 12.50 120 LYS B CA 1
ATOM 2718 C C . LYS B 1 121 ? 29.726 28.381 59.743 1.00 11.99 120 LYS B C 1
ATOM 2719 O O . LYS B 1 121 ? 28.850 28.537 58.888 1.00 12.54 120 LYS B O 1
ATOM 2725 N N . MET B 1 122 ? 29.746 27.357 60.591 1.00 12.12 121 MET B N 1
ATOM 2726 C CA . MET B 1 122 ? 28.696 26.348 60.630 1.00 10.98 121 MET B CA 1
ATOM 2727 C C . MET B 1 122 ? 27.332 27.011 60.891 1.00 14.14 121 MET B C 1
ATOM 2728 O O . MET B 1 122 ? 26.317 26.646 60.282 1.00 10.41 121 MET B O 1
ATOM 2733 N N . LYS B 1 123 ? 27.317 27.991 61.792 1.00 12.98 122 LYS B N 1
ATOM 2734 C CA . LYS B 1 123 ? 26.098 28.746 62.083 1.00 13.91 122 LYS B CA 1
ATOM 2735 C C . LYS B 1 123 ? 25.619 29.543 60.879 1.00 12.66 122 LYS B C 1
ATOM 2736 O O . LYS B 1 123 ? 24.419 29.578 60.573 1.00 9.97 122 LYS B O 1
ATOM 2742 N N . GLY B 1 124 ? 26.560 30.190 60.198 1.00 11.40 123 GLY B N 1
ATOM 2743 C CA . GLY B 1 124 ? 26.225 30.858 58.959 1.00 11.31 123 GLY B CA 1
ATOM 2744 C C . GLY B 1 124 ? 25.615 29.845 57.992 1.00 11.68 123 GLY B C 1
ATOM 2745 O O . GLY B 1 124 ? 24.565 30.115 57.392 1.00 12.39 123 GLY B O 1
ATOM 2746 N N . ASP B 1 125 ? 26.263 28.687 57.863 1.00 6.55 124 ASP B N 1
ATOM 2747 C CA . ASP B 1 125 ? 25.790 27.609 56.988 1.00 11.40 124 ASP B CA 1
ATOM 2748 C C . ASP B 1 125 ? 24.336 27.199 57.235 1.00 9.58 124 ASP B C 1
ATOM 2749 O O . ASP B 1 125 ? 23.537 27.159 56.303 1.00 10.46 124 ASP B O 1
ATOM 2754 N N . TYR B 1 126 ? 23.991 26.880 58.479 1.00 7.98 125 TYR B N 1
ATOM 2755 C CA . TYR B 1 126 ? 22.658 26.363 58.735 1.00 8.90 125 TYR B CA 1
ATOM 2756 C C . TYR B 1 126 ? 21.563 27.428 58.672 1.00 10.50 125 TYR B C 1
ATOM 2757 O O . TYR B 1 126 ? 20.414 27.091 58.373 1.00 8.80 125 TYR B O 1
ATOM 2766 N N . TYR B 1 127 ? 21.920 28.702 58.879 1.00 8.48 126 TYR B N 1
ATOM 2767 C CA . TYR B 1 127 ? 20.984 29.800 58.586 1.00 11.25 126 TYR B CA 1
ATOM 2768 C C . TYR B 1 127 ? 20.889 30.006 57.085 1.00 9.38 126 TYR B C 1
ATOM 2769 O O . TYR B 1 127 ? 19.835 30.371 56.581 1.00 11.92 126 TYR B O 1
ATOM 2778 N N . ARG B 1 128 ? 21.979 29.767 56.364 1.00 8.43 127 ARG B N 1
ATOM 2779 C CA . ARG B 1 128 ? 21.886 29.795 54.907 1.00 11.99 127 ARG B CA 1
ATOM 2780 C C . ARG B 1 128 ? 20.927 28.713 54.368 1.00 9.85 127 ARG B C 1
ATOM 2781 O O . ARG B 1 128 ? 20.193 28.945 53.415 1.00 10.30 127 ARG B O 1
ATOM 2789 N N . TYR B 1 129 ? 20.940 27.532 54.973 1.00 9.10 128 TYR B N 1
ATOM 2790 C CA . TYR B 1 129 ? 20.079 26.457 54.505 1.00 9.77 128 TYR B CA 1
ATOM 2791 C C . TYR B 1 129 ? 18.627 26.783 54.812 1.00 9.28 128 TYR B C 1
ATOM 2792 O O . TYR B 1 129 ? 17.738 26.489 54.022 1.00 8.26 128 TYR B O 1
ATOM 2801 N N . LEU B 1 130 ? 18.393 27.374 55.977 1.00 9.00 129 LEU B N 1
ATOM 2802 C CA . LEU B 1 130 ? 17.080 27.922 56.287 1.00 9.30 129 LEU B CA 1
ATOM 2803 C C . LEU B 1 130 ? 16.700 29.009 55.280 1.00 13.51 129 LEU B C 1
ATOM 2804 O O . LEU B 1 130 ? 15.557 29.068 54.840 1.00 13.84 129 LEU B O 1
ATOM 2809 N N . ALA B 1 131 ? 17.658 29.861 54.912 1.00 10.62 130 ALA B N 1
ATOM 2810 C CA . ALA B 1 131 ? 17.413 30.897 53.898 1.00 12.84 130 ALA B CA 1
ATOM 2811 C C . ALA B 1 131 ? 17.083 30.328 52.509 1.00 11.17 130 ALA B C 1
ATOM 2812 O O . ALA B 1 131 ? 16.325 30.929 51.751 1.00 10.49 130 ALA B O 1
ATOM 2814 N N . GLU B 1 132 ? 17.651 29.177 52.165 1.00 11.45 131 GLU B N 1
ATOM 2815 C CA . GLU B 1 132 ? 17.330 28.547 50.884 1.00 11.20 131 GLU B CA 1
ATOM 2816 C C . GLU B 1 132 ? 15.826 28.253 50.741 1.00 13.66 131 GLU B C 1
ATOM 2817 O O . GLU B 1 132 ? 15.293 28.241 49.631 1.00 11.11 131 GLU B O 1
ATOM 2823 N N . VAL B 1 133 ? 15.141 28.009 51.856 1.00 10.97 132 VAL B N 1
ATOM 2824 C CA . VAL B 1 133 ? 13.734 27.621 51.783 1.00 17.30 132 VAL B CA 1
ATOM 2825 C C . VAL B 1 133 ? 12.760 28.584 52.472 1.00 24.52 132 VAL B C 1
ATOM 2826 O O . VAL B 1 133 ? 11.541 28.368 52.453 1.00 25.80 132 VAL B O 1
ATOM 2830 N N . ALA B 1 134 ? 13.293 29.654 53.054 1.00 22.20 133 ALA B N 1
ATOM 2831 C CA . ALA B 1 134 ? 12.464 30.626 53.753 1.00 21.08 133 ALA B CA 1
ATOM 2832 C C . ALA B 1 134 ? 11.613 31.495 52.821 1.00 28.13 133 ALA B C 1
ATOM 2833 O O . ALA B 1 134 ? 12.103 32.096 51.864 1.00 30.29 133 ALA B O 1
ATOM 2835 N N . ALA B 1 135 ? 10.317 31.520 53.099 1.00 31.36 134 ALA B N 1
ATOM 2836 C CA . ALA B 1 135 ? 9.425 32.488 52.490 1.00 35.39 134 ALA B CA 1
ATOM 2837 C C . ALA B 1 135 ? 8.928 33.367 53.644 1.00 38.90 134 ALA B C 1
ATOM 2838 O O . ALA B 1 135 ? 8.859 32.922 54.797 1.00 39.01 134 ALA B O 1
ATOM 2840 N N . GLY B 1 136 ? 8.628 34.622 53.351 1.00 42.83 135 GLY B N 1
ATOM 2841 C CA . GLY B 1 136 ? 8.240 35.553 54.393 1.00 41.41 135 GLY B CA 1
ATOM 2842 C C . GLY B 1 136 ? 8.814 36.915 54.059 1.00 47.41 135 GLY B C 1
ATOM 2843 O O . GLY B 1 136 ? 9.437 37.025 53.005 1.00 47.03 135 GLY B O 1
ATOM 2844 N N . ASP B 1 137 ? 8.659 37.949 54.899 1.00 56.66 136 ASP B N 1
ATOM 2845 C CA . ASP B 1 137 ? 8.037 37.953 56.240 1.00 54.53 136 ASP B CA 1
ATOM 2846 C C . ASP B 1 137 ? 8.749 37.094 57.270 1.00 50.54 136 ASP B C 1
ATOM 2847 O O . ASP B 1 137 ? 8.249 36.897 58.378 1.00 60.92 136 ASP B O 1
ATOM 2852 N N . ASP B 1 138 ? 9.933 36.623 56.914 1.00 45.95 137 ASP B N 1
ATOM 2853 C CA . ASP B 1 138 ? 10.683 35.739 57.779 1.00 40.69 137 ASP B CA 1
ATOM 2854 C C . ASP B 1 138 ? 12.080 35.602 57.201 1.00 33.57 137 ASP B C 1
ATOM 2855 O O . ASP B 1 138 ? 13.077 35.531 57.933 1.00 29.72 137 ASP B O 1
ATOM 2860 N N . LYS B 1 139 ? 12.131 35.623 55.872 1.00 29.78 138 LYS B N 1
ATOM 2861 C CA . LYS B 1 139 ? 13.361 35.452 55.120 1.00 24.22 138 LYS B CA 1
ATOM 2862 C C . LYS B 1 139 ? 14.449 36.430 55.577 1.00 29.44 138 LYS B C 1
ATOM 2863 O O . LYS B 1 139 ? 15.515 35.992 56.039 1.00 25.79 138 LYS B O 1
ATOM 2869 N N . LYS B 1 140 ? 14.142 37.734 55.526 1.00 27.51 139 LYS B N 1
ATOM 2870 C CA . LYS B 1 140 ? 15.066 38.810 55.931 1.00 23.12 139 LYS B CA 1
ATOM 2871 C C . LYS B 1 140 ? 15.817 38.573 57.235 1.00 22.95 139 LYS B C 1
ATOM 2872 O O . LYS B 1 140 ? 17.035 38.682 57.275 1.00 27.19 139 LYS B O 1
ATOM 2878 N N . GLY B 1 141 ? 15.098 38.279 58.307 1.00 20.19 140 GLY B N 1
ATOM 2879 C CA . GLY B 1 141 ? 15.744 38.030 59.581 1.00 22.74 140 GLY B CA 1
ATOM 2880 C C . GLY B 1 141 ? 16.662 36.820 59.552 1.00 27.70 140 GLY B C 1
ATOM 2881 O O . GLY B 1 141 ? 17.747 36.833 60.149 1.00 24.76 140 GLY B O 1
ATOM 2882 N N . ILE B 1 142 ? 16.226 35.768 58.859 1.00 27.16 141 ILE B N 1
ATOM 2883 C CA . ILE B 1 142 ? 17.045 34.562 58.707 1.00 28.53 141 ILE B CA 1
ATOM 2884 C C . ILE B 1 142 ? 18.313 34.872 57.888 1.00 22.49 141 ILE B C 1
ATOM 2885 O O . ILE B 1 142 ? 19.427 34.539 58.307 1.00 17.85 141 ILE B O 1
ATOM 2890 N N . VAL B 1 143 ? 18.133 35.522 56.739 1.00 19.55 142 VAL B N 1
ATOM 2891 C CA . VAL B 1 143 ? 19.250 35.911 55.892 1.00 18.00 142 VAL B CA 1
ATOM 2892 C C . VAL B 1 143 ? 20.238 36.750 56.683 1.00 20.22 142 VAL B C 1
ATOM 2893 O O . VAL B 1 143 ? 21.455 36.640 56.517 1.00 23.30 142 VAL B O 1
ATOM 2897 N N . ASP B 1 144 ? 19.707 37.583 57.566 1.00 25.37 143 ASP B N 1
ATOM 2898 C CA . ASP B 1 144 ? 20.545 38.486 58.344 1.00 26.41 143 ASP B CA 1
ATOM 2899 C C . ASP B 1 144 ? 21.372 37.717 59.373 1.00 23.97 143 ASP B C 1
ATOM 2900 O O . ASP B 1 144 ? 22.560 37.995 59.557 1.00 25.79 143 ASP B O 1
ATOM 2905 N N . GLN B 1 145 ? 20.748 36.741 60.036 1.00 24.71 144 GLN B N 1
ATOM 2906 C CA . GLN B 1 145 ? 21.464 35.911 61.007 1.00 26.07 144 GLN B CA 1
ATOM 2907 C C . GLN B 1 145 ? 22.654 35.204 60.368 1.00 20.16 144 GLN B C 1
ATOM 2908 O O . GLN B 1 145 ? 23.722 35.092 60.965 1.00 20.10 144 GLN B O 1
ATOM 2914 N N . SER B 1 146 ? 22.452 34.736 59.144 1.00 19.59 145 SER B N 1
ATOM 2915 C CA . SER B 1 146 ? 23.480 34.026 58.398 1.00 17.59 145 SER B CA 1
ATOM 2916 C C . SER B 1 146 ? 24.669 34.936 58.054 1.00 22.63 145 SER B C 1
ATOM 2917 O O . SER B 1 146 ? 25.845 34.554 58.230 1.00 16.20 145 SER B O 1
ATOM 2920 N N . GLN B 1 147 ? 24.363 36.140 57.571 1.00 20.67 146 GLN B N 1
ATOM 2921 C CA . GLN B 1 147 ? 25.414 37.086 57.207 1.00 25.06 146 GLN B CA 1
ATOM 2922 C C . GLN B 1 147 ? 26.227 37.526 58.416 1.00 19.34 146 GLN B C 1
ATOM 2923 O O . GLN B 1 147 ? 27.447 37.622 58.345 1.00 18.10 146 GLN B O 1
ATOM 2929 N N . GLN B 1 148 ? 25.557 37.759 59.533 1.00 18.98 147 GLN B N 1
ATOM 2930 C CA . GLN B 1 148 ? 26.268 38.150 60.744 1.00 22.01 147 GLN B CA 1
ATOM 2931 C C . GLN B 1 148 ? 27.243 37.079 61.238 1.00 21.35 147 GLN B C 1
ATOM 2932 O O . GLN B 1 148 ? 28.391 37.385 61.587 1.00 24.46 147 GLN B O 1
ATOM 2938 N N . ALA B 1 149 ? 26.799 35.825 61.251 1.00 20.46 148 ALA B N 1
ATOM 2939 C CA . ALA B 1 149 ? 27.660 34.708 61.652 1.00 19.02 148 ALA B CA 1
ATOM 2940 C C . ALA B 1 149 ? 28.870 34.522 60.722 1.00 14.36 148 ALA B C 1
ATOM 2941 O O . ALA B 1 149 ? 29.994 34.419 61.201 1.00 14.84 148 ALA B O 1
ATOM 2943 N N . TYR B 1 150 ? 28.649 34.494 59.406 1.00 12.44 149 TYR B N 1
ATOM 2944 C CA . TYR B 1 150 ? 29.770 34.490 58.447 1.00 16.41 149 TYR B CA 1
ATOM 2945 C C . TYR B 1 150 ? 30.740 35.669 58.675 1.00 19.08 149 TYR B C 1
ATOM 2946 O O . TYR B 1 150 ? 31.965 35.477 58.787 1.00 14.65 149 TYR B O 1
ATOM 2955 N N . GLN B 1 151 ? 30.184 36.881 58.758 1.00 15.86 150 GLN B N 1
ATOM 2956 C CA . GLN B 1 151 ? 30.995 38.095 58.918 1.00 19.89 150 GLN B CA 1
ATOM 2957 C C . GLN B 1 151 ? 31.859 38.049 60.180 1.00 18.91 150 GLN B C 1
ATOM 2958 O O . GLN B 1 151 ? 33.057 38.365 60.132 1.00 17.38 150 GLN B O 1
ATOM 2964 N N . GLU B 1 152 ? 31.262 37.647 61.301 1.00 13.72 151 GLU B N 1
ATOM 2965 C CA . GLU B 1 152 ? 32.033 37.577 62.529 1.00 17.64 151 GLU B CA 1
ATOM 2966 C C . GLU B 1 152 ? 33.171 36.580 62.376 1.00 21.15 151 GLU B C 1
ATOM 2967 O O . GLU B 1 152 ? 34.307 36.877 62.756 1.00 20.57 151 GLU B O 1
ATOM 2973 N N . ALA B 1 153 ? 32.857 35.420 61.790 1.00 16.03 152 ALA B N 1
ATOM 2974 C CA . ALA B 1 153 ? 33.844 34.377 61.508 1.00 18.83 152 ALA B 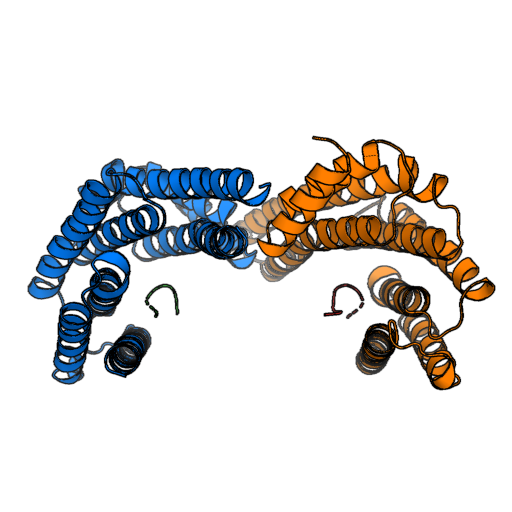CA 1
ATOM 2975 C C . ALA B 1 153 ? 34.941 34.879 60.590 1.00 15.85 152 ALA B C 1
ATOM 2976 O O . ALA B 1 153 ? 36.114 34.611 60.820 1.00 19.25 152 ALA B O 1
ATOM 2978 N N . PHE B 1 154 ? 34.542 35.584 59.535 1.00 17.38 153 PHE B N 1
ATOM 2979 C CA . PHE B 1 154 ? 35.481 36.152 58.568 1.00 21.40 153 PHE B CA 1
ATOM 2980 C C . PHE B 1 154 ? 36.496 37.050 59.253 1.00 22.10 153 PHE B C 1
ATOM 2981 O O . PHE B 1 154 ? 37.699 36.948 59.001 1.00 23.66 153 PHE B O 1
ATOM 2989 N N . GLU B 1 155 ? 36.016 37.913 60.138 1.00 20.01 154 GLU B N 1
ATOM 2990 C CA . GLU B 1 155 ? 36.910 38.875 60.762 1.00 24.47 154 GLU B CA 1
ATOM 2991 C C . GLU B 1 155 ? 37.949 38.149 61.635 1.00 28.14 154 GLU B C 1
ATOM 2992 O O . GLU B 1 155 ? 39.140 38.486 61.60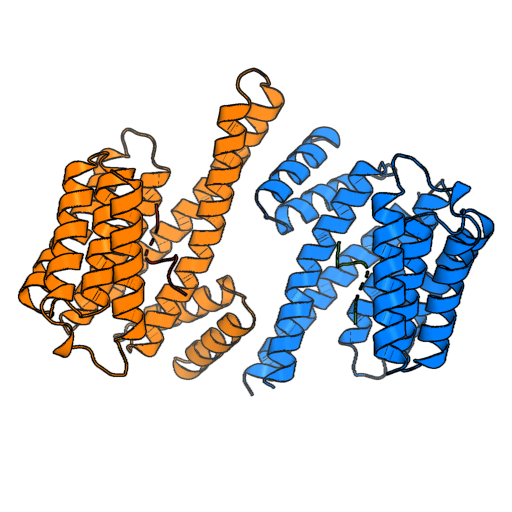1 1.00 25.90 154 GLU B O 1
ATOM 2998 N N . ILE B 1 156 ? 37.503 37.116 62.358 1.00 19.64 155 ILE B N 1
ATOM 2999 C CA . ILE B 1 156 ? 38.382 36.322 63.198 1.00 14.30 155 ILE B CA 1
ATOM 3000 C C . ILE B 1 156 ? 39.387 35.507 62.381 1.00 23.94 155 ILE B C 1
ATOM 3001 O O . ILE B 1 156 ? 40.558 35.409 62.749 1.00 24.53 155 ILE B O 1
ATOM 3006 N N . SER B 1 157 ? 38.949 34.916 61.275 1.00 21.29 156 SER B N 1
ATOM 3007 C CA . SER B 1 157 ? 39.896 34.196 60.433 1.00 24.07 156 SER B CA 1
ATOM 3008 C C . SER B 1 157 ? 40.892 35.164 59.787 1.00 21.66 156 SER B C 1
ATOM 3009 O O . SER B 1 157 ? 42.060 34.825 59.607 1.00 21.68 156 SER B O 1
ATOM 3012 N N . LYS B 1 158 ? 40.440 36.367 59.445 1.00 18.43 157 LYS B N 1
ATOM 3013 C CA . LYS B 1 158 ? 41.351 37.332 58.835 1.00 24.95 157 LYS B CA 1
ATOM 3014 C C . LYS B 1 158 ? 42.431 37.773 59.833 1.00 25.70 157 LYS B C 1
ATOM 3015 O O . LYS B 1 158 ? 43.607 37.849 59.485 1.00 26.30 157 LYS B O 1
ATOM 3021 N N . LYS B 1 159 ? 42.038 38.030 61.077 1.00 23.96 158 LYS B N 1
ATOM 3022 C CA . LYS B 1 159 ? 43.008 38.317 62.138 1.00 23.67 158 LYS B CA 1
ATOM 3023 C C . LYS B 1 159 ? 43.920 37.128 62.512 1.00 26.10 158 LYS B C 1
ATOM 3024 O O . LYS B 1 159 ? 45.140 37.287 62.624 1.00 28.55 158 LYS B O 1
ATOM 3030 N N . GLU B 1 160 ? 43.337 35.944 62.691 1.00 22.11 159 GLU B N 1
ATOM 3031 C CA . GLU B 1 160 ? 44.038 34.838 63.359 1.00 21.58 159 GLU B CA 1
ATOM 3032 C C . GLU B 1 160 ? 44.621 33.749 62.462 1.00 20.21 159 GLU B C 1
ATOM 3033 O O . GLU B 1 160 ? 45.464 32.979 62.912 1.00 25.85 159 GLU B O 1
ATOM 3039 N N . MET B 1 161 ? 44.175 33.643 61.215 1.00 26.17 160 MET B N 1
ATOM 3040 C CA . MET B 1 161 ? 44.626 32.520 60.384 1.00 27.53 160 MET B CA 1
ATOM 3041 C C . MET B 1 161 ? 45.388 32.912 59.128 1.00 22.27 160 MET B C 1
ATOM 3042 O O . MET B 1 161 ? 45.086 33.906 58.489 1.00 23.07 160 MET B O 1
ATOM 3047 N N . GLN B 1 162 ? 46.359 32.097 58.742 1.00 28.73 161 GLN B N 1
ATOM 3048 C CA . GLN B 1 162 ? 47.014 32.333 57.469 1.00 25.54 161 GLN B CA 1
ATOM 3049 C C . GLN B 1 162 ? 46.024 32.016 56.351 1.00 27.10 161 GLN B C 1
ATOM 3050 O O . GLN B 1 162 ? 45.120 31.180 56.525 1.00 20.70 161 GLN B O 1
ATOM 3056 N N . PRO B 1 163 ? 46.175 32.707 55.210 1.00 28.01 162 PRO B N 1
ATOM 3057 C CA . PRO B 1 163 ? 45.298 32.531 54.051 1.00 23.30 162 PRO B CA 1
ATOM 3058 C C . PRO B 1 163 ? 45.303 31.139 53.425 1.00 19.93 162 PRO B C 1
ATOM 3059 O O . PRO B 1 163 ? 44.372 30.879 52.668 1.00 22.59 162 PRO B O 1
ATOM 3063 N N . THR B 1 164 ? 46.268 30.266 53.719 1.00 18.95 163 THR B N 1
ATOM 3064 C CA . THR B 1 164 ? 46.189 28.896 53.194 1.00 16.95 163 THR B CA 1
ATOM 3065 C C . THR B 1 164 ? 45.503 27.934 54.173 1.00 18.92 163 THR B C 1
ATOM 3066 O O . THR B 1 164 ? 45.291 26.756 53.861 1.00 15.55 163 THR B O 1
ATOM 3070 N N . HIS B 1 165 ? 45.146 28.429 55.351 1.00 16.44 164 HIS B N 1
ATOM 3071 C CA . HIS B 1 165 ? 44.473 27.581 56.315 1.00 20.33 164 HIS B CA 1
ATOM 3072 C C . HIS B 1 165 ? 43.127 27.127 55.736 1.00 19.61 164 HIS B C 1
ATOM 3073 O O . HIS B 1 165 ? 42.329 27.949 55.288 1.00 17.21 164 HIS B O 1
ATOM 3080 N N . PRO B 1 166 ? 42.889 25.808 55.720 1.00 20.61 165 PRO B N 1
ATOM 3081 C CA . PRO B 1 166 ? 41.673 25.225 55.138 1.00 18.55 165 PRO B CA 1
ATOM 3082 C C . PRO B 1 166 ? 40.378 25.766 55.753 1.00 17.10 165 PRO B C 1
ATOM 3083 O O . PRO B 1 166 ? 39.381 25.856 55.049 1.00 15.39 165 PRO B O 1
ATOM 3087 N N . ILE B 1 167 ? 40.386 26.110 57.037 1.00 21.01 166 ILE B N 1
ATOM 3088 C CA . ILE B 1 167 ? 39.184 26.636 57.678 1.00 21.56 166 ILE B CA 1
ATOM 3089 C C . ILE B 1 167 ? 38.862 28.040 57.147 1.00 19.75 166 ILE B C 1
ATOM 3090 O O . ILE B 1 167 ? 37.697 28.429 57.014 1.00 16.84 166 ILE B O 1
ATOM 3095 N N . ARG B 1 168 ? 39.897 28.806 56.852 1.00 16.63 167 ARG B N 1
ATOM 3096 C CA . ARG B 1 168 ? 39.700 30.143 56.321 1.00 14.14 167 ARG B CA 1
ATOM 3097 C C . ARG B 1 168 ? 39.273 30.127 54.852 1.00 12.31 167 ARG B C 1
ATOM 3098 O O . ARG B 1 168 ? 38.335 30.826 54.463 1.00 11.38 167 ARG B O 1
ATOM 3106 N N . LEU B 1 169 ? 39.948 29.321 54.038 1.00 12.18 168 LEU B N 1
ATOM 3107 C CA . LEU B 1 169 ? 39.552 29.172 52.643 1.00 12.91 168 LEU B CA 1
ATOM 3108 C C . LEU B 1 169 ? 38.097 28.664 52.572 1.00 16.10 168 LEU B C 1
ATOM 3109 O O . LEU B 1 169 ? 37.268 29.216 51.834 1.00 9.64 168 LEU B O 1
ATOM 3114 N N . GLY B 1 170 ? 37.780 27.665 53.401 1.00 12.20 169 GLY B N 1
ATOM 3115 C CA . GLY B 1 170 ? 36.446 27.096 53.437 1.00 10.01 169 GLY B CA 1
ATOM 3116 C C . GLY B 1 170 ? 35.381 28.101 53.846 1.00 9.87 169 GLY B C 1
ATOM 3117 O O . GLY B 1 170 ? 34.239 28.027 53.388 1.00 9.10 169 GLY B O 1
ATOM 3118 N N . LEU B 1 171 ? 35.735 29.027 54.731 1.00 10.28 170 LEU B N 1
ATOM 3119 C CA . LEU B 1 171 ? 34.807 30.082 55.117 1.00 11.53 170 LEU B CA 1
ATOM 3120 C C . LEU B 1 171 ? 34.571 31.022 53.942 1.00 12.98 170 LEU B C 1
ATOM 3121 O O . LEU B 1 171 ? 33.433 31.373 53.641 1.00 14.35 170 LEU B O 1
ATOM 3126 N N . ALA B 1 172 ? 35.652 31.414 53.273 1.00 12.69 171 ALA B N 1
ATOM 3127 C CA . ALA B 1 172 ? 35.550 32.263 52.087 1.00 13.85 171 ALA B CA 1
ATOM 3128 C C . ALA B 1 172 ? 34.659 31.618 51.034 1.00 12.15 171 ALA B C 1
ATOM 3129 O O . ALA B 1 172 ? 33.785 32.277 50.458 1.00 12.25 171 ALA B O 1
ATOM 3131 N N . LEU B 1 173 ? 34.875 30.328 50.803 1.00 10.35 172 LEU B N 1
ATOM 3132 C CA . LEU B 1 173 ? 34.050 29.570 49.863 1.00 11.52 172 LEU B CA 1
ATOM 3133 C C . LEU B 1 173 ? 32.546 29.709 50.191 1.00 10.82 172 LEU B C 1
ATOM 3134 O O . LEU B 1 173 ? 31.763 30.155 49.356 1.00 8.42 172 LEU B O 1
ATOM 3139 N N . ASN B 1 174 ? 32.164 29.354 51.415 1.00 8.45 173 ASN B N 1
ATOM 3140 C CA . ASN B 1 174 ? 30.761 29.334 51.791 1.00 8.56 173 ASN B CA 1
ATOM 3141 C C . ASN B 1 174 ? 30.146 30.737 51.936 1.00 9.92 173 ASN B C 1
ATOM 3142 O O . ASN B 1 174 ? 28.973 30.952 51.614 1.00 10.49 173 ASN B O 1
ATOM 3147 N N . PHE B 1 175 ? 30.943 31.685 52.407 1.00 10.85 174 PHE B N 1
ATOM 3148 C CA . PHE B 1 175 ? 30.512 33.076 52.508 1.00 11.79 174 PHE B CA 1
ATOM 3149 C C . PHE B 1 175 ? 30.322 33.650 51.095 1.00 13.52 174 PHE B C 1
ATOM 3150 O O . PHE B 1 175 ? 29.421 34.457 50.846 1.00 11.74 174 PHE B O 1
ATOM 3158 N N . SER B 1 176 ? 31.183 33.252 50.161 1.00 14.04 175 SER B N 1
ATOM 3159 C CA . SER B 1 176 ? 31.009 33.749 48.809 1.00 12.13 175 SER B CA 1
ATOM 3160 C C . SER B 1 176 ? 29.755 33.144 48.194 1.00 12.60 175 SER B C 1
ATOM 3161 O O . SER B 1 176 ? 28.985 33.865 47.570 1.00 14.21 175 SER B O 1
ATOM 3164 N N . VAL B 1 177 ? 29.518 31.846 48.404 1.00 11.52 176 VAL B N 1
ATOM 3165 C CA . VAL B 1 177 ? 28.261 31.221 47.957 1.00 10.48 176 VAL B CA 1
ATOM 3166 C C . VAL B 1 177 ? 27.040 31.931 48.572 1.00 13.61 176 VAL B C 1
ATOM 3167 O O . VAL B 1 177 ? 26.038 32.165 47.885 1.00 14.36 176 VAL B O 1
ATOM 3171 N N . PHE B 1 178 ? 27.146 32.308 49.847 1.00 9.13 177 PHE B N 1
ATOM 3172 C CA . PHE B 1 178 ? 26.120 33.098 50.497 1.00 9.19 177 PHE B CA 1
ATOM 3173 C C . PHE B 1 178 ? 25.780 34.384 49.718 1.00 14.55 177 PHE B C 1
ATOM 3174 O O . PHE B 1 178 ? 24.608 34.672 49.468 1.00 13.58 177 PHE B O 1
ATOM 3182 N N . TYR B 1 179 ? 26.802 35.148 49.337 1.00 16.25 178 TYR B N 1
ATOM 3183 C CA . TYR B 1 179 ? 26.594 36.374 48.580 1.00 14.69 178 TYR B CA 1
ATOM 3184 C C . TYR B 1 179 ? 25.905 36.131 47.238 1.00 21.79 178 TYR B C 1
ATOM 3185 O O . TYR B 1 179 ? 24.973 36.860 46.868 1.00 16.22 178 TYR B O 1
ATOM 3194 N N . TYR B 1 180 ? 26.366 35.116 46.509 1.00 18.29 179 TYR B N 1
ATOM 3195 C CA . TYR B 1 180 ? 25.812 34.832 45.195 1.00 13.59 179 TYR B CA 1
ATOM 3196 C C . TYR B 1 180 ? 24.399 34.294 45.289 1.00 15.53 179 TYR B C 1
ATOM 3197 O O . TYR B 1 180 ? 23.508 34.825 44.643 1.00 21.32 179 TYR B O 1
ATOM 3206 N N . GLU B 1 181 ? 24.193 33.224 46.055 1.00 15.93 180 GLU B N 1
ATOM 3207 C CA . GLU B 1 181 ? 22.903 32.518 46.012 1.00 16.24 180 GLU B CA 1
ATOM 3208 C C . GLU B 1 181 ? 21.840 33.204 46.850 1.00 19.33 180 GLU B C 1
ATOM 3209 O O . GLU B 1 181 ? 20.678 33.254 46.466 1.00 24.17 180 GLU B O 1
ATOM 3215 N N . ILE B 1 182 ? 22.236 33.730 48.000 1.00 17.25 181 ILE B N 1
ATOM 3216 C CA . ILE B 1 182 ? 21.261 34.237 48.951 1.00 20.32 181 ILE B CA 1
ATOM 3217 C C . ILE B 1 182 ? 21.065 35.758 48.865 1.00 24.05 181 ILE B C 1
ATOM 3218 O O . ILE B 1 182 ? 19.930 36.238 48.821 1.00 22.60 181 ILE B O 1
ATOM 3223 N N . LEU B 1 183 ? 22.161 36.511 48.835 1.00 17.82 182 LEU B N 1
ATOM 3224 C CA . LEU B 1 183 ? 22.058 37.961 48.747 1.00 20.70 182 LEU B CA 1
ATOM 3225 C C . LEU B 1 183 ? 21.993 38.415 47.311 1.00 21.26 182 LEU B C 1
ATOM 3226 O O . LEU B 1 183 ? 21.813 39.598 47.054 1.00 25.29 182 LEU B O 1
ATOM 3231 N N . ASN B 1 184 ? 22.125 37.475 46.379 1.00 20.82 183 ASN B N 1
ATOM 3232 C CA . ASN B 1 184 ? 22.069 37.802 44.961 1.00 21.30 183 ASN B CA 1
ATOM 3233 C C . ASN B 1 184 ? 23.029 38.957 44.571 1.00 23.74 183 ASN B C 1
ATOM 3234 O O . ASN B 1 184 ? 22.636 39.962 43.973 1.00 21.71 183 ASN B O 1
ATOM 3239 N N . SER B 1 185 ? 24.291 38.824 44.949 1.00 21.04 184 SER B N 1
ATOM 3240 C CA . SER B 1 185 ? 25.282 39.812 44.564 1.00 17.12 184 SER B CA 1
ATOM 3241 C C . SER B 1 185 ? 26.492 39.129 43.974 1.00 15.89 184 SER B C 1
ATOM 3242 O O . SER B 1 185 ? 27.467 38.863 44.677 1.00 18.89 184 SER B O 1
ATOM 3245 N N . PRO B 1 186 ? 26.434 38.830 42.677 1.00 15.92 185 PRO B N 1
ATOM 3246 C CA . PRO B 1 186 ? 27.555 38.122 42.056 1.00 15.59 185 PRO B CA 1
ATOM 3247 C C . PRO B 1 186 ? 28.889 38.868 42.204 1.00 19.18 185 PRO B C 1
ATOM 3248 O O . PRO B 1 186 ? 29.934 38.221 42.323 1.00 21.95 185 PRO B O 1
ATOM 3252 N N . GLU B 1 187 ? 28.873 40.195 42.220 1.00 15.79 186 GLU B N 1
ATOM 3253 C CA . GLU B 1 187 ? 30.136 40.920 42.349 1.00 21.72 186 GLU B CA 1
ATOM 3254 C C . GLU B 1 187 ? 30.791 40.777 43.728 1.00 17.79 186 GLU B C 1
ATOM 3255 O O . GLU B 1 187 ? 32.012 40.689 43.819 1.00 15.88 186 GLU B O 1
ATOM 3261 N N . LYS B 1 188 ? 29.996 40.812 44.791 1.00 12.24 187 LYS B N 1
ATOM 3262 C CA . LYS B 1 188 ? 30.539 40.644 46.124 1.00 12.71 187 LYS B CA 1
ATOM 3263 C C . LYS B 1 188 ? 31.018 39.198 46.321 1.00 15.12 187 LYS B C 1
ATOM 3264 O O . LYS B 1 188 ? 32.031 38.952 46.971 1.00 17.29 187 LYS B O 1
ATOM 3270 N N . ALA B 1 189 ? 30.278 38.250 45.764 1.00 14.30 188 ALA B N 1
ATOM 3271 C CA . ALA B 1 189 ? 30.684 36.853 45.775 1.00 17.52 188 ALA B CA 1
ATOM 3272 C C . ALA B 1 189 ? 32.027 36.661 45.033 1.00 15.97 188 ALA B C 1
ATOM 3273 O O . ALA B 1 189 ? 32.942 36.002 45.538 1.00 11.70 188 ALA B O 1
ATOM 3275 N N . CYS B 1 190 ? 32.151 37.245 43.845 1.00 16.73 189 CYS B N 1
ATOM 3276 C CA . CYS B 1 190 ? 33.378 37.074 43.056 1.00 16.62 189 CYS B CA 1
ATOM 3277 C C . CYS B 1 190 ? 34.557 37.693 43.763 1.00 15.16 189 CYS B C 1
ATOM 3278 O O . CYS B 1 190 ? 35.644 37.118 43.813 1.00 14.27 189 CYS B O 1
ATOM 3281 N N . SER B 1 191 ? 34.316 38.875 44.314 1.00 16.48 190 SER B N 1
ATOM 3282 C CA . SER B 1 191 ? 35.340 39.643 45.005 1.00 20.77 190 SER B CA 1
ATOM 3283 C C . SER B 1 191 ? 35.936 38.877 46.184 1.00 16.46 190 SER B C 1
ATOM 3284 O O . SER B 1 191 ? 37.154 38.795 46.336 1.00 14.04 190 SER B O 1
ATOM 3287 N N . LEU B 1 192 ? 35.059 38.323 47.015 1.00 17.23 191 LEU B N 1
ATOM 3288 C CA . LEU B 1 192 ? 35.477 37.543 48.168 1.00 14.21 191 LEU B CA 1
ATOM 3289 C C . LEU B 1 192 ? 36.229 36.298 47.679 1.00 17.45 191 LEU B C 1
ATOM 3290 O O . LEU B 1 192 ? 37.300 35.978 48.197 1.00 14.83 191 LEU B O 1
ATOM 3295 N N . ALA B 1 193 ? 35.683 35.625 46.664 1.00 13.35 192 ALA B N 1
ATOM 3296 C CA . ALA B 1 193 ? 36.289 34.395 46.153 1.00 17.20 192 ALA B CA 1
ATOM 3297 C C . ALA B 1 193 ? 37.649 34.653 45.502 1.00 15.45 192 ALA B C 1
ATOM 3298 O O . ALA B 1 193 ? 38.589 33.884 45.696 1.00 13.60 192 ALA B O 1
ATOM 3300 N N . LYS B 1 194 ? 37.750 35.733 44.735 1.00 14.82 193 LYS B N 1
ATOM 3301 C CA . LYS B 1 194 ? 38.994 36.064 44.043 1.00 16.38 193 LYS B CA 1
ATOM 3302 C C . LYS B 1 194 ? 40.082 36.445 45.045 1.00 15.93 193 LYS B C 1
ATOM 3303 O O . LYS B 1 194 ? 41.210 35.969 44.962 1.00 15.43 193 LYS B O 1
ATOM 3309 N N . THR B 1 195 ? 39.720 37.289 46.003 1.00 14.20 194 THR B N 1
ATOM 3310 C CA . THR B 1 195 ? 40.634 37.706 47.054 1.00 14.61 194 THR B CA 1
ATOM 3311 C C . THR B 1 195 ? 41.218 36.535 47.811 1.00 16.18 194 THR B C 1
ATOM 3312 O O . THR B 1 195 ? 42.433 36.468 48.018 1.00 22.20 194 THR B O 1
ATOM 3316 N N . ALA B 1 196 ? 40.359 35.606 48.216 1.00 14.17 195 ALA B N 1
ATOM 3317 C CA . ALA B 1 196 ? 40.802 34.455 49.009 1.00 17.48 195 ALA B CA 1
ATOM 3318 C C . ALA B 1 196 ? 41.720 33.537 48.204 1.00 14.31 195 ALA B C 1
ATOM 3319 O O . ALA B 1 196 ? 42.705 33.027 48.723 1.00 14.77 195 ALA B O 1
ATOM 3321 N N . PHE B 1 197 ? 41.381 33.324 46.938 1.00 15.34 196 PHE B N 1
ATOM 3322 C CA . PHE B 1 197 ? 42.192 32.493 46.066 1.00 13.43 196 PHE B CA 1
ATOM 3323 C C . PHE B 1 197 ? 43.586 33.105 45.888 1.00 14.95 196 PHE B C 1
ATOM 3324 O O . PHE B 1 197 ? 44.594 32.429 46.082 1.00 12.47 196 PHE B O 1
ATOM 3332 N N . ASP B 1 198 ? 43.629 34.383 45.519 1.00 14.64 197 ASP B N 1
ATOM 3333 C CA . ASP B 1 198 ? 44.887 35.063 45.232 1.00 16.40 197 ASP B CA 1
ATOM 3334 C C . ASP B 1 198 ? 45.804 35.184 46.436 1.00 17.85 197 ASP B C 1
ATOM 3335 O O . ASP B 1 198 ? 47.013 35.014 46.303 1.00 18.11 197 ASP B O 1
ATOM 3340 N N . GLU B 1 199 ? 45.237 35.472 47.606 1.00 17.70 198 GLU B N 1
ATOM 3341 C CA . GLU B 1 199 ? 46.051 35.552 48.814 1.00 18.97 198 GLU B CA 1
ATOM 3342 C C . GLU B 1 199 ? 46.663 34.188 49.167 1.00 24.84 198 GLU B C 1
ATOM 3343 O O . GLU B 1 199 ? 47.788 34.111 49.682 1.00 24.18 198 GLU B O 1
ATOM 3349 N N . ALA B 1 200 ? 45.930 33.119 48.857 1.00 18.30 199 ALA B N 1
ATOM 3350 C CA . ALA B 1 200 ? 46.421 31.768 49.056 1.00 18.71 199 ALA B CA 1
ATOM 3351 C C . ALA B 1 200 ? 47.534 31.432 48.066 1.00 20.51 199 ALA B C 1
ATOM 3352 O O . ALA B 1 200 ? 48.562 30.861 48.443 1.00 23.03 199 ALA B O 1
ATOM 3354 N N . ILE B 1 201 ? 47.316 31.779 46.798 1.00 20.80 200 ILE B N 1
ATOM 3355 C CA . ILE B 1 201 ? 48.324 31.605 45.746 1.00 22.04 200 ILE B CA 1
ATOM 3356 C C . ILE B 1 201 ? 49.664 32.262 46.124 1.00 22.44 200 ILE B C 1
ATOM 3357 O O . ILE B 1 201 ? 50.725 31.727 45.825 1.00 24.59 200 ILE B O 1
ATOM 3362 N N . ALA B 1 202 ? 49.605 33.400 46.815 1.00 21.51 201 ALA B N 1
ATOM 3363 C CA . ALA B 1 202 ? 50.804 34.156 47.165 1.00 23.40 201 ALA B CA 1
ATOM 3364 C C . ALA B 1 202 ? 51.633 33.536 48.279 1.00 29.11 201 ALA B C 1
ATOM 3365 O O . ALA B 1 202 ? 52.716 34.027 48.575 1.00 28.80 201 ALA B O 1
ATOM 3367 N N . GLU B 1 203 ? 51.116 32.489 48.921 1.00 26.39 202 GLU B N 1
ATOM 3368 C CA . GLU B 1 203 ? 51.791 31.907 50.075 1.00 23.21 202 GLU B CA 1
ATOM 3369 C C . GLU B 1 203 ? 51.712 30.387 50.104 1.00 25.95 202 GLU B C 1
ATOM 3370 O O . GLU B 1 203 ? 51.404 29.799 51.141 1.00 24.30 202 GLU B O 1
ATOM 3376 N N . LEU B 1 204 ? 51.999 29.743 48.982 1.00 25.51 203 LEU B N 1
ATOM 3377 C CA . LEU B 1 204 ? 51.905 28.288 48.930 1.00 30.82 203 LEU B CA 1
ATOM 3378 C C . LEU B 1 204 ? 52.965 27.566 49.790 1.00 36.25 203 LEU B C 1
ATOM 3379 O O . LEU B 1 204 ? 52.802 26.397 50.128 1.00 37.99 203 LEU B O 1
ATOM 3384 N N . ASP B 1 205 ? 54.039 28.265 50.147 1.00 33.95 204 ASP B N 1
ATOM 3385 C CA . ASP B 1 205 ? 55.081 27.687 50.995 1.00 33.51 204 ASP B CA 1
ATOM 3386 C C . ASP B 1 205 ? 54.608 27.419 52.428 1.00 32.05 204 ASP B C 1
ATOM 3387 O O . ASP B 1 205 ? 55.173 26.575 53.130 1.00 33.46 204 ASP B O 1
ATOM 3392 N N . THR B 1 206 ? 53.552 28.118 52.843 1.00 32.10 205 THR B N 1
ATOM 3393 C CA . THR B 1 206 ? 52.956 27.945 54.172 1.00 31.98 205 THR B CA 1
ATOM 3394 C C . THR B 1 206 ? 52.042 26.695 54.295 1.00 35.69 205 THR B C 1
ATOM 3395 O O . THR B 1 206 ? 51.474 26.420 55.360 1.00 31.79 205 THR B O 1
ATOM 3399 N N . LEU B 1 207 ? 51.894 25.942 53.210 1.00 30.78 206 LEU B N 1
ATOM 3400 C CA . LEU B 1 207 ? 51.095 24.722 53.251 1.00 32.17 206 LEU B CA 1
ATOM 3401 C C . LEU B 1 207 ? 51.795 23.640 54.062 1.00 33.61 206 LEU B C 1
ATOM 3402 O O . LEU B 1 207 ? 53.017 23.505 54.006 1.00 32.40 206 LEU B O 1
ATOM 3407 N N . SER B 1 208 ? 51.019 22.865 54.809 1.00 30.70 207 SER B N 1
ATOM 3408 C CA . SER B 1 208 ? 51.565 21.762 55.586 1.00 34.78 207 SER B CA 1
ATOM 3409 C C . SER B 1 208 ? 51.308 20.428 54.893 1.00 38.66 207 SER B C 1
ATOM 3410 O O . SER B 1 208 ? 50.640 20.374 53.869 1.00 43.13 207 SER B O 1
ATOM 3413 N N . GLU B 1 209 ? 51.837 19.348 55.453 1.00 42.29 208 GLU B N 1
ATOM 3414 C CA . GLU B 1 209 ? 51.553 18.020 54.929 1.00 41.22 208 GLU B CA 1
ATOM 3415 C C . GLU B 1 209 ? 50.101 17.628 55.184 1.00 41.91 208 GLU B C 1
ATOM 3416 O O . GLU B 1 209 ? 49.446 17.043 54.326 1.00 43.07 208 GLU B O 1
ATOM 3422 N N . GLU B 1 210 ? 49.609 17.951 56.373 1.00 44.73 209 GLU B N 1
ATOM 3423 C CA . GLU B 1 210 ? 48.255 17.586 56.784 1.00 43.95 209 GLU B CA 1
ATOM 3424 C C . GLU B 1 210 ? 47.155 18.428 56.139 1.00 44.67 209 GLU B C 1
ATOM 3425 O O . GLU B 1 210 ? 45.991 18.040 56.160 1.00 53.61 209 GLU B O 1
ATOM 3431 N N . SER B 1 211 ? 47.509 19.572 55.566 1.00 36.97 210 SER B N 1
ATOM 3432 C CA . SER B 1 211 ? 46.483 20.497 55.105 1.00 38.11 210 SER B CA 1
ATOM 3433 C C . SER B 1 211 ? 46.431 20.738 53.594 1.00 36.74 210 SER B C 1
ATOM 3434 O O . SER B 1 211 ? 45.366 21.068 53.068 1.00 33.30 210 SER B O 1
ATOM 3437 N N . TYR B 1 212 ? 47.553 20.547 52.897 1.00 34.84 211 TYR B N 1
ATOM 3438 C CA . TYR B 1 212 ? 47.689 21.046 51.523 1.00 29.35 211 TYR B CA 1
ATOM 3439 C C . TYR B 1 212 ? 46.661 20.475 50.548 1.00 28.39 211 TYR B C 1
ATOM 3440 O O . TYR B 1 212 ? 46.260 21.158 49.607 1.00 29.27 211 TYR B O 1
ATOM 3449 N N . LYS B 1 213 ? 46.255 19.227 50.757 1.00 22.15 212 LYS B N 1
ATOM 3450 C CA . LYS B 1 213 ? 45.242 18.629 49.908 1.00 26.26 212 LYS B CA 1
ATOM 3451 C C . LYS B 1 213 ? 43.966 19.419 50.064 1.00 22.30 212 LYS B C 1
ATOM 3452 O O . LYS B 1 213 ? 43.417 19.922 49.099 1.00 18.89 212 LYS B O 1
ATOM 3458 N N . ASP B 1 214 ? 43.523 19.543 51.303 1.00 21.19 213 ASP B N 1
ATOM 3459 C CA . ASP B 1 214 ? 42.288 20.232 51.601 1.00 22.56 213 ASP B CA 1
ATOM 3460 C C . ASP B 1 214 ? 42.360 21.668 51.106 1.00 23.35 213 ASP B C 1
ATOM 3461 O O . ASP B 1 214 ? 41.450 22.129 50.412 1.00 21.61 213 ASP B O 1
ATOM 3466 N N . SER B 1 215 ? 43.455 22.355 51.436 1.00 18.13 214 SER B N 1
ATOM 3467 C CA . SER B 1 215 ? 43.629 23.742 51.035 1.00 17.71 214 SER B CA 1
ATOM 3468 C C . SER B 1 215 ? 43.559 23.914 49.514 1.00 17.26 214 SER B C 1
ATOM 3469 O O . SER B 1 215 ? 42.757 24.718 49.014 1.00 11.71 214 SER B O 1
ATOM 3472 N N . THR B 1 216 ? 44.315 23.106 48.776 1.00 13.23 215 THR B N 1
ATOM 3473 C CA . THR B 1 216 ? 44.328 23.245 47.326 1.00 14.60 215 THR B CA 1
ATOM 3474 C C . THR B 1 216 ? 43.003 22.807 46.672 1.00 17.56 215 THR B C 1
ATOM 3475 O O . THR B 1 216 ? 42.598 23.372 45.650 1.00 13.04 215 THR B O 1
ATOM 3479 N N . LEU B 1 217 ? 42.321 21.819 47.259 1.00 15.69 216 LEU B N 1
ATOM 3480 C CA . LEU B 1 217 ? 41.010 21.427 46.750 1.00 14.38 216 LEU B CA 1
ATOM 3481 C C . LEU B 1 217 ? 39.989 22.563 46.889 1.00 11.46 216 LEU B C 1
ATOM 3482 O O . LEU B 1 217 ? 39.260 22.866 45.958 1.00 11.79 216 LEU B O 1
ATOM 3487 N N . ILE B 1 218 ? 39.954 23.200 48.049 1.00 13.07 217 ILE B N 1
ATOM 3488 C CA . ILE B 1 218 ? 39.052 24.329 48.289 1.00 13.10 217 ILE B CA 1
ATOM 3489 C C . ILE B 1 218 ? 39.348 25.496 47.330 1.00 13.73 217 ILE B C 1
ATOM 3490 O O . ILE B 1 218 ? 38.427 26.139 46.819 1.00 10.25 217 ILE B O 1
ATOM 3495 N N . MET B 1 219 ? 40.632 25.721 47.053 1.00 14.10 218 MET B N 1
ATOM 3496 C CA . MET B 1 219 ? 41.056 26.742 46.089 1.00 15.52 218 MET B CA 1
ATOM 3497 C C . MET B 1 219 ? 40.482 26.459 44.705 1.00 13.55 218 MET B C 1
ATOM 3498 O O . MET B 1 219 ? 40.050 27.379 44.015 1.00 10.67 218 MET B O 1
ATOM 3503 N N . GLN B 1 220 ? 40.485 25.187 44.308 1.00 13.06 219 GLN B N 1
ATOM 3504 C CA . GLN B 1 220 ? 39.929 24.787 43.013 1.00 13.45 219 GLN B CA 1
ATOM 3505 C C . GLN B 1 220 ? 38.443 25.093 42.980 1.00 11.95 219 GLN B C 1
ATOM 3506 O O . GLN B 1 220 ? 37.925 25.639 41.993 1.00 13.83 219 GLN B O 1
ATOM 3512 N N . LEU B 1 221 ? 37.773 24.801 44.088 1.00 12.28 220 LEU B N 1
ATOM 3513 C CA . LEU B 1 221 ? 36.356 25.123 44.224 1.00 11.78 220 LEU B CA 1
ATOM 3514 C C . LEU B 1 221 ? 36.089 26.625 44.095 1.00 9.09 220 LEU B C 1
ATOM 3515 O O . LEU B 1 221 ? 35.184 27.020 43.369 1.00 10.29 220 LEU B O 1
ATOM 3520 N N . LEU B 1 222 ? 36.857 27.448 44.809 1.00 11.50 221 LEU B N 1
ATOM 3521 C CA . LEU B 1 222 ? 36.760 28.901 44.692 1.00 9.42 221 LEU B CA 1
ATOM 3522 C C . LEU B 1 222 ? 36.914 29.351 43.229 1.00 13.28 221 LEU B C 1
ATOM 3523 O O . LEU B 1 222 ? 36.121 30.150 42.729 1.00 11.73 221 LEU B O 1
ATOM 3528 N N . ARG B 1 223 ? 37.918 28.823 42.534 1.00 13.60 222 ARG B N 1
ATOM 3529 C CA . ARG B 1 223 ? 38.119 29.207 41.143 1.00 12.75 222 ARG B CA 1
ATOM 3530 C C . ARG B 1 223 ? 37.022 28.680 40.211 1.00 13.30 222 ARG B C 1
ATOM 3531 O O . ARG B 1 223 ? 36.685 29.345 39.232 1.00 17.96 222 ARG B O 1
ATOM 3539 N N . ASP B 1 224 ? 36.464 27.506 40.501 1.00 9.89 223 ASP B N 1
ATOM 3540 C CA . ASP B 1 224 ? 35.324 27.011 39.714 1.00 10.64 223 ASP B CA 1
ATOM 3541 C C . ASP B 1 224 ? 34.115 27.931 39.845 1.00 11.22 223 ASP B C 1
ATOM 3542 O O . ASP B 1 224 ? 33.468 28.244 38.852 1.00 13.40 223 ASP B O 1
ATOM 3547 N N . ASN B 1 225 ? 33.797 28.336 41.076 1.00 9.82 224 ASN B N 1
ATOM 3548 C CA . ASN B 1 225 ? 32.723 29.294 41.301 1.00 13.65 224 ASN B CA 1
ATOM 3549 C C . ASN B 1 225 ? 32.979 30.596 40.552 1.00 15.65 224 ASN B C 1
ATOM 3550 O O . ASN B 1 225 ? 32.076 31.109 39.901 1.00 13.66 224 ASN B O 1
ATOM 3555 N N . LEU B 1 226 ? 34.209 31.112 40.633 1.00 13.37 225 LEU B N 1
ATOM 3556 C CA . LEU B 1 226 ? 34.591 32.310 39.880 1.00 13.96 225 LEU B CA 1
ATOM 3557 C C . LEU B 1 226 ? 34.317 32.152 38.388 1.00 17.57 225 LEU B C 1
ATOM 3558 O O . LEU B 1 226 ? 33.711 33.016 37.764 1.00 17.12 225 LEU B O 1
ATOM 3563 N N . THR B 1 227 ? 34.768 31.040 37.821 1.00 17.51 226 THR B N 1
ATOM 3564 C CA . THR B 1 227 ? 34.531 30.748 36.414 1.00 19.03 226 THR B CA 1
ATOM 3565 C C . THR B 1 227 ? 33.033 30.711 36.081 1.00 20.59 226 THR B C 1
ATOM 3566 O O . THR B 1 227 ? 32.574 31.319 35.109 1.00 20.99 226 THR B O 1
ATOM 3570 N N . LEU B 1 228 ? 32.278 29.983 36.897 1.00 17.42 227 LEU B N 1
ATOM 3571 C CA . LEU B 1 228 ? 30.841 29.869 36.699 1.00 19.45 227 LEU B CA 1
ATOM 3572 C C . LEU B 1 228 ? 30.180 31.242 36.748 1.00 21.19 227 LEU B C 1
ATOM 3573 O O . LEU B 1 228 ? 29.440 31.615 35.847 1.00 23.30 227 LEU B O 1
ATOM 3578 N N . TRP B 1 229 ? 30.501 32.006 37.786 1.00 19.14 228 TRP B N 1
ATOM 3579 C CA . TRP B 1 229 ? 29.814 33.256 38.090 1.00 19.19 228 TRP B CA 1
ATOM 3580 C C . TRP B 1 229 ? 30.094 34.382 37.101 1.00 25.53 228 TRP B C 1
ATOM 3581 O O . TRP B 1 229 ? 29.382 35.380 37.100 1.00 28.83 228 TRP B O 1
ATOM 3592 N N . THR B 1 230 ? 31.133 34.231 36.280 1.00 23.10 229 THR B N 1
ATOM 3593 C CA . THR B 1 230 ? 31.503 35.262 35.313 1.00 21.89 229 THR B CA 1
ATOM 3594 C C . THR B 1 230 ? 31.174 34.909 33.850 1.00 26.84 229 THR B C 1
ATOM 3595 O O . THR B 1 230 ? 30.585 33.865 33.542 1.00 23.90 229 THR B O 1
ATOM 3599 N N . SER C 2 7 ? 30.096 -10.275 41.499 1.00 26.98 18 SER C N 1
ATOM 3600 C CA . SER C 2 7 ? 28.981 -11.219 41.462 1.00 26.51 18 SER C CA 1
ATOM 3601 C C . SER C 2 7 ? 27.647 -10.472 41.463 1.00 31.49 18 SER C C 1
ATOM 3602 O O . SER C 2 7 ? 27.144 -10.036 42.510 1.00 34.97 18 SER C O 1
ATOM 3605 N N . ALA C 2 8 ? 27.063 -10.350 40.279 1.00 20.76 19 ALA C N 1
ATOM 3606 C CA . ALA C 2 8 ? 25.953 -9.442 40.080 1.00 20.52 19 ALA C CA 1
ATOM 3607 C C . ALA C 2 8 ? 24.566 -10.106 40.039 1.00 18.67 19 ALA C C 1
ATOM 3608 O O . ALA C 2 8 ? 24.355 -11.070 39.305 1.00 16.74 19 ALA C O 1
ATOM 3620 N N . LEU C 2 10 ? 20.205 -8.979 39.711 1.00 13.31 21 LEU C N 1
ATOM 3621 C CA . LEU C 2 10 ? 19.413 -8.080 38.874 1.00 15.67 21 LEU C CA 1
ATOM 3622 C C . LEU C 2 10 ? 19.468 -6.613 39.369 1.00 21.54 21 LEU C C 1
ATOM 3623 O O . LEU C 2 10 ? 19.284 -5.674 38.586 1.00 18.29 21 LEU C O 1
ATOM 3628 N N . SER C 2 11 ? 19.721 -6.439 40.665 1.00 17.38 22 SER C N 1
ATOM 3629 C CA . SER C 2 11 ? 19.916 -5.122 41.287 1.00 26.40 22 SER C CA 1
ATOM 3630 C C . SER C 2 11 ? 20.736 -4.157 40.436 1.00 29.45 22 SER C C 1
ATOM 3631 O O . SER C 2 11 ? 20.550 -2.950 40.506 1.00 34.52 22 SER C O 1
ATOM 3634 N N . ASN C 2 12 ? 21.644 -4.700 39.639 1.00 32.68 23 ASN C N 1
ATOM 3635 C CA . ASN C 2 12 ? 22.399 -3.905 38.679 1.00 40.27 23 ASN C CA 1
ATOM 3636 C C . ASN C 2 12 ? 21.629 -3.636 37.370 1.00 43.11 23 ASN C C 1
ATOM 3637 O O . ASN C 2 12 ? 21.604 -4.475 36.472 1.00 37.52 23 ASN C O 1
ATOM 3642 N N . LEU C 2 13 ? 20.990 -2.470 37.274 1.00 53.79 24 LEU C N 1
ATOM 3643 C CA . LEU C 2 13 ? 20.254 -2.097 36.059 1.00 56.41 24 LEU C CA 1
ATOM 3644 C C . LEU C 2 13 ? 20.054 -0.583 35.932 1.00 54.23 24 LEU C C 1
ATOM 3645 O O . LEU C 2 13 ? 19.942 -0.048 34.827 1.00 50.94 24 LEU C O 1
ATOM 3650 N N . SER D 2 7 ? 26.173 26.081 42.284 1.00 20.13 18 SER D N 1
ATOM 3651 C CA . SER D 2 7 ? 27.345 26.649 42.953 1.00 16.38 18 SER D CA 1
ATOM 3652 C C . SER D 2 7 ? 27.890 25.647 43.948 1.00 18.79 18 SER D C 1
ATOM 3653 O O . SER D 2 7 ? 27.124 25.009 44.681 1.00 16.18 18 SER D O 1
ATOM 3656 N N . ALA D 2 8 ? 29.215 25.524 43.973 1.00 13.89 19 ALA D N 1
ATOM 3657 C CA . ALA D 2 8 ? 29.900 24.572 44.830 1.00 11.87 19 ALA D CA 1
ATOM 3658 C C . ALA D 2 8 ? 30.159 25.134 46.233 1.00 12.39 19 ALA D C 1
ATOM 3659 O O . ALA D 2 8 ? 30.754 26.194 46.379 1.00 11.47 19 ALA D O 1
ATOM 3671 N N . LEU D 2 10 ? 31.501 23.873 50.364 1.00 10.97 21 LEU D N 1
ATOM 3672 C CA . LEU D 2 10 ? 32.500 22.991 50.976 1.00 16.90 21 LEU D CA 1
ATOM 3673 C C . LEU D 2 10 ? 32.017 21.548 51.041 1.00 19.19 21 LEU D C 1
ATOM 3674 O O . LEU D 2 10 ? 32.820 20.623 51.094 1.00 20.96 21 LEU D O 1
ATOM 3679 N N . SER D 2 11 ? 30.695 21.376 51.046 1.00 20.16 22 SER D N 1
ATOM 3680 C CA . SER D 2 11 ? 30.065 20.058 50.978 1.00 21.77 22 SER D CA 1
ATOM 3681 C C . SER D 2 11 ? 30.648 19.242 49.824 1.00 29.33 22 SER D C 1
ATOM 3682 O O . SER D 2 11 ? 30.823 18.026 49.928 1.00 27.53 22 SER D O 1
ATOM 3685 N N . ASN D 2 12 ? 30.935 19.948 48.728 1.00 31.59 23 ASN D N 1
ATOM 3686 C CA . ASN D 2 12 ? 31.437 19.372 47.485 1.00 28.07 23 ASN D CA 1
ATOM 3687 C C . ASN D 2 12 ? 32.866 18.870 47.599 1.00 35.37 23 ASN D C 1
ATOM 3688 O O . ASN D 2 12 ? 33.363 18.216 46.684 1.00 43.21 23 ASN D O 1
ATOM 3693 N N . LEU D 2 13 ? 33.532 19.188 48.707 1.00 30.15 24 LEU D N 1
ATOM 3694 C CA . LEU D 2 13 ? 34.850 18.635 48.966 1.00 36.03 24 LEU D CA 1
ATOM 3695 C C . LEU D 2 13 ? 34.740 17.116 49.126 1.00 48.00 24 LEU D C 1
ATOM 3696 O O . LEU D 2 13 ? 33.706 16.600 49.569 1.00 49.16 24 LEU D O 1
ATOM 3701 N N . HIS D 2 14 ? 35.800 16.403 48.756 1.00 43.95 25 HIS D N 1
ATOM 3702 C CA . HIS D 2 14 ? 35.825 14.954 48.889 1.00 42.92 25 HIS D CA 1
ATOM 3703 C C . HIS D 2 14 ? 37.170 14.542 49.467 1.00 43.23 25 HIS D C 1
ATOM 3704 O O . HIS D 2 14 ? 37.922 15.388 49.962 1.00 37.88 25 HIS D O 1
#

InterPro domains:
  IPR000308 14-3-3 protein [PIRSF000868] (2-238)
  IPR000308 14-3-3 protein [PR00305] (35-64)
  IPR000308 14-3-3 protein [PR00305] (82-106)
  IPR000308 14-3-3 protein [PR00305] (113-135)
  IPR000308 14-3-3 protein [PR00305] (148-174)
  IPR000308 14-3-3 protein [PR00305] (175-201)
  IPR000308 14-3-3 protein [PR00305] (202-231)
  IPR000308 14-3-3 protein [PTHR18860] (4-233)
  IPR023409 14-3-3 protein, conserved site [PS00796] (41-51)
  IPR023409 14-3-3 protein, conserved site [PS00797] (211-230)
  IPR023410 14-3-3 domain [PF00244] (9-229)
  IPR023410 14-3-3 domain [SM00101] (3-242)
  IPR036815 14-3-3 domain superfamily [G3DSA:1.20.190.20] (1-241)
  IPR036815 14-3-3 domain superfamily [SSF48445] (1-231)

Nearest PDB structures (foldseek):
  7zit-assembly1_B  TM=9.955E-01  e=3.028E-28  Homo sapiens
  7d8p-assembly1_B  TM=1.000E+00  e=5.484E-28  Homo sapiens
  5exa-assembly1_A  TM=9.997E-01  e=6.289E-28  Homo sapiens
  5xy9-assembly1_A  TM=9.983E-01  e=7.550E-28  Homo sapiens
  7q16-assembly1_A-2  TM=9.990E-01  e=2.840E-27  Homo sapiens

CATH classification: 1.20.190.20

Organism: Homo sapiens (NCBI:txid9606)

B-factor: mean 21.77, std 11.44, range [3.7, 75.21]

Solvent-accessible surface area: 22662 Å² total

Radius of gyration: 26.5 Å; Cα contacts (8 Å, |Δi|>4): 565; chains: 4; bounding box: 62×66×61 Å